Protein 4CJ0 (pdb70)

Secondary structure (DSSP, 8-state):
-B--S---B-TTEE--SSEE-TTS--EEEE-S---EEEEEETTSBEEEEEE-EEEEETTTTEEEEEEE-TT--S-EEEEEEETTTEE---EEE-TTTTHHHHHHHHHHHHHTB-SS-EEEEETTEEEEE----TT--B-HHHHS---B-----SB--BSS--EEHHHHHHHHHHHHHHHHHTHHHHTT---SSTTTTSSS-HHHHHHHHHHHHHGGGB-TTSS--BBSEEE-SS---S--GGG--S--EE--B-HHHHHHHHHHHHHHHHHHTTT-HHHHHHHHHHHHHHHHHHHH--S------TT--S-----S-SHHHHHHHHHHHHHHH--HHHHHHHHHHHTT-SSSS-SS-STT--HHHHHHHHHH---S---HHHHHHHHHHHHHHHHHHHHHHHHSTT--TTTT---TTHHHHHHHHHHHHHHHHHHS--HHHHHHHHHHHHHHTT-STT---SBTTSSSS--S--B-HHHHHSS-SSPPSS-B-----SSTT----STT-HHHHB-BHHHHHHHHHHHHTTTT--/-EEEEEETTEEEEEEGGGEEEEEEEE-SSSEEEEEEE--EEEEEGGGS-HHHHHHHHHH-

Radius of gyration: 23.86 Å; Cα contacts (8 Å, |Δi|>4): 1370; chains: 2; bounding box: 68×59×60 Å

Foldseek 3Di:
DFDPDAFDAFLQWWWFQLAEEAPFWGKIKRQDDFFWKFKAAPVGDTPDIGTWDWAQFVQVGGIITMDTPNVPGDWHKIWMATPPGGIHHIYTYYLASCVVLLLQLLVVLQLQKAQAWGWDQFPNRIAIDGHFPVQPAAACQPPNDRDTQDLHFAGQFWLARKFFLLQVLLLLLLLLVLCVLQVVQQQPDAHPHPCRPAQGRVSVVSSVRHLVNLLRQADPVLQQFGFGIKAAQETDDLAGRRPDDGHIYGFAGWLLSSLSLLLNLLSCLQVCCVPCNVSSVSSNVSSVSSVVSCVVPVDGGATPRPSGDDDRLGQPDNLLSNLSSLLSNCLNPVDPVSLVSNLVSQVPDPQNDDLFDHSNHNNVSSLLSVLPRPDDDHDPVSNVRSLVSLLVSLVQLLVQLVNRSLSQSVHNADFFQVLLSSLLSLVSLSSNCVVPNDSSSLNSLVSSSTCQSISAPSREHQFFPDGDPYQAAALHSSQSHDDDRRGRGSFRFRAADDGRPGADSHNVPNRGGMGGSSSSSSVSSSSSQSRSHD/DWDWFADPRDTDIDDCVQWDDWEWDQDPVGIKIWT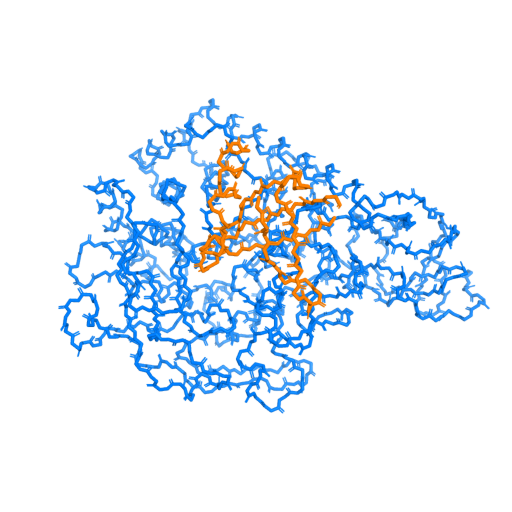QGPDIGIDGPVSDDVVSVVVHVVND

Structure (mmCIF, N/CA/C/O backbone):
data_4CJ0
#
_entry.id   4CJ0
#
_cell.length_a   87.633
_cell.length_b   87.633
_cell.length_c   97.426
_cell.angle_alpha   90.00
_cell.angle_beta   90.00
_cell.angle_gamma   90.00
#
_symmetry.space_group_name_H-M   'P 43'
#
loop_
_entity.id
_entity.type
_entity.pdbx_description
1 polymer 'ENDOGLUCANASE D'
2 polymer 'E12 AFFITIN'
3 non-polymer 'CALCIUM ION'
4 non-polymer 'ZINC ION'
5 non-polymer GLYCEROL
6 water water
#
loop_
_atom_site.group_PDB
_atom_site.id
_atom_site.type_symbol
_atom_site.label_atom_id
_atom_site.label_alt_id
_atom_site.label_comp_id
_atom_site.label_asym_id
_atom_site.label_entity_id
_atom_site.label_seq_id
_atom_site.pdbx_PDB_ins_code
_atom_site.Cartn_x
_atom_site.Cartn_y
_atom_site.Cartn_z
_atom_site.occupancy
_atom_site.B_iso_or_equiv
_atom_site.auth_seq_id
_atom_site.auth_comp_id
_atom_site.auth_asym_id
_atom_site.auth_atom_id
_atom_site.pdbx_PDB_model_num
ATOM 1 N N . ALA A 1 18 ? 40.897 24.240 10.070 1.00 56.67 42 ALA A N 1
ATOM 2 C CA . ALA A 1 18 ? 40.879 24.853 11.462 1.00 48.52 42 ALA A CA 1
ATOM 3 C C . ALA A 1 18 ? 39.421 25.169 11.831 1.00 46.28 42 ALA A C 1
ATOM 4 O O . ALA A 1 18 ? 38.660 25.708 10.996 1.00 31.67 42 ALA A O 1
ATOM 6 N N . LYS A 1 19 ? 39.070 24.789 13.053 1.00 66.02 43 LYS A N 1
ATOM 7 C CA . LYS A 1 19 ? 37.777 25.019 13.620 1.00 37.19 43 LYS A CA 1
ATOM 8 C C . LYS A 1 19 ? 37.926 25.934 14.829 1.00 37.44 43 LYS A C 1
ATOM 9 O O . LYS A 1 19 ? 38.994 25.947 15.485 1.00 44.62 43 LYS A O 1
ATOM 15 N N . ILE A 1 20 ? 36.825 26.605 15.185 1.00 30.09 44 ILE A N 1
ATOM 16 C CA . ILE A 1 20 ? 36.844 27.432 16.357 1.00 31.81 44 ILE A CA 1
ATOM 17 C C . ILE A 1 20 ? 36.990 26.490 17.578 1.00 34.09 44 ILE A C 1
ATOM 18 O O . ILE A 1 20 ? 36.513 25.308 17.610 1.00 33.08 44 ILE A O 1
ATOM 23 N N . THR A 1 21 ? 37.722 26.946 18.597 1.00 36.19 45 THR A N 1
ATOM 24 C CA . THR A 1 21 ? 38.025 26.143 19.836 1.00 44.51 45 THR A CA 1
ATOM 25 C C . THR A 1 21 ? 37.336 26.676 21.077 1.00 44.45 45 THR A C 1
ATOM 26 O O . THR A 1 21 ? 37.428 26.117 22.134 1.00 52.79 45 THR A O 1
ATOM 30 N N . GLU A 1 22 ? 36.713 27.825 20.962 1.00 52.61 46 GLU A N 1
ATOM 31 C CA . GLU A 1 22 ? 35.934 28.465 22.043 1.00 73.76 46 GLU A CA 1
ATOM 32 C C . GLU A 1 22 ? 34.431 28.339 21.722 1.00 68.77 46 GLU A C 1
ATOM 33 O O . GLU A 1 22 ? 34.087 28.191 20.571 1.00 54.72 46 GLU A O 1
ATOM 35 N N . ASN A 1 23 ? 33.571 28.299 22.743 1.00 66.29 47 ASN A N 1
ATOM 36 C CA . ASN A 1 23 ? 32.116 28.297 22.559 1.00 65.66 47 ASN A CA 1
ATOM 37 C C . ASN A 1 23 ? 31.602 29.734 22.678 1.00 47.91 47 ASN A C 1
ATOM 38 O O . ASN A 1 23 ? 31.723 30.375 23.727 1.00 132.31 47 ASN A O 1
ATOM 40 N N . TYR A 1 24 ? 31.029 30.174 21.559 1.00 26.74 48 TYR A N 1
ATOM 41 C CA . TYR A 1 24 ? 30.546 31.547 21.392 1.00 19.96 48 TYR A CA 1
ATOM 42 C C . TYR A 1 24 ? 29.034 31.548 21.597 1.00 17.57 48 TYR A C 1
ATOM 43 O O . TYR A 1 24 ? 28.312 30.665 21.100 1.00 21.02 48 TYR A O 1
ATOM 52 N N . GLN A 1 25 ? 28.583 32.585 22.314 1.00 18.15 49 GLN A N 1
ATOM 53 C CA . GLN A 1 25 ? 27.198 32.838 22.529 1.00 16.60 49 GLN A CA 1
ATOM 54 C C . GLN A 1 25 ? 26.783 34.027 21.730 1.00 14.47 49 GLN A C 1
ATOM 55 O O . GLN A 1 25 ? 27.552 35.001 21.596 1.00 14.35 49 GLN A O 1
ATOM 61 N N . PHE A 1 26 ? 25.520 34.037 21.325 1.00 15.13 50 PHE A N 1
ATOM 62 C CA . PHE A 1 26 ? 24.976 35.201 20.649 1.00 14.13 50 PHE A CA 1
ATOM 63 C C . PHE A 1 26 ? 25.171 36.461 21.498 1.00 12.54 50 PHE A C 1
ATOM 64 O O . PHE A 1 26 ? 24.941 36.447 22.697 1.00 14.21 50 PHE A O 1
ATOM 72 N N . ASP A 1 27 ? 25.597 37.535 20.858 1.00 11.59 51 ASP A N 1
ATOM 73 C CA . ASP A 1 27 ? 25.734 38.830 21.499 1.00 10.88 51 ASP A CA 1
ATOM 74 C C . ASP A 1 27 ? 25.046 39.903 20.643 1.00 10.97 51 ASP A C 1
ATOM 75 O O . ASP A 1 27 ? 25.378 40.053 19.474 1.00 10.92 51 ASP A O 1
ATOM 80 N N . SER A 1 28 ? 24.125 40.621 21.261 1.00 10.99 52 SER A N 1
ATOM 81 C CA . SER A 1 28 ? 23.324 41.589 20.522 1.00 11.09 52 SER A CA 1
ATOM 82 C C . SER A 1 28 ? 24.071 42.805 20.042 1.00 8.91 52 SER A C 1
ATOM 83 O O . SER A 1 28 ? 23.526 43.603 19.279 1.00 8.96 52 SER A O 1
ATOM 86 N N . ARG A 1 29 ? 25.334 42.985 20.433 1.00 8.56 53 ARG A N 1
ATOM 87 C CA . ARG A 1 29 ? 26.185 44.033 19.903 1.00 9.01 53 ARG A CA 1
ATOM 88 C C . ARG A 1 29 ? 26.708 43.682 18.509 1.00 8.75 53 ARG A C 1
ATOM 89 O O . ARG A 1 29 ? 27.307 44.575 17.900 1.00 9.30 53 ARG A O 1
ATOM 97 N N . ILE A 1 30 ? 26.495 42.449 18.026 1.00 8.46 54 ILE A N 1
ATOM 98 C CA . ILE A 1 30 ? 27.022 42.069 16.710 1.00 8.10 54 ILE A CA 1
ATOM 99 C C . ILE A 1 30 ? 25.832 42.107 15.727 1.00 7.78 54 ILE A C 1
ATOM 100 O O . ILE A 1 30 ? 24.935 41.278 15.809 1.00 8.36 54 ILE A O 1
ATOM 105 N N . ARG A 1 31 ? 25.841 43.136 14.869 1.00 7.12 55 ARG A N 1
ATOM 106 C CA . ARG A 1 31 ? 24.666 43.558 14.121 1.00 6.49 55 ARG A CA 1
ATOM 107 C C . ARG A 1 31 ? 24.880 43.412 12.617 1.00 6.04 55 ARG A C 1
ATOM 108 O O . ARG A 1 31 ? 25.756 44.073 12.052 1.00 6.97 55 ARG A O 1
ATOM 116 N N . LEU A 1 32 ? 24.138 42.526 11.989 1.00 6.07 56 LEU A N 1
ATOM 117 C CA . LEU A 1 32 ? 24.295 42.248 10.552 1.00 6.51 56 LEU A CA 1
ATOM 118 C C . LEU A 1 32 ? 22.973 41.842 9.935 1.00 5.43 56 LEU A C 1
ATOM 119 O O . LEU A 1 32 ? 21.969 41.622 10.611 1.00 6.31 56 LEU A O 1
ATOM 124 N N . ASN A 1 33 ? 22.996 41.748 8.607 1.00 6.15 57 ASN A N 1
ATOM 125 C CA . ASN A 1 33 ? 21.845 41.284 7.846 1.00 6.09 57 ASN A CA 1
ATOM 126 C C . ASN A 1 33 ? 21.493 39.864 8.223 1.00 5.76 57 ASN A C 1
ATOM 127 O O . ASN A 1 33 ? 22.228 38.929 7.919 1.00 7.04 57 ASN A O 1
ATOM 132 N N . SER A 1 34 ? 20.354 39.693 8.889 1.00 6.29 58 SER A N 1
ATOM 133 C CA . SER A 1 34 ? 19.916 38.443 9.424 1.00 7.15 58 SER A CA 1
ATOM 134 C C . SER A 1 34 ? 19.267 37.526 8.375 1.00 7.15 58 SER A C 1
ATOM 135 O O . SER A 1 34 ? 18.883 36.380 8.737 1.00 10.51 58 SER A O 1
ATOM 138 N N . ILE A 1 35 ? 19.143 37.960 7.171 1.00 6.53 59 ILE A N 1
ATOM 139 C CA . ILE A 1 35 ? 18.769 37.120 6.037 1.00 8.17 59 ILE A CA 1
ATOM 140 C C . ILE A 1 35 ? 20.096 36.580 5.456 1.00 8.29 59 ILE A C 1
ATOM 141 O O . ILE A 1 35 ? 20.357 35.361 5.508 1.00 9.24 59 ILE A O 1
ATOM 146 N N . GLY A 1 36 ? 20.915 37.467 4.958 1.00 7.17 60 GLY A N 1
ATOM 147 C CA . GLY A 1 36 ? 22.226 37.107 4.532 1.00 7.38 60 GLY A CA 1
ATOM 148 C C . GLY A 1 36 ? 22.707 37.926 3.376 1.00 6.08 60 GLY A C 1
ATOM 149 O O . GLY A 1 36 ? 22.429 39.127 3.281 1.00 7.32 60 GLY A O 1
ATOM 150 N N . PHE A 1 37 ? 23.523 37.296 2.524 1.00 5.85 61 PHE A N 1
ATOM 151 C CA . PHE A 1 37 ? 24.386 37.955 1.595 1.00 5.73 61 PHE A CA 1
ATOM 152 C C . PHE A 1 37 ? 24.458 37.190 0.270 1.00 5.51 61 PHE A C 1
ATOM 153 O O . PHE A 1 37 ? 24.191 36.002 0.218 1.00 6.20 61 PHE A O 1
ATOM 161 N N . ILE A 1 38 ? 24.901 37.905 -0.764 1.00 6.63 62 ILE A N 1
ATOM 162 C CA . ILE A 1 38 ? 24.996 37.383 -2.092 1.00 6.37 62 ILE A CA 1
ATOM 163 C C . ILE A 1 38 ? 26.472 37.237 -2.494 1.00 6.65 62 ILE A C 1
ATOM 164 O O . ILE A 1 38 ? 27.252 38.182 -2.290 1.00 6.89 62 ILE A O 1
ATOM 169 N N . PRO A 1 39 ? 26.887 36.121 -3.106 1.00 6.85 63 PRO A N 1
ATOM 170 C CA . PRO A 1 39 ? 28.261 36.026 -3.641 1.00 7.32 63 PRO A CA 1
ATOM 171 C C . PRO A 1 39 ? 28.581 37.223 -4.529 1.00 6.90 63 PRO A C 1
ATOM 172 O O . PRO A 1 39 ? 27.754 37.640 -5.337 1.00 7.66 63 PRO A O 1
ATOM 176 N N A ASN A 1 40 ? 29.776 37.708 -4.381 0.50 6.96 64 ASN A N 1
ATOM 177 N N B ASN A 1 40 ? 29.860 37.703 -4.384 0.50 7.18 64 ASN A N 1
ATOM 178 C CA A ASN A 1 40 ? 30.332 38.799 -5.152 0.50 7.51 64 ASN A CA 1
ATOM 179 C CA B ASN A 1 40 ? 30.434 38.797 -5.148 0.50 7.69 64 ASN A CA 1
ATOM 180 C C A ASN A 1 40 ? 29.805 40.156 -4.745 0.50 8.20 64 ASN A C 1
ATOM 181 C C B ASN A 1 40 ? 29.896 40.156 -4.736 0.50 8.44 64 ASN A C 1
ATOM 182 O O A ASN A 1 40 ? 30.121 41.128 -5.413 0.50 10.04 64 ASN A O 1
ATOM 183 O O B ASN A 1 40 ? 30.224 41.127 -5.411 0.50 10.29 64 ASN A O 1
ATOM 192 N N . HIS A 1 41 ? 29.143 40.266 -3.623 1.00 6.99 65 HIS A N 1
ATOM 193 C CA . HIS A 1 41 ? 28.687 41.512 -3.090 1.00 6.68 65 HIS A CA 1
ATOM 194 C C . HIS A 1 41 ? 29.191 41.724 -1.671 1.00 6.68 65 HIS A C 1
ATOM 195 O O . HIS A 1 41 ? 29.731 40.834 -1.011 1.00 7.43 65 HIS A O 1
ATOM 202 N N . SER A 1 42 ? 29.067 42.944 -1.217 1.00 6.82 66 SER A N 1
ATOM 203 C CA A SER A 1 42 ? 29.554 43.383 0.075 0.50 7.21 66 SER A CA 1
ATOM 204 C CA B SER A 1 42 ? 29.564 43.343 0.104 0.50 7.02 66 SER A CA 1
ATOM 205 C C . SER A 1 42 ? 28.837 42.619 1.210 1.00 6.35 66 SER A C 1
ATOM 206 O O . SER A 1 42 ? 27.660 42.318 1.135 1.00 7.35 66 SER A O 1
ATOM 211 N N . LYS A 1 43 ? 29.611 42.383 2.282 1.00 7.19 67 LYS A N 1
ATOM 212 C CA . LYS A 1 43 ? 29.128 41.699 3.481 1.00 7.01 67 LYS A CA 1
ATOM 213 C C . LYS A 1 43 ? 29.824 42.315 4.669 1.00 7.85 67 LYS A C 1
ATOM 214 O O . LYS A 1 43 ? 31.027 42.197 4.812 1.00 8.90 67 LYS A O 1
ATOM 220 N N . LYS A 1 44 ? 29.058 43.008 5.519 1.00 7.70 68 LYS A N 1
ATOM 221 C CA . LYS A 1 44 ? 29.584 43.731 6.654 1.00 8.19 68 LYS A CA 1
ATOM 222 C C . LYS A 1 44 ? 28.778 43.444 7.890 1.00 7.80 68 LYS A C 1
ATOM 223 O O . LYS A 1 44 ? 27.594 43.253 7.840 1.00 12.31 68 LYS A O 1
ATOM 229 N N . ALA A 1 45 ? 29.403 43.508 9.038 1.00 7.77 69 ALA A N 1
ATOM 230 C CA . ALA A 1 45 ? 28.744 43.591 10.318 1.00 7.07 69 ALA A CA 1
ATOM 231 C C . ALA A 1 45 ? 29.193 44.828 11.046 1.00 7.17 69 ALA A C 1
ATOM 232 O O . ALA A 1 45 ? 30.355 45.221 10.918 1.00 8.98 69 ALA A O 1
ATOM 234 N N . THR A 1 46 ? 28.306 45.401 11.852 1.00 7.12 70 THR A N 1
ATOM 235 C CA . THR A 1 46 ? 28.665 46.434 12.785 1.00 6.35 70 THR A CA 1
ATOM 236 C C . THR A 1 46 ? 28.732 45.847 14.164 1.00 7.31 70 THR A C 1
ATOM 237 O O . THR A 1 46 ? 27.724 45.254 14.628 1.00 7.83 70 THR A O 1
ATOM 241 N N . ILE A 1 47 ? 29.868 45.951 14.823 1.00 7.71 71 ILE A N 1
ATOM 242 C CA . ILE A 1 47 ? 30.062 45.404 16.177 1.00 8.12 71 ILE A CA 1
ATOM 243 C C . ILE A 1 47 ? 30.147 46.569 17.134 1.00 9.14 71 ILE A C 1
ATOM 244 O O . ILE A 1 47 ? 31.106 47.358 17.075 1.00 9.30 71 ILE A O 1
ATOM 249 N N . ALA A 1 48 ? 29.130 46.706 17.980 1.00 9.09 72 ALA A N 1
ATOM 250 C CA . ALA A 1 48 ? 29.085 47.844 18.891 1.00 10.04 72 ALA A CA 1
ATOM 251 C C . ALA A 1 48 ? 29.781 47.473 20.217 1.00 10.93 72 ALA A C 1
ATOM 252 O O . ALA A 1 48 ? 29.200 47.487 21.280 1.00 11.92 72 ALA A O 1
ATOM 254 N N . ALA A 1 49 ? 31.074 47.149 20.093 1.00 10.79 73 ALA A N 1
ATOM 255 C CA . ALA A 1 49 ? 31.895 46.680 21.162 1.00 11.99 73 ALA A CA 1
ATOM 256 C C . ALA A 1 49 ? 33.342 46.723 20.691 1.00 12.25 73 ALA A C 1
ATOM 257 O O . ALA A 1 49 ? 33.626 46.458 19.535 1.00 12.96 73 ALA A O 1
ATOM 259 N N . ASN A 1 50 ? 34.259 47.015 21.618 1.00 12.68 74 ASN A N 1
ATOM 260 C CA . ASN A 1 50 ? 35.655 46.996 21.282 1.00 13.45 74 ASN A CA 1
ATOM 261 C C . ASN A 1 50 ? 36.039 45.563 20.907 1.00 13.67 74 ASN A C 1
ATOM 262 O O . ASN A 1 50 ? 35.694 44.592 21.583 1.00 15.68 74 ASN A O 1
ATOM 267 N N . CYS A 1 51 ? 36.763 45.416 19.781 1.00 13.77 75 CYS A N 1
ATOM 268 C CA . CYS A 1 51 ? 37.172 44.145 19.248 1.00 14.90 75 CYS A CA 1
ATOM 269 C C . CYS A 1 51 ? 38.250 44.330 18.221 1.00 15.17 75 CYS A C 1
ATOM 270 O O . CYS A 1 51 ? 38.600 45.439 17.888 1.00 17.49 75 CYS A O 1
ATOM 273 N N . SER A 1 52 ? 38.793 43.219 17.726 1.00 14.84 76 SER A N 1
ATOM 274 C CA A SER A 1 52 ? 39.789 43.274 16.660 0.50 15.85 76 SER A CA 1
ATOM 275 C CA B SER A 1 52 ? 39.776 43.275 16.649 0.50 16.03 76 SER A CA 1
ATOM 276 C C . SER A 1 52 ? 39.537 42.079 15.758 1.00 16.25 76 SER A C 1
ATOM 277 O O . SER A 1 52 ? 38.862 42.203 14.706 1.00 16.15 76 SER A O 1
ATOM 282 N N . THR A 1 53 ? 40.057 40.916 16.139 1.00 16.55 77 THR A N 1
ATOM 283 C CA . THR A 1 53 ? 39.949 39.729 15.301 1.00 14.86 77 THR A CA 1
ATOM 284 C C . THR A 1 53 ? 38.482 39.323 15.207 1.00 13.90 77 THR A C 1
ATOM 285 O O . THR A 1 53 ? 37.720 39.336 16.206 1.00 15.16 77 THR A O 1
ATOM 289 N N . PHE A 1 54 ? 38.083 38.798 14.053 1.00 13.44 78 PHE A N 1
ATOM 290 C CA . PHE A 1 54 ? 36.825 38.089 13.920 1.00 13.27 78 PHE A CA 1
ATOM 291 C C . PHE A 1 54 ? 37.013 36.919 12.968 1.00 12.38 78 PHE A C 1
ATOM 292 O O . PHE A 1 54 ? 37.916 36.901 12.127 1.00 13.76 78 PHE A O 1
ATOM 300 N N . TYR A 1 55 ? 36.105 35.977 13.035 1.00 12.99 79 TYR A N 1
ATOM 301 C CA . TYR A 1 55 ? 36.056 34.807 12.190 1.00 12.64 79 TYR A CA 1
ATOM 302 C C . TYR A 1 55 ? 34.701 34.659 11.531 1.00 12.48 79 TYR A C 1
ATOM 303 O O . TYR A 1 55 ? 33.711 35.003 12.134 1.00 12.16 79 TYR A O 1
ATOM 312 N N . VAL A 1 56 ? 34.692 34.179 10.310 1.00 11.57 80 VAL A N 1
ATOM 313 C CA . VAL A 1 56 ? 33.457 33.690 9.700 1.00 10.73 80 VAL A CA 1
ATOM 314 C C . VAL A 1 56 ? 33.545 32.176 9.775 1.00 11.52 80 VAL A C 1
ATOM 315 O O . VAL A 1 56 ? 34.535 31.549 9.364 1.00 12.38 80 VAL A O 1
ATOM 319 N N . VAL A 1 57 ? 32.482 31.568 10.304 1.00 11.52 81 VAL A N 1
ATOM 320 C CA . VAL A 1 57 ? 32.471 30.150 10.727 1.00 12.11 81 VAL A CA 1
ATOM 321 C C . VAL A 1 57 ? 31.262 29.460 10.161 1.00 11.95 81 VAL A C 1
ATOM 322 O O . VAL A 1 57 ? 30.169 29.947 10.175 1.00 12.33 81 VAL A O 1
ATOM 326 N N . LYS A 1 58 ? 31.492 28.276 9.618 1.00 13.79 82 LYS A N 1
ATOM 327 C CA . LYS A 1 58 ? 30.392 27.424 9.185 1.00 16.75 82 LYS A CA 1
ATOM 328 C C . LYS A 1 58 ? 29.688 26.850 10.432 1.00 19.71 82 LYS A C 1
ATOM 329 O O . LYS A 1 58 ? 30.208 26.969 11.529 1.00 19.36 82 LYS A O 1
ATOM 335 N N . GLU A 1 59 ? 28.510 26.299 10.254 1.00 24.87 83 GLU A N 1
ATOM 336 C CA . GLU A 1 59 ? 27.822 25.727 11.413 1.00 28.21 83 GLU A CA 1
ATOM 337 C C . GLU A 1 59 ? 28.566 24.650 12.204 1.00 28.35 83 GLU A C 1
ATOM 338 O O . GLU A 1 59 ? 28.435 24.677 13.412 1.00 30.57 83 GLU A O 1
ATOM 344 N N . ASP A 1 60 ? 29.307 23.748 11.531 1.00 26.63 84 ASP A N 1
ATOM 345 C CA . ASP A 1 60 ? 30.175 22.769 12.202 1.00 35.43 84 ASP A CA 1
ATOM 346 C C . ASP A 1 60 ? 31.431 23.332 12.842 1.00 27.70 84 ASP A C 1
ATOM 347 O O . ASP A 1 60 ? 32.202 22.542 13.419 1.00 35.27 84 ASP A O 1
ATOM 352 N N . GLY A 1 61 ? 31.642 24.661 12.725 1.00 28.25 85 GLY A N 1
ATOM 353 C CA . GLY A 1 61 ? 32.762 25.275 13.413 1.00 24.82 85 GLY A CA 1
ATOM 354 C C . GLY A 1 61 ? 33.971 25.496 12.573 1.00 21.39 85 GLY A C 1
ATOM 355 O O . GLY A 1 61 ? 34.937 26.120 13.025 1.00 22.98 85 GLY A O 1
ATOM 356 N N . THR A 1 62 ? 33.880 25.172 11.284 1.00 21.29 86 THR A N 1
ATOM 357 C CA . THR A 1 62 ? 35.024 25.391 10.372 1.00 21.09 86 THR A CA 1
ATOM 358 C C . THR A 1 62 ? 35.168 26.884 10.127 1.00 18.67 86 THR A C 1
ATOM 359 O O . THR A 1 62 ? 34.247 27.565 9.695 1.00 17.56 86 THR A O 1
ATOM 363 N N . ILE A 1 63 ? 36.399 27.355 10.325 1.00 18.04 87 ILE A N 1
ATOM 364 C CA . ILE A 1 63 ? 36.722 28.760 10.104 1.00 18.17 87 ILE A CA 1
ATOM 365 C C . ILE A 1 63 ? 36.990 28.939 8.610 1.00 17.43 87 ILE A C 1
ATOM 366 O O . ILE A 1 63 ? 37.892 28.291 8.108 1.00 23.75 87 ILE A O 1
ATOM 371 N N . VAL A 1 64 ? 36.284 29.852 7.926 1.00 15.51 88 VAL A N 1
ATOM 372 C CA . VAL A 1 64 ? 36.514 30.070 6.519 1.00 15.08 88 VAL A CA 1
ATOM 373 C C . VAL A 1 64 ? 37.201 31.375 6.264 1.00 14.62 88 VAL A C 1
ATOM 374 O O . VAL A 1 64 ? 37.642 31.627 5.169 1.00 17.77 88 VAL A O 1
ATOM 378 N N . TYR A 1 65 ? 37.250 32.260 7.257 1.00 14.00 89 TYR A N 1
ATOM 379 C CA . TYR A 1 65 ? 37.854 33.587 7.099 1.00 12.87 89 TYR A CA 1
ATOM 380 C C . TYR A 1 65 ? 38.216 34.157 8.460 1.00 12.62 89 TYR A C 1
ATOM 381 O O . TYR A 1 65 ? 37.458 33.987 9.424 1.00 13.89 89 TYR A O 1
ATOM 390 N N . THR A 1 66 ? 39.379 34.833 8.532 1.00 13.78 90 THR A N 1
ATOM 391 C CA . THR A 1 66 ? 39.861 35.543 9.712 1.00 14.47 90 THR A CA 1
ATOM 392 C C . THR A 1 66 ? 40.121 36.924 9.235 1.00 15.45 90 THR A C 1
ATOM 393 O O . THR A 1 66 ? 40.875 37.164 8.274 1.00 16.16 90 THR A O 1
ATOM 397 N N . GLY A 1 67 ? 39.575 37.885 9.943 1.00 14.06 91 GLY A N 1
ATOM 398 C CA . GLY A 1 67 ? 39.778 39.250 9.619 1.00 14.58 91 GLY A CA 1
ATOM 399 C C . GLY A 1 67 ? 39.991 40.126 10.870 1.00 14.29 91 GLY A C 1
ATOM 400 O O . GLY A 1 67 ? 39.958 39.622 12.001 1.00 14.17 91 GLY A O 1
ATOM 401 N N . THR A 1 68 ? 40.174 41.413 10.631 1.00 13.87 92 THR A N 1
ATOM 402 C CA . THR A 1 68 ? 40.331 42.446 11.642 1.00 15.22 92 THR A CA 1
ATOM 403 C C . THR A 1 68 ? 39.294 43.540 11.402 1.00 12.89 92 THR A C 1
ATOM 404 O O . THR A 1 68 ? 39.206 44.110 10.322 1.00 13.78 92 THR A O 1
ATOM 408 N N . ALA A 1 69 ? 38.484 43.765 12.440 1.00 14.20 93 ALA A N 1
ATOM 409 C CA . ALA A 1 69 ? 37.479 44.789 12.403 1.00 13.39 93 ALA A CA 1
ATOM 410 C C . ALA A 1 69 ? 38.117 46.131 12.571 1.00 14.14 93 ALA A C 1
ATOM 411 O O . ALA A 1 69 ? 39.123 46.239 13.242 1.00 19.30 93 ALA A O 1
ATOM 413 N N . THR A 1 70 ? 37.569 47.178 11.942 1.00 13.61 94 THR A N 1
ATOM 414 C CA . THR A 1 70 ? 38.105 48.500 11.903 1.00 13.48 94 THR A CA 1
ATOM 415 C C . THR A 1 70 ? 37.134 49.521 12.547 1.00 13.89 94 THR A C 1
ATOM 416 O O . THR A 1 70 ? 35.955 49.468 12.406 1.00 14.51 94 THR A O 1
ATOM 420 N N . SER A 1 71 ? 37.686 50.396 13.380 1.00 14.02 95 SER A N 1
ATOM 421 C CA . SER A 1 71 ? 36.891 51.353 14.102 1.00 14.45 95 SER A CA 1
ATOM 422 C C . SER A 1 71 ? 36.294 52.377 13.178 1.00 13.71 95 SER A C 1
ATOM 423 O O . SER A 1 71 ? 36.941 52.821 12.199 1.00 14.65 95 SER A O 1
ATOM 426 N N . MET A 1 72 ? 35.109 52.820 13.497 1.00 13.13 96 MET A N 1
ATOM 427 C CA . MET A 1 72 ? 34.504 53.923 12.805 1.00 13.71 96 MET A CA 1
ATOM 428 C C . MET A 1 72 ? 33.566 54.684 13.762 1.00 10.83 96 MET A C 1
ATOM 429 O O . MET A 1 72 ? 32.812 54.035 14.497 1.00 12.22 96 MET A O 1
ATOM 434 N N . PHE A 1 73 ? 33.571 56.010 13.756 1.00 12.06 97 PHE A N 1
ATOM 435 C CA . PHE A 1 73 ? 32.586 56.723 14.532 1.00 10.86 97 PHE A CA 1
ATOM 436 C C . PHE A 1 73 ? 31.206 56.732 13.836 1.00 9.52 97 PHE A C 1
ATOM 437 O O . PHE A 1 73 ? 31.145 57.207 12.694 1.00 11.81 97 PHE A O 1
ATOM 445 N N . ASP A 1 74 ? 30.194 56.220 14.482 1.00 8.61 98 ASP A N 1
ATOM 446 C CA . ASP A 1 74 ? 28.871 56.338 13.940 1.00 8.61 98 ASP A CA 1
ATOM 447 C C . ASP A 1 74 ? 28.354 57.678 14.422 1.00 8.10 98 ASP A C 1
ATOM 448 O O . ASP A 1 74 ? 27.882 57.833 15.559 1.00 8.49 98 ASP A O 1
ATOM 453 N N . ASN A 1 75 ? 28.406 58.708 13.560 1.00 9.00 99 ASN A N 1
ATOM 454 C CA . ASN A 1 75 ? 27.953 60.031 13.926 1.00 9.93 99 ASN A CA 1
ATOM 455 C C . ASN A 1 75 ? 26.517 59.981 14.294 1.00 8.69 99 ASN A C 1
ATOM 456 O O . ASN A 1 75 ? 26.017 60.758 15.168 1.00 10.84 99 ASN A O 1
ATOM 461 N N . ASP A 1 76 ? 25.706 59.110 13.693 1.00 8.27 100 ASP A N 1
ATOM 462 C CA . ASP A 1 76 ? 24.298 59.022 13.916 1.00 7.46 100 ASP A CA 1
ATOM 463 C C . ASP A 1 76 ? 23.993 58.699 15.405 1.00 7.62 100 ASP A C 1
ATOM 464 O O . ASP A 1 76 ? 23.259 59.423 16.062 1.00 9.14 100 ASP A O 1
ATOM 469 N N . THR A 1 77 ? 24.557 57.619 15.939 1.00 8.03 101 THR A N 1
ATOM 470 C CA . THR A 1 77 ? 24.355 57.214 17.311 1.00 7.43 101 THR A CA 1
ATOM 471 C C . THR A 1 77 ? 25.398 57.777 18.275 1.00 7.91 101 THR A C 1
ATOM 472 O O . THR A 1 77 ? 25.316 57.523 19.459 1.00 9.57 101 THR A O 1
ATOM 476 N N . LYS A 1 78 ? 26.353 58.512 17.787 1.00 7.91 102 LYS A N 1
ATOM 477 C CA . LYS A 1 78 ? 27.363 59.166 18.609 1.00 8.47 102 LYS A CA 1
ATOM 478 C C . LYS A 1 78 ? 28.196 58.165 19.387 1.00 7.83 102 LYS A C 1
ATOM 479 O O . LYS A 1 78 ? 28.495 58.392 20.590 1.00 8.48 102 LYS A O 1
ATOM 485 N N . GLU A 1 79 ? 28.647 57.119 18.755 1.00 7.54 103 GLU A N 1
ATOM 486 C CA . GLU A 1 79 ? 29.533 56.167 19.378 1.00 8.80 103 GLU A CA 1
ATOM 487 C C . GLU A 1 79 ? 30.395 55.508 18.340 1.00 7.64 103 GLU A C 1
ATOM 488 O O . GLU A 1 79 ? 30.022 55.368 17.186 1.00 9.11 103 GLU A O 1
ATOM 494 N N . THR A 1 80 ? 31.575 55.071 18.723 1.00 9.29 104 THR A N 1
ATOM 495 C CA . THR A 1 80 ? 32.441 54.223 17.912 1.00 9.30 104 THR A CA 1
ATOM 496 C C . THR A 1 80 ? 31.884 52.827 17.817 1.00 9.04 104 THR A C 1
ATOM 497 O O . THR A 1 80 ? 31.537 52.226 18.830 1.00 10.66 104 THR A O 1
ATOM 501 N N . VAL A 1 81 ? 31.874 52.322 16.577 1.00 9.38 105 VAL A N 1
ATOM 502 C CA . VAL A 1 81 ? 31.545 50.926 16.286 1.00 9.49 105 VAL A CA 1
ATOM 503 C C . VAL A 1 81 ? 32.736 50.327 15.513 1.00 9.68 105 VAL A C 1
ATOM 504 O O . VAL A 1 81 ? 33.625 51.009 15.083 1.00 10.96 105 VAL A O 1
ATOM 508 N N . TYR A 1 82 ? 32.725 49.012 15.418 1.00 10.08 106 TYR A N 1
ATOM 509 C CA . TYR A 1 82 ? 33.793 48.279 14.711 1.00 10.03 106 TYR A CA 1
ATOM 510 C C . TYR A 1 82 ? 33.152 47.559 13.527 1.00 8.70 106 TYR A C 1
ATOM 511 O O . TYR A 1 82 ? 32.161 46.864 13.679 1.00 12.45 106 TYR A O 1
ATOM 520 N N . ILE A 1 83 ? 33.737 47.713 12.368 1.00 9.82 107 ILE A N 1
ATOM 521 C CA . ILE A 1 83 ? 33.201 47.155 11.140 1.00 9.96 107 ILE A CA 1
ATOM 522 C C . ILE A 1 83 ? 33.973 45.907 10.752 1.00 9.38 107 ILE A C 1
ATOM 523 O O . ILE A 1 83 ? 35.202 45.970 10.568 1.00 11.67 107 ILE A O 1
ATOM 528 N N . ALA A 1 84 ? 33.267 44.796 10.646 1.00 9.61 108 ALA A N 1
ATOM 529 C CA . ALA A 1 84 ? 33.824 43.538 10.201 1.00 10.17 108 ALA A CA 1
ATOM 530 C C . ALA A 1 84 ? 33.429 43.365 8.723 1.00 9.28 108 ALA A C 1
ATOM 531 O O . ALA A 1 84 ? 32.252 43.187 8.430 1.00 11.99 108 ALA A O 1
ATOM 533 N N . ASP A 1 85 ? 34.376 43.460 7.807 1.00 10.15 109 ASP A N 1
ATOM 534 C CA . ASP A 1 85 ? 34.172 43.325 6.400 1.00 9.82 109 ASP A CA 1
ATOM 535 C C . ASP A 1 85 ? 34.550 41.933 5.962 1.00 9.19 109 ASP A C 1
ATOM 536 O O . ASP A 1 85 ? 35.770 41.588 5.982 1.00 11.29 109 ASP A O 1
ATOM 541 N N . PHE A 1 86 ? 33.612 41.068 5.664 1.00 8.91 110 PHE A N 1
ATOM 542 C CA . PHE A 1 86 ? 33.849 39.719 5.226 1.00 9.00 110 PHE A CA 1
ATOM 543 C C . PHE A 1 86 ? 33.313 39.473 3.784 1.00 8.26 110 PHE A C 1
ATOM 544 O O . PHE A 1 86 ? 32.948 38.384 3.404 1.00 8.91 110 PHE A O 1
ATOM 552 N N . SER A 1 87 ? 33.402 40.560 2.982 1.00 8.58 111 SER A N 1
ATOM 553 C CA . SER A 1 87 ? 32.926 40.521 1.630 1.00 8.27 111 SER A CA 1
ATOM 554 C C . SER A 1 87 ? 33.555 39.410 0.789 1.00 8.86 111 SER A C 1
ATOM 555 O O . SER A 1 87 ? 32.922 38.910 -0.134 1.00 9.84 111 SER A O 1
ATOM 558 N N . SER A 1 88 ? 34.819 39.080 1.081 1.00 9.91 112 SER A N 1
ATOM 559 C CA . SER A 1 88 ? 35.506 38.049 0.340 1.00 11.23 112 SER A CA 1
ATOM 560 C C . SER A 1 88 ? 35.023 36.618 0.570 1.00 10.47 112 SER A C 1
ATOM 561 O O . SER A 1 88 ? 35.447 35.700 -0.164 1.00 12.20 112 SER A O 1
ATOM 564 N N . VAL A 1 89 ? 34.162 36.389 1.561 1.00 9.13 113 VAL A N 1
ATOM 565 C CA . VAL A 1 89 ? 33.599 35.065 1.704 1.00 9.30 113 VAL A CA 1
ATOM 566 C C . VAL A 1 89 ? 32.497 34.884 0.680 1.00 8.30 113 VAL A C 1
ATOM 567 O O . VAL A 1 89 ? 31.499 35.603 0.715 1.00 9.42 113 VAL A O 1
ATOM 571 N N . ASN A 1 90 ? 32.668 33.932 -0.244 1.00 8.71 114 ASN A N 1
ATOM 572 C CA . ASN A 1 90 ? 31.837 33.820 -1.419 1.00 8.61 114 ASN A CA 1
ATOM 573 C C . ASN A 1 90 ? 31.441 32.393 -1.735 1.00 8.36 114 ASN A C 1
ATOM 574 O O . ASN A 1 90 ? 31.064 32.127 -2.887 1.00 11.87 114 ASN A O 1
ATOM 579 N N . GLU A 1 91 ? 31.536 31.487 -0.784 1.00 8.40 115 GLU A N 1
ATOM 580 C CA . GLU A 1 91 ? 31.091 30.130 -0.891 1.00 8.99 115 GLU A 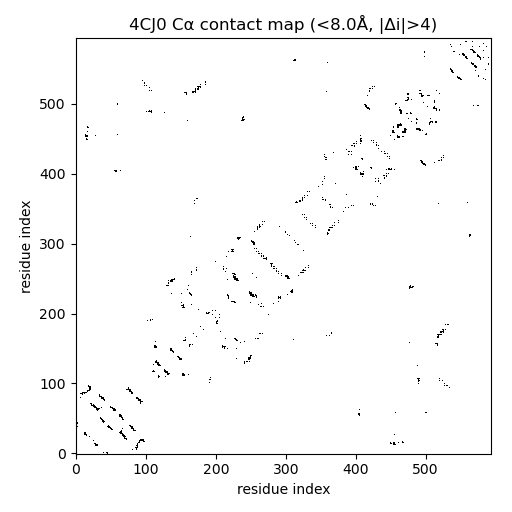CA 1
ATOM 581 C C . GLU A 1 91 ? 29.673 30.087 -0.327 1.00 8.34 115 GLU A C 1
ATOM 582 O O . GLU A 1 91 ? 29.458 30.481 0.838 1.00 9.12 115 GLU A O 1
ATOM 588 N N . GLU A 1 92 ? 28.702 29.580 -1.068 1.00 8.40 116 GLU A N 1
ATOM 589 C CA . GLU A 1 92 ? 27.358 29.504 -0.537 1.00 8.08 116 GLU A CA 1
ATOM 590 C C . GLU A 1 92 ? 27.350 28.610 0.676 1.00 8.44 116 GLU A C 1
ATOM 591 O O . GLU A 1 92 ? 28.017 27.576 0.717 1.00 10.37 116 GLU A O 1
ATOM 597 N N . GLY A 1 93 ? 26.530 28.944 1.659 1.00 8.62 117 GLY A N 1
ATOM 598 C CA . GLY A 1 93 ? 26.370 28.155 2.869 1.00 9.62 117 GLY A CA 1
ATOM 599 C C . GLY A 1 93 ? 25.731 28.963 3.940 1.00 8.48 117 GLY A C 1
ATOM 600 O O . GLY A 1 93 ? 25.268 30.091 3.728 1.00 9.82 117 GLY A O 1
ATOM 601 N N . THR A 1 94 ? 25.736 28.397 5.146 1.00 9.25 118 THR A N 1
ATOM 602 C CA . THR A 1 94 ? 25.250 29.015 6.338 1.00 9.34 118 THR A CA 1
ATOM 603 C C . THR A 1 94 ? 26.414 29.274 7.267 1.00 10.12 118 THR A C 1
ATOM 604 O O . THR A 1 94 ? 27.233 28.335 7.486 1.00 10.55 118 THR A O 1
ATOM 608 N N . TYR A 1 95 ? 26.495 30.441 7.851 1.00 9.01 119 TYR A N 1
ATOM 609 C CA . TYR A 1 95 ? 27.621 30.852 8.626 1.00 9.63 119 TYR A CA 1
ATOM 610 C C . TYR A 1 95 ? 27.169 31.692 9.828 1.00 9.65 119 TYR A C 1
ATOM 611 O O . TYR A 1 95 ? 26.052 32.164 9.882 1.00 9.50 119 TYR A O 1
ATOM 620 N N . TYR A 1 96 ? 28.111 31.943 10.751 1.00 9.79 120 TYR A N 1
ATOM 621 C CA . TYR A 1 96 ? 27.992 32.995 11.722 1.00 9.66 120 TYR A CA 1
ATOM 622 C C . TYR A 1 96 ? 29.335 33.708 11.850 1.00 8.91 120 TYR A C 1
ATOM 623 O O . TYR A 1 96 ? 30.384 33.207 11.445 1.00 10.84 120 TYR A O 1
ATOM 632 N N . LEU A 1 97 ? 29.305 34.911 12.436 1.00 9.85 121 LEU A N 1
ATOM 633 C CA . LEU A 1 97 ? 30.465 35.670 12.741 1.00 10.22 121 LEU A CA 1
ATOM 634 C C . LEU A 1 97 ? 30.833 35.444 14.226 1.00 11.28 121 LEU A C 1
ATOM 635 O O . LEU A 1 97 ? 29.959 35.603 15.068 1.00 13.82 121 LEU A O 1
ATOM 640 N N . ALA A 1 98 ? 32.069 35.055 14.481 1.00 11.97 122 ALA A N 1
ATOM 641 C CA . ALA A 1 98 ? 32.519 34.862 15.842 1.00 12.51 122 ALA A CA 1
ATOM 642 C C . ALA A 1 98 ? 33.550 35.978 16.108 1.00 12.42 122 ALA A C 1
ATOM 643 O O . ALA A 1 98 ? 34.533 36.147 15.394 1.00 13.82 122 ALA A O 1
ATOM 645 N N . VAL A 1 99 ? 33.346 36.671 17.243 1.00 11.92 123 VAL A N 1
ATOM 646 C CA . VAL A 1 99 ? 34.175 37.802 17.595 1.00 12.31 123 VAL A CA 1
ATOM 647 C C . VAL A 1 99 ? 34.722 37.572 18.976 1.00 12.62 123 VAL A C 1
ATOM 648 O O . VAL A 1 99 ? 34.034 37.794 19.999 1.00 13.71 123 VAL A O 1
ATOM 652 N N . PRO A 1 100 ? 36.028 37.198 19.103 1.00 14.40 124 PRO A N 1
ATOM 653 C CA . PRO A 1 100 ? 36.644 37.034 20.415 1.00 16.75 124 PRO A CA 1
ATOM 654 C C . PRO A 1 100 ? 36.413 38.261 21.303 1.00 16.75 124 PRO A C 1
ATOM 655 O O . PRO A 1 100 ? 36.591 39.398 20.877 1.00 16.51 124 PRO A O 1
ATOM 659 N N . GLY A 1 101 ? 36.051 37.998 22.541 1.00 17.80 125 GLY A N 1
ATOM 660 C CA . GLY A 1 101 ? 35.769 39.089 23.532 1.00 17.43 125 GLY A CA 1
ATOM 661 C C . GLY A 1 101 ? 34.379 39.648 23.526 1.00 16.03 125 GLY A C 1
ATOM 662 O O . GLY A 1 101 ? 34.044 40.416 24.394 1.00 19.80 125 GLY A O 1
ATOM 663 N N . VAL A 1 102 ? 33.597 39.253 22.527 1.00 13.89 126 VAL A N 1
ATOM 664 C CA . VAL A 1 102 ? 32.241 39.704 22.359 1.00 13.05 126 VAL A CA 1
ATOM 665 C C . VAL A 1 102 ? 31.210 38.587 22.316 1.00 13.99 126 VAL A C 1
ATOM 666 O O . VAL A 1 102 ? 30.341 38.553 23.166 1.00 16.39 126 VAL A O 1
ATOM 670 N N . GLY A 1 103 ? 31.297 37.722 21.295 1.00 12.43 127 GLY A N 1
ATOM 671 C CA . GLY A 1 103 ? 30.332 36.682 21.149 1.00 13.13 127 GLY A CA 1
ATOM 672 C C . GLY A 1 103 ? 30.184 36.402 19.648 1.00 11.44 127 GLY A C 1
ATOM 673 O O . GLY A 1 103 ? 31.146 36.562 18.909 1.00 12.90 127 GLY A O 1
ATOM 674 N N . LYS A 1 104 ? 29.019 35.904 19.278 1.00 11.37 128 LYS A N 1
ATOM 675 C CA . LYS A 1 104 ? 28.732 35.580 17.879 1.00 11.04 128 LYS A CA 1
ATOM 676 C C . LYS A 1 104 ? 27.468 36.279 17.393 1.00 9.86 128 LYS A C 1
ATOM 677 O O . LYS A 1 104 ? 26.615 36.640 18.180 1.00 10.75 128 LYS A O 1
ATOM 683 N N . SER A 1 105 ? 27.399 36.432 16.068 1.00 9.90 129 SER A N 1
ATOM 684 C CA . SER A 1 105 ? 26.200 36.883 15.431 1.00 9.62 129 SER A CA 1
ATOM 685 C C . SER A 1 105 ? 25.155 35.738 15.376 1.00 9.87 129 SER A C 1
ATOM 686 O O . SER A 1 105 ? 25.490 34.575 15.630 1.00 11.06 129 SER A O 1
ATOM 689 N N . VAL A 1 106 ? 23.960 36.055 14.906 1.00 9.45 130 VAL A N 1
ATOM 690 C CA . VAL A 1 106 ? 23.011 35.072 14.460 1.00 10.31 130 VAL A CA 1
ATOM 691 C C . VAL A 1 106 ? 23.574 34.376 13.206 1.00 9.55 130 VAL A C 1
ATOM 692 O O . VAL A 1 106 ? 24.472 34.883 12.505 1.00 9.64 130 VAL A O 1
ATOM 696 N N . ASN A 1 107 ? 23.066 33.204 12.899 1.00 9.74 131 ASN A N 1
ATOM 697 C CA . ASN A 1 107 ? 23.421 32.549 11.641 1.00 10.58 131 ASN A CA 1
ATOM 698 C C . ASN A 1 107 ? 22.814 33.373 10.477 1.00 10.41 131 ASN A C 1
ATOM 699 O O . ASN A 1 107 ? 21.773 33.996 10.575 1.00 11.85 131 ASN A O 1
ATOM 704 N N . PHE A 1 108 ? 23.484 33.290 9.337 1.00 8.87 132 PHE A N 1
ATOM 705 C CA . PHE A 1 108 ? 23.057 33.911 8.115 1.00 8.98 132 PHE A CA 1
ATOM 706 C C . PHE A 1 108 ? 23.399 33.007 6.952 1.00 8.51 132 PHE A C 1
ATOM 707 O O . PHE A 1 108 ? 24.270 32.151 7.072 1.00 9.23 132 PHE A O 1
ATOM 715 N N . LYS A 1 109 ? 22.797 33.278 5.827 1.00 7.82 133 LYS A N 1
ATOM 716 C CA . LYS A 1 109 ? 23.087 32.544 4.606 1.00 8.42 133 LYS A CA 1
ATOM 717 C C . LYS A 1 109 ? 23.880 33.404 3.607 1.00 7.17 133 LYS A C 1
ATOM 718 O O . LYS A 1 109 ? 23.701 34.594 3.514 1.00 8.81 133 LYS A O 1
ATOM 724 N N . ILE A 1 110 ? 24.759 32.742 2.845 1.00 7.27 134 ILE A N 1
ATOM 725 C CA . ILE A 1 110 ? 25.319 33.292 1.632 1.00 6.37 134 ILE A CA 1
ATOM 726 C C . ILE A 1 110 ? 24.767 32.481 0.495 1.00 7.22 134 ILE A C 1
ATOM 727 O O . ILE A 1 110 ? 24.955 31.255 0.458 1.00 7.53 134 ILE A O 1
ATOM 732 N N . ALA A 1 111 ? 24.053 33.103 -0.420 1.00 6.72 135 ALA A N 1
ATOM 733 C CA . ALA A 1 111 ? 23.433 32.419 -1.534 1.00 7.05 135 ALA A CA 1
ATOM 734 C C . ALA A 1 111 ? 22.992 33.401 -2.614 1.00 5.50 135 ALA A C 1
ATOM 735 O O . ALA A 1 111 ? 22.541 34.504 -2.278 1.00 6.56 135 ALA A O 1
ATOM 737 N N . MET A 1 112 ? 23.064 33.025 -3.875 1.00 6.63 136 MET A N 1
ATOM 738 C CA . MET A 1 112 ? 22.585 33.883 -4.926 1.00 6.72 136 MET A CA 1
ATOM 739 C C . MET A 1 112 ? 21.109 34.226 -4.744 1.00 6.72 136 MET A C 1
ATOM 740 O O . MET A 1 112 ? 20.701 35.344 -5.057 1.00 8.03 136 MET A O 1
ATOM 745 N N . ASN A 1 113 ? 20.324 33.288 -4.250 1.00 6.91 137 ASN A N 1
ATOM 746 C CA . ASN A 1 113 ? 18.892 33.417 -4.038 1.00 7.32 137 ASN A CA 1
ATOM 747 C C . ASN A 1 113 ? 18.461 33.784 -2.645 1.00 6.56 137 ASN A C 1
ATOM 748 O O . ASN A 1 113 ? 17.315 33.609 -2.272 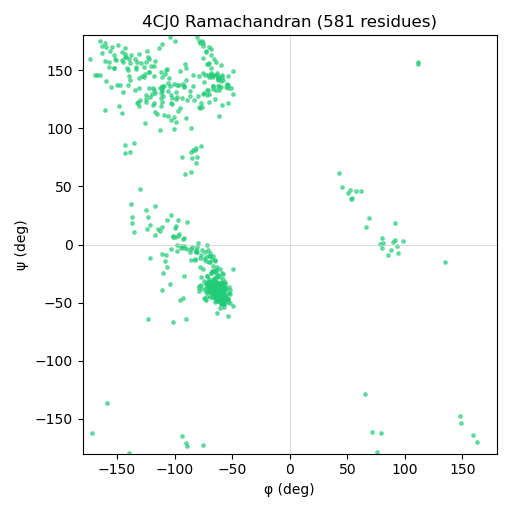1.00 7.58 137 ASN A O 1
ATOM 753 N N . VAL A 1 114 ? 19.384 34.383 -1.858 1.00 6.45 138 VAL A N 1
ATOM 754 C CA . VAL A 1 114 ? 19.151 34.556 -0.451 1.00 6.71 138 VAL A CA 1
ATOM 755 C C . VAL A 1 114 ? 17.899 35.417 -0.129 1.00 6.72 138 VAL A C 1
ATOM 756 O O . VAL A 1 114 ? 17.306 35.213 0.916 1.00 8.33 138 VAL A O 1
ATOM 760 N N . TYR A 1 115 ? 17.541 36.334 -1.023 1.00 5.94 139 TYR A N 1
ATOM 761 C CA . TYR A 1 115 ? 16.415 37.243 -0.771 1.00 6.12 139 TYR A CA 1
ATOM 762 C C . TYR A 1 115 ? 15.057 36.759 -1.346 1.00 6.04 139 TYR A C 1
ATOM 763 O O . TYR A 1 115 ? 14.061 37.437 -1.183 1.00 6.41 139 TYR A O 1
ATOM 772 N N . GLU A 1 116 ? 15.012 35.610 -2.021 1.00 6.49 140 GLU A N 1
ATOM 773 C CA . GLU A 1 116 ? 13.771 35.218 -2.675 1.00 5.93 140 GLU A CA 1
ATOM 774 C C . GLU A 1 116 ? 12.665 34.948 -1.665 1.00 5.99 140 GLU A C 1
ATOM 775 O O . GLU A 1 116 ? 11.526 35.350 -1.926 1.00 6.47 140 GLU A O 1
ATOM 781 N N . ASP A 1 117 ? 12.939 34.291 -0.555 1.00 6.49 141 ASP A N 1
ATOM 782 C CA . ASP A 1 117 ? 11.902 34.073 0.434 1.00 6.67 141 ASP A CA 1
ATOM 783 C C . ASP A 1 117 ? 11.394 35.384 1.005 1.00 5.76 141 ASP A C 1
ATOM 784 O O . ASP A 1 117 ? 10.162 35.545 1.181 1.00 6.18 141 ASP A O 1
ATOM 789 N N . ALA A 1 118 ? 12.274 36.337 1.282 1.00 5.70 142 ALA A N 1
ATOM 790 C CA . ALA A 1 118 ? 11.856 37.623 1.804 1.00 5.42 142 ALA A CA 1
ATOM 791 C C . ALA A 1 118 ? 11.014 38.336 0.766 1.00 4.77 142 ALA A C 1
ATOM 792 O O . ALA A 1 118 ? 10.009 38.974 1.144 1.00 5.42 142 ALA A O 1
ATOM 794 N N . PHE A 1 119 ? 11.367 38.289 -0.501 1.00 4.59 143 PHE A N 1
ATOM 795 C CA . PHE A 1 119 ? 10.557 38.891 -1.557 1.00 4.92 143 PHE A CA 1
ATOM 796 C C . PHE A 1 119 ? 9.161 38.306 -1.543 1.00 4.61 143 PHE A C 1
ATOM 797 O O . PHE A 1 119 ? 8.157 39.036 -1.607 1.00 5.00 143 PHE A O 1
ATOM 805 N N . LYS A 1 120 ? 9.063 36.981 -1.542 1.00 4.85 144 LYS A N 1
ATOM 806 C CA . LYS A 1 120 ? 7.776 36.354 -1.570 1.00 5.33 144 LYS A CA 1
ATOM 807 C C . LYS A 1 120 ? 6.974 36.681 -0.338 1.00 4.83 144 LYS A C 1
ATOM 808 O O . LYS A 1 120 ? 5.736 36.775 -0.397 1.00 5.56 144 LYS A O 1
ATOM 814 N N . THR A 1 121 ? 7.609 36.858 0.793 1.00 4.81 145 THR A N 1
ATOM 815 C CA . THR A 1 121 ? 6.956 37.203 2.037 1.00 5.19 145 THR A CA 1
ATOM 816 C C . THR A 1 121 ? 6.427 38.635 2.014 1.00 4.52 145 THR A C 1
ATOM 817 O O . THR A 1 121 ? 5.303 38.913 2.454 1.00 5.02 145 THR A O 1
ATOM 821 N N . ALA A 1 122 ? 7.193 39.559 1.457 1.00 4.54 146 ALA A N 1
ATOM 822 C CA . ALA A 1 122 ? 6.709 40.940 1.292 1.00 4.89 146 ALA A CA 1
ATOM 823 C C . ALA A 1 122 ? 5.495 40.951 0.346 1.00 4.59 146 ALA A C 1
ATOM 824 O O . ALA A 1 122 ? 4.545 41.724 0.555 1.00 4.76 146 ALA A O 1
ATOM 826 N N . MET A 1 123 ? 5.527 40.152 -0.707 1.00 4.32 147 MET A N 1
ATOM 827 C CA . MET A 1 123 ? 4.386 40.030 -1.590 1.00 4.64 147 MET A CA 1
ATOM 828 C C . MET A 1 123 ? 3.201 39.385 -0.882 1.00 4.75 147 MET A C 1
ATOM 829 O O . MET A 1 123 ? 2.042 39.794 -1.131 1.00 5.05 147 MET A O 1
ATOM 834 N N . LEU A 1 124 ? 3.437 38.403 -0.020 1.00 4.59 148 LEU A N 1
ATOM 835 C CA . LEU A 1 124 ? 2.379 37.822 0.793 1.00 4.56 148 LEU A CA 1
ATOM 836 C C . LEU A 1 124 ? 1.714 38.906 1.635 1.00 4.74 148 LEU A C 1
ATOM 837 O O . LEU A 1 124 ? 0.504 38.923 1.809 1.00 5.16 148 LEU A O 1
ATOM 842 N N . GLY A 1 125 ? 2.511 39.836 2.174 1.00 5.03 149 GLY A N 1
ATOM 843 C CA . GLY A 1 125 ? 1.949 40.928 2.938 1.00 5.06 149 GLY A CA 1
ATOM 844 C C 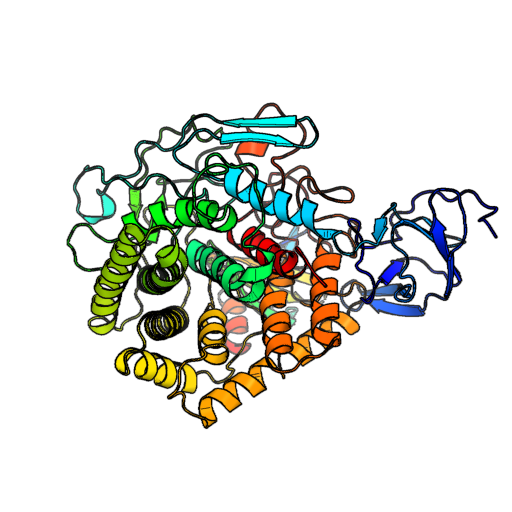. GLY A 1 125 ? 0.952 41.722 2.106 1.00 4.58 149 GLY A C 1
ATOM 845 O O . GLY A 1 125 ? -0.096 42.153 2.583 1.00 4.88 149 GLY A O 1
ATOM 846 N N . MET A 1 126 ? 1.274 41.964 0.821 1.00 4.61 150 MET A N 1
ATOM 847 C CA . MET A 1 126 ? 0.342 42.674 -0.066 1.00 4.62 150 MET A CA 1
ATOM 848 C C . MET A 1 126 ? -0.935 41.877 -0.261 1.00 4.50 150 MET A C 1
ATOM 849 O O . MET A 1 126 ? -2.045 42.416 -0.149 1.00 4.98 150 MET A O 1
ATOM 854 N N . TYR A 1 127 ? -0.816 40.587 -0.553 1.00 4.29 151 TYR A N 1
ATOM 855 C CA . TYR A 1 127 ? -1.997 39.720 -0.685 1.00 4.55 151 TYR A CA 1
ATOM 856 C C . TYR A 1 127 ? -2.849 39.824 0.541 1.00 4.31 151 TYR A C 1
ATOM 857 O O . TYR A 1 127 ? -4.080 39.933 0.485 1.00 4.57 151 TYR A O 1
ATOM 866 N N . LEU A 1 128 ? -2.232 39.748 1.727 1.00 4.43 152 LEU A N 1
ATOM 867 C CA . LEU A 1 128 ? -2.977 39.728 2.972 1.00 4.45 152 LEU A CA 1
ATOM 868 C C . LEU A 1 128 ? -3.584 41.082 3.331 1.00 4.02 152 LEU A C 1
ATOM 869 O O . LEU A 1 128 ? -4.427 41.111 4.240 1.00 5.01 152 LEU A O 1
ATOM 874 N N . LEU A 1 129 ? -3.209 42.156 2.638 1.00 4.55 153 LEU A N 1
ATOM 875 C CA . LEU A 1 129 ? -3.840 43.455 2.739 1.00 4.53 153 LEU A CA 1
ATOM 876 C C . LEU A 1 129 ? -5.046 43.595 1.824 1.00 4.73 153 LEU A C 1
ATOM 877 O O . LEU A 1 129 ? -5.719 44.645 1.880 1.00 4.96 153 LEU A O 1
ATOM 882 N N . ARG A 1 130 ? -5.370 42.620 0.982 1.00 4.48 154 ARG A N 1
ATOM 883 C CA . ARG A 1 130 ? -6.471 42.805 0.050 1.00 4.78 154 ARG A CA 1
ATOM 884 C C . ARG A 1 130 ? -7.796 43.093 0.792 1.00 4.98 154 ARG A C 1
ATOM 885 O O . ARG A 1 130 ? -8.095 42.516 1.837 1.00 5.71 154 ARG A O 1
ATOM 893 N N . CYS A 1 131 ? -8.580 43.949 0.148 1.00 4.71 155 CYS A N 1
ATOM 894 C CA . CYS A 1 131 ? -9.886 44.355 0.619 1.00 4.67 155 CYS A CA 1
ATOM 895 C C . CYS A 1 131 ? -10.969 43.801 -0.322 1.00 5.18 155 CYS A C 1
ATOM 896 O O . CYS A 1 131 ? -10.722 43.686 -1.524 1.00 5.94 155 CYS A O 1
ATOM 899 N N . GLY A 1 132 ? -12.153 43.496 0.201 1.00 5.82 156 GLY A N 1
ATOM 900 C CA . GLY A 1 132 ? -13.267 43.060 -0.621 1.00 6.30 156 GLY A CA 1
ATOM 901 C C . GLY A 1 132 ? -13.359 41.575 -0.838 1.00 6.70 156 GLY A C 1
ATOM 902 O O . GLY A 1 132 ? -14.265 41.149 -1.520 1.00 10.72 156 GLY A O 1
ATOM 903 N N . THR A 1 133 ? -12.469 40.825 -0.245 1.00 7.92 157 THR A N 1
ATOM 904 C CA . THR A 1 133 ? -12.388 39.401 -0.385 1.00 8.01 157 THR A CA 1
ATOM 905 C C . THR A 1 133 ? -11.910 38.802 0.940 1.00 8.11 157 THR A C 1
ATOM 906 O O . THR A 1 133 ? -11.280 39.464 1.718 1.00 8.60 157 THR A O 1
ATOM 910 N N . SER A 1 134 ? -12.222 37.492 1.099 1.00 7.45 158 SER A N 1
ATOM 911 C CA . SER A 1 134 ? -11.510 36.774 2.136 1.00 7.45 158 SER A CA 1
ATOM 912 C C . SER A 1 134 ? -10.058 36.604 1.690 1.00 7.69 158 SER A C 1
ATOM 913 O O . SER A 1 134 ? -9.735 36.623 0.502 1.00 8.29 158 SER A O 1
ATOM 916 N N . VAL A 1 135 ? -9.177 36.431 2.686 1.00 7.12 159 VAL A N 1
ATOM 917 C CA . VAL A 1 135 ? -7.795 36.102 2.444 1.00 6.18 159 VAL A CA 1
ATOM 918 C C . VAL A 1 135 ? -7.407 34.972 3.383 1.00 7.11 159 VAL A C 1
ATOM 919 O O . VAL A 1 135 ? -7.960 34.852 4.495 1.00 7.63 159 VAL A O 1
ATOM 923 N N . SER A 1 136 ? -6.434 34.167 2.971 1.00 7.10 160 SER A N 1
ATOM 924 C CA . SER A 1 136 ? -5.949 33.054 3.756 1.00 8.66 160 SER A CA 1
ATOM 925 C C . SER A 1 136 ? -4.555 32.745 3.357 1.00 8.34 160 SER A C 1
ATOM 926 O O . SER A 1 136 ? -4.289 32.574 2.150 1.00 10.59 160 SER A O 1
ATOM 929 N N . ALA A 1 137 ? -3.645 32.511 4.307 1.00 7.74 161 ALA A N 1
ATOM 930 C CA . ALA A 1 137 ? -2.335 31.996 4.002 1.00 8.22 161 ALA A CA 1
ATOM 931 C C . ALA A 1 137 ? -1.814 31.330 5.238 1.00 8.00 161 ALA A C 1
ATOM 932 O O . ALA A 1 137 ? -2.144 31.667 6.341 1.00 10.24 161 ALA A O 1
ATOM 934 N N . THR A 1 138 ? -0.921 30.322 5.049 1.00 9.27 162 THR A N 1
ATOM 935 C CA . THR A 1 138 ? -0.218 29.701 6.135 1.00 9.50 162 THR A CA 1
ATOM 936 C C . THR A 1 138 ? 1.244 30.107 5.992 1.00 9.09 162 THR A C 1
ATOM 937 O O . THR A 1 138 ? 1.861 29.870 4.952 1.00 12.61 162 THR A O 1
ATOM 941 N N . TYR A 1 139 ? 1.794 30.724 7.027 1.00 8.19 163 TYR A N 1
ATOM 942 C CA . TYR A 1 139 ? 3.139 31.284 7.019 1.00 8.00 163 TYR A CA 1
ATOM 943 C C . TYR A 1 139 ? 3.848 30.802 8.254 1.00 8.30 163 TYR A C 1
ATOM 944 O O . TYR A 1 139 ? 3.376 30.993 9.372 1.00 8.63 163 TYR A O 1
ATOM 953 N N . ASN A 1 140 ? 4.952 30.066 8.055 1.00 10.75 164 ASN A N 1
ATOM 954 C CA . ASN A 1 140 ? 5.672 29.485 9.235 1.00 12.86 164 ASN A CA 1
ATOM 955 C C . ASN A 1 140 ? 4.702 28.680 10.114 1.00 9.61 164 ASN A C 1
ATOM 956 O O . ASN A 1 140 ? 4.824 28.681 11.332 1.00 12.94 164 ASN A O 1
ATOM 961 N N . GLY A 1 141 ? 3.811 27.962 9.452 1.00 10.37 165 GLY A N 1
ATOM 962 C CA . GLY A 1 141 ? 2.880 27.110 10.167 1.00 12.31 165 GLY A CA 1
ATOM 963 C C . GLY A 1 141 ? 1.708 27.810 10.808 1.00 12.06 165 GLY A C 1
ATOM 964 O O . GLY A 1 141 ? 0.923 27.178 11.501 1.00 16.04 165 GLY A O 1
ATOM 965 N N . ILE A 1 142 ? 1.615 29.118 10.663 1.00 9.55 166 ILE A N 1
ATOM 966 C CA . ILE A 1 142 ? 0.599 29.954 11.267 1.00 9.66 166 ILE A CA 1
ATOM 967 C C . ILE A 1 142 ? -0.442 30.304 10.220 1.00 9.09 166 ILE A C 1
ATOM 968 O O . ILE A 1 142 ? -0.094 30.844 9.181 1.00 9.44 166 ILE A O 1
ATOM 973 N N . HIS A 1 143 ? -1.704 30.050 10.479 1.00 10.17 167 HIS A N 1
ATOM 974 C CA . HIS A 1 143 ? -2.807 30.356 9.513 1.00 9.05 167 HIS A CA 1
ATOM 975 C C . HIS A 1 143 ? -3.345 31.746 9.740 1.00 8.74 167 HIS A C 1
ATOM 976 O O . HIS A 1 143 ? -4.040 31.956 10.739 1.00 11.06 167 HIS A O 1
ATOM 983 N N . TYR A 1 144 ? -3.093 32.660 8.862 1.00 7.15 168 TYR A N 1
ATOM 984 C CA . TYR A 1 144 ? -3.615 34.005 8.886 1.00 6.88 168 TYR A CA 1
ATOM 985 C C . TYR A 1 144 ? -4.810 34.071 7.928 1.00 7.20 168 TYR A C 1
ATOM 986 O O . TYR A 1 144 ? -4.690 33.679 6.750 1.00 9.21 168 TYR A O 1
ATOM 995 N N . SER A 1 145 ? -5.934 34.630 8.379 1.00 7.28 169 SER A N 1
ATOM 996 C CA . SER A 1 145 ? -7.094 34.700 7.526 1.00 7.06 169 SER A CA 1
ATOM 997 C C . SER A 1 145 ? -8.068 35.770 8.022 1.00 6.65 169 SER A C 1
ATOM 998 O O . SER A 1 145 ? -8.117 36.131 9.191 1.00 7.63 169 SER A O 1
ATOM 1001 N N . HIS A 1 146 ? -8.897 36.229 7.088 1.00 6.82 170 HIS A N 1
ATOM 1002 C CA . HIS A 1 146 ? -10.088 36.946 7.433 1.00 7.15 170 HIS A CA 1
ATOM 1003 C C . HIS A 1 146 ? -11.152 36.758 6.357 1.00 6.97 170 HIS A C 1
ATOM 1004 O O . HIS A 1 146 ? -10.808 36.430 5.231 1.00 7.69 170 HIS A O 1
ATOM 1011 N N . GLY A 1 147 ? -12.420 37.002 6.705 1.00 7.69 171 GLY A N 1
ATOM 1012 C CA . GLY A 1 147 ? -13.497 36.895 5.770 1.00 8.29 171 GLY A CA 1
ATOM 1013 C C . GLY A 1 147 ? -13.636 38.088 4.891 1.00 8.16 171 GLY A C 1
ATOM 1014 O O . GLY A 1 147 ? -12.920 39.107 5.003 1.00 8.02 171 GLY A O 1
ATOM 1015 N N . PRO A 1 148 ? -14.611 38.059 3.964 1.00 8.36 172 PRO A N 1
ATOM 1016 C CA . PRO A 1 148 ? -14.769 39.180 2.992 1.00 8.68 172 PRO A CA 1
ATOM 1017 C C . PRO A 1 148 ? -15.069 40.482 3.740 1.00 8.11 172 PRO A C 1
ATOM 1018 O O . PRO A 1 148 ? -15.950 40.511 4.613 1.00 9.84 172 PRO A O 1
ATOM 1022 N N . CYS A 1 149 ? -14.427 41.558 3.351 1.00 6.68 173 CYS A N 1
ATOM 1023 C CA . CYS A 1 149 ? -14.582 42.845 4.026 1.00 6.37 173 CYS A CA 1
ATOM 1024 C C . CYS A 1 149 ? -14.951 43.940 3.042 1.00 6.35 173 CYS A C 1
ATOM 1025 O O . CYS A 1 149 ? -14.589 43.939 1.867 1.00 6.75 173 CYS A O 1
ATOM 1028 N N . HIS A 1 150 ? -15.639 44.948 3.569 1.00 6.38 174 HIS A N 1
ATOM 1029 C CA . HIS A 1 150 ? -15.904 46.184 2.863 1.00 5.74 174 HIS A CA 1
ATOM 1030 C C . HIS A 1 150 ? -16.505 45.923 1.514 1.00 6.40 174 HIS A C 1
ATOM 1031 O O . HIS A 1 150 ? -16.175 46.503 0.484 1.00 7.16 174 HIS A O 1
ATOM 1038 N N . THR A 1 151 ? -17.513 45.033 1.491 1.00 6.93 175 THR A N 1
ATOM 1039 C CA . THR A 1 151 ? -18.150 44.586 0.308 1.00 7.91 175 THR A CA 1
ATOM 1040 C C . THR A 1 151 ? -19.208 45.574 -0.222 1.00 8.40 175 THR A C 1
ATOM 1041 O O . THR A 1 151 ? -19.731 45.377 -1.299 1.00 10.47 175 THR A O 1
ATOM 1045 N N . ASN A 1 152 ? -19.482 46.615 0.549 1.00 7.45 176 ASN A N 1
ATOM 1046 C CA . ASN A 1 152 ? -20.412 47.662 0.199 1.00 8.26 176 ASN A CA 1
ATOM 1047 C C . ASN A 1 152 ? -19.725 48.992 -0.188 1.00 7.24 176 ASN A C 1
ATOM 1048 O O . ASN A 1 152 ? -20.350 50.034 -0.171 1.00 8.77 176 ASN A O 1
ATOM 1053 N N . ASP A 1 153 ? -18.485 48.916 -0.573 1.00 6.53 177 ASP A N 1
ATOM 1054 C CA . ASP A 1 153 ? -17.797 50.104 -1.021 1.00 6.29 177 ASP A CA 1
ATOM 1055 C C . ASP A 1 153 ? -18.380 50.511 -2.377 1.00 6.31 177 ASP A C 1
ATOM 1056 O O . ASP A 1 153 ? -18.459 49.648 -3.247 1.00 6.63 177 ASP A O 1
ATOM 1061 N N . ALA A 1 154 ? -18.702 51.777 -2.589 1.00 5.70 178 ALA A N 1
ATOM 1062 C CA . ALA A 1 154 ? -18.781 52.875 -1.638 1.00 5.95 178 ALA A CA 1
ATOM 1063 C C . ALA A 1 154 ? -19.909 53.797 -2.056 1.00 6.13 178 ALA A C 1
ATOM 1064 O O . ALA A 1 15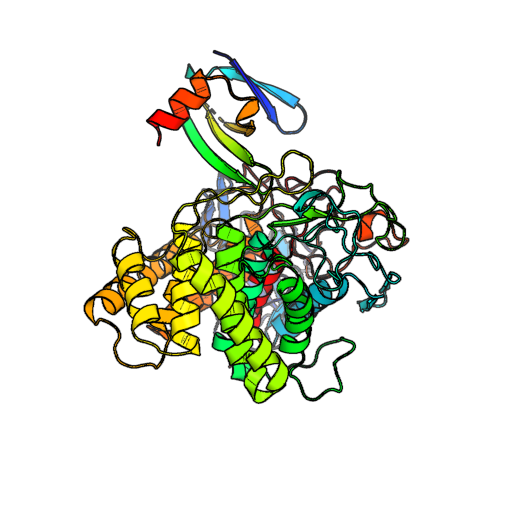4 ? -20.373 53.752 -3.185 1.00 7.00 178 ALA A O 1
ATOM 1066 N N . TYR A 1 155 ? -20.285 54.670 -1.132 1.00 6.21 179 TYR A N 1
ATOM 1067 C CA . TYR A 1 155 ? -21.401 55.564 -1.349 1.00 6.41 179 TYR A CA 1
ATOM 1068 C C . TYR A 1 155 ? -20.944 56.906 -1.863 1.00 6.14 179 TYR A C 1
ATOM 1069 O O . TYR A 1 155 ? -19.859 57.409 -1.537 1.00 6.35 179 TYR A O 1
ATOM 1078 N N . LEU A 1 156 ? -21.803 57.547 -2.677 1.00 6.47 180 LEU A N 1
ATOM 1079 C CA . LEU A 1 156 ? -21.499 58.794 -3.387 1.00 6.37 180 LEU A CA 1
ATOM 1080 C C . LEU A 1 156 ? -21.978 60.054 -2.707 1.00 6.91 180 LEU A C 1
ATOM 1081 O O . LEU A 1 156 ? -21.853 61.137 -3.282 1.00 7.18 180 LEU A O 1
ATOM 1086 N N . ASP A 1 157 ? -22.504 59.981 -1.472 1.00 7.14 181 ASP A N 1
ATOM 1087 C CA . ASP A 1 157 ? -23.154 61.151 -0.891 1.00 7.62 181 ASP A CA 1
ATOM 1088 C C . ASP A 1 157 ? -22.281 62.405 -0.865 1.00 6.59 181 ASP A C 1
ATOM 1089 O O . ASP A 1 157 ? -22.786 63.520 -1.084 1.00 7.49 181 ASP A O 1
ATOM 1094 N N . TYR A 1 158 ? -21.003 62.272 -0.512 1.00 6.12 182 TYR A N 1
ATOM 1095 C CA . TYR A 1 158 ? -20.110 63.384 -0.402 1.00 6.41 182 TYR A CA 1
ATOM 1096 C C . TYR A 1 158 ? -19.663 63.946 -1.748 1.00 6.95 182 TYR A C 1
ATOM 1097 O O . TYR A 1 158 ? -19.028 64.997 -1.810 1.00 7.66 182 TYR A O 1
ATOM 1106 N N . ILE A 1 159 ? -19.924 63.205 -2.820 1.00 6.80 183 ILE A N 1
ATOM 1107 C CA . ILE A 1 159 ? -19.589 63.615 -4.187 1.00 7.12 183 ILE A CA 1
ATOM 1108 C C . ILE A 1 159 ? -20.737 64.275 -4.869 1.00 7.78 183 ILE A C 1
ATOM 1109 O O . ILE A 1 159 ? -20.575 65.341 -5.501 1.00 9.67 183 ILE A O 1
ATOM 1114 N N . ASN A 1 160 ? -21.945 63.728 -4.833 1.00 8.28 184 ASN A N 1
ATOM 1115 C CA . ASN A 1 160 ? -23.043 64.249 -5.588 1.00 9.47 184 ASN A CA 1
ATOM 1116 C C . ASN A 1 160 ? -24.330 64.327 -4.782 1.00 10.34 184 ASN A C 1
ATOM 1117 O O . ASN A 1 160 ? -25.380 64.634 -5.359 1.00 12.23 184 ASN A O 1
ATOM 1122 N N . GLY A 1 161 ? -24.300 64.142 -3.461 1.00 9.88 185 GLY A N 1
ATOM 1123 C CA . GLY A 1 161 ? -25.465 64.256 -2.639 1.00 10.44 185 GLY A CA 1
ATOM 1124 C C . GLY A 1 161 ? -26.381 63.065 -2.609 1.00 10.92 185 GLY A C 1
ATOM 1125 O O . GLY A 1 161 ? -27.386 63.150 -1.892 1.00 13.09 185 GLY A O 1
ATOM 1126 N N . GLN A 1 162 ? -26.084 62.033 -3.391 1.00 10.49 186 GLN A N 1
ATOM 1127 C CA . GLN A 1 162 ? -26.990 60.912 -3.530 1.00 11.07 186 GLN A CA 1
ATOM 1128 C C . GLN A 1 162 ? -26.423 59.737 -2.746 1.00 10.46 186 GLN A C 1
ATOM 1129 O O . GLN A 1 162 ? -25.242 59.467 -2.768 1.00 10.59 186 GLN A O 1
ATOM 1135 N N . HIS A 1 163 ? -27.333 59.002 -2.046 1.00 11.25 187 HIS A N 1
ATOM 1136 C CA . HIS A 1 163 ? -26.951 57.797 -1.275 1.00 10.93 187 HIS A CA 1
ATOM 1137 C C . HIS A 1 163 ? -26.963 56.617 -2.231 1.00 13.48 187 HIS A C 1
ATOM 1138 O O . HIS A 1 163 ? -27.859 55.755 -2.104 1.00 18.22 187 HIS A O 1
ATOM 1145 N N . THR A 1 164 ? -26.125 56.695 -3.206 1.00 13.38 188 THR A N 1
ATOM 1146 C CA . THR A 1 164 ? -25.998 55.726 -4.280 1.00 13.62 188 THR A CA 1
ATOM 1147 C C . THR A 1 164 ? -24.675 55.010 -4.107 1.00 9.52 188 THR A C 1
ATOM 1148 O O . THR A 1 164 ? -23.639 55.654 -3.904 1.00 9.56 188 THR A O 1
ATOM 1152 N N . LYS A 1 165 ? -24.695 53.693 -4.176 1.00 9.59 189 LYS A N 1
ATOM 1153 C CA . LYS A 1 165 ? -23.480 52.905 -4.151 1.00 9.22 189 LYS A CA 1
ATOM 1154 C C . LYS A 1 165 ? -22.954 52.783 -5.540 1.00 9.18 189 LYS A C 1
ATOM 1155 O O . LYS A 1 165 ? -23.683 52.472 -6.513 1.00 12.91 189 LYS A O 1
ATOM 1161 N N . LYS A 1 166 ? -21.652 53.026 -5.720 1.00 7.98 190 LYS A N 1
ATOM 1162 C CA . LYS A 1 166 ? -20.895 52.745 -6.929 1.00 7.99 190 LYS A CA 1
ATOM 1163 C C . LYS A 1 166 ? -19.777 51.800 -6.481 1.00 6.96 190 LYS A C 1
ATOM 1164 O O . LYS A 1 166 ? -19.070 52.092 -5.522 1.00 6.96 190 LYS A O 1
ATOM 1170 N N . ASP A 1 167 ? -19.666 50.655 -7.161 1.00 7.52 191 ASP A N 1
ATOM 1171 C CA . ASP A 1 167 ? -18.676 49.664 -6.757 1.00 7.40 191 ASP A CA 1
ATOM 1172 C C . ASP A 1 167 ? -17.294 50.292 -6.675 1.00 7.08 191 ASP A C 1
ATOM 1173 O O . ASP A 1 167 ? -16.776 50.805 -7.645 1.00 8.77 191 ASP A O 1
ATOM 1178 N N . SER A 1 168 ? -16.689 50.209 -5.489 1.00 6.21 192 SER A N 1
ATOM 1179 C CA . SER A 1 168 ? -15.323 50.613 -5.221 1.00 5.84 192 SER A CA 1
ATOM 1180 C C . SER A 1 168 ? -14.623 49.609 -4.344 1.00 5.64 192 SER A C 1
ATOM 1181 O O . SER A 1 168 ? -13.821 49.941 -3.481 1.00 6.10 192 SER A O 1
ATOM 1184 N N . THR A 1 169 ? -14.976 48.345 -4.565 1.00 6.07 193 THR A N 1
ATOM 1185 C CA . THR A 1 169 ? -14.373 47.241 -3.828 1.00 6.04 193 THR A CA 1
ATOM 1186 C C . THR A 1 169 ? -12.987 46.930 -4.414 1.00 6.07 193 THR A C 1
ATOM 1187 O O . THR A 1 169 ? -12.533 47.501 -5.409 1.00 6.09 193 THR A O 1
ATOM 1191 N N . LYS A 1 170 ? -12.330 46.009 -3.737 1.00 5.39 194 LYS A N 1
ATOM 1192 C CA . LYS A 1 170 ? -11.000 45.483 -4.117 1.00 5.18 194 LYS A CA 1
ATOM 1193 C C . LYS A 1 170 ? -9.907 46.463 -3.704 1.00 4.85 194 LYS A C 1
ATOM 1194 O O . LYS A 1 170 ? -10.121 47.293 -2.801 1.00 5.44 194 LYS A O 1
ATOM 1200 N N . GLY A 1 171 ? -8.721 46.339 -4.271 1.00 4.70 195 GLY A N 1
ATOM 1201 C CA . GLY A 1 171 ? -7.597 47.118 -3.758 1.00 4.81 195 GLY A CA 1
ATOM 1202 C C . GLY A 1 171 ? -7.035 46.585 -2.455 1.00 4.52 195 GLY A C 1
ATOM 1203 O O . GLY A 1 171 ? -7.488 45.577 -1.918 1.00 5.15 195 GLY A O 1
ATOM 1204 N N . TRP A 1 172 ? -6.026 47.306 -1.968 1.00 4.20 196 TRP A N 1
ATOM 1205 C CA . TRP A 1 172 ? -5.355 47.013 -0.730 1.00 4.10 196 TRP A CA 1
ATOM 1206 C C . TRP A 1 172 ? -5.793 47.959 0.356 1.00 4.17 196 TRP A C 1
ATOM 1207 O O . TRP A 1 172 ? -5.804 49.187 0.185 1.00 4.81 196 TRP A O 1
ATOM 1218 N N . HIS A 1 173 ? -6.042 47.428 1.552 1.00 4.21 197 HIS A N 1
ATOM 1219 C CA . HIS A 1 173 ? -6.039 48.239 2.751 1.00 4.33 197 HIS A CA 1
ATOM 1220 C C . HIS A 1 173 ? -4.699 48.977 2.807 1.00 4.01 197 HIS A C 1
ATOM 1221 O O . HIS A 1 173 ? -3.654 48.405 2.585 1.00 4.22 197 HIS A O 1
ATOM 1228 N N . ASP A 1 174 ? -4.737 50.270 3.162 1.00 3.82 198 ASP A N 1
ATOM 1229 C CA . ASP A 1 174 ? -3.549 51.084 3.008 1.00 3.86 198 ASP A CA 1
ATOM 1230 C C . ASP A 1 174 ? -2.430 50.822 3.984 1.00 3.91 198 ASP A C 1
ATOM 1231 O O . ASP A 1 174 ? -1.249 50.997 3.666 1.00 4.03 198 ASP A O 1
ATOM 1236 N N . ALA A 1 175 ? -2.792 50.542 5.233 1.00 4.53 199 ALA A N 1
ATOM 1237 C CA . ALA A 1 175 ? -1.837 50.663 6.329 1.00 4.40 199 ALA A CA 1
ATOM 1238 C C . ALA A 1 175 ? -2.302 49.821 7.475 1.00 4.56 199 ALA A C 1
ATOM 1239 O O . ALA A 1 175 ? -2.738 48.689 7.288 1.00 5.69 199 ALA A O 1
ATOM 1241 N N . GLY A 1 176 ? -2.217 50.364 8.719 1.00 5.09 200 GLY A N 1
ATOM 1242 C CA . GLY A 1 176 ? -2.820 49.655 9.818 1.00 5.65 200 GLY A CA 1
ATOM 1243 C C . GLY A 1 176 ? -4.340 49.823 9.887 1.00 5.00 200 GLY A C 1
ATOM 1244 O O . GLY A 1 176 ? -4.996 49.128 10.688 1.00 5.39 200 GLY A O 1
ATOM 1245 N N . ASP A 1 177 ? -4.854 50.757 9.102 1.00 4.69 201 ASP A N 1
ATOM 1246 C CA . ASP A 1 177 ? -6.288 50.960 8.893 1.00 4.90 201 ASP A CA 1
ATOM 1247 C C . ASP A 1 177 ? -6.711 50.321 7.576 1.00 4.61 201 ASP A C 1
ATOM 1248 O O . ASP A 1 177 ? -5.898 49.873 6.765 1.00 6.08 201 ASP A O 1
ATOM 1253 N N . TYR A 1 178 ? -8.016 50.346 7.329 1.00 4.59 202 TYR A N 1
ATOM 1254 C CA . TYR A 1 178 ? -8.581 49.671 6.205 1.00 4.46 202 TYR A CA 1
ATOM 1255 C C . TYR A 1 178 ? -8.967 50.547 5.049 1.00 4.78 202 TYR A C 1
ATOM 1256 O O . TYR A 1 178 ? -9.461 50.091 4.015 1.00 5.39 202 TYR A O 1
ATOM 1265 N N . ASN A 1 179 ? -8.823 51.874 5.187 1.00 4.63 203 ASN A N 1
ATOM 1266 C CA . ASN A 1 179 ? -9.238 52.798 4.138 1.00 4.85 203 ASN A CA 1
ATOM 1267 C C . ASN A 1 179 ? -8.263 52.732 2.964 1.00 4.25 203 ASN A C 1
ATOM 1268 O O . ASN A 1 179 ? -7.168 52.143 3.070 1.00 4.37 203 ASN A O 1
ATOM 1273 N N . LYS A 1 180 ? -8.658 53.308 1.834 1.00 4.29 204 LYS A N 1
ATOM 1274 C CA . LYS A 1 180 ? -7.955 53.141 0.553 1.00 4.04 204 LYS A CA 1
ATOM 1275 C C . LYS A 1 180 ? -7.766 54.525 -0.051 1.00 3.78 204 LYS A C 1
ATOM 1276 O O . LYS A 1 180 ? -8.731 55.249 -0.258 1.00 4.57 204 LYS A O 1
ATOM 1282 N N . TYR A 1 181 ? -6.508 54.881 -0.314 1.00 3.78 205 TYR A N 1
ATOM 1283 C CA . TYR A 1 181 ? -6.130 56.246 -0.626 1.00 4.19 205 TYR A CA 1
ATOM 1284 C C . TYR A 1 181 ? -5.395 56.275 -1.950 1.00 3.97 205 TYR A C 1
ATOM 1285 O O . TYR A 1 181 ? -4.355 55.626 -2.127 1.00 4.55 205 TYR A O 1
ATOM 1294 N N . VAL A 1 182 ? -5.862 57.088 -2.903 1.00 4.26 206 VAL A N 1
ATOM 1295 C CA . VAL A 1 182 ? -5.284 57.123 -4.237 1.00 4.18 206 VAL A CA 1
ATOM 1296 C C . VAL A 1 182 ? -3.851 57.652 -4.249 1.00 4.33 206 VAL A C 1
ATOM 1297 O O . VAL A 1 182 ? -3.012 57.118 -4.969 1.00 4.51 206 VAL A O 1
ATOM 1301 N N . VAL A 1 183 ? -3.584 58.752 -3.519 1.00 4.38 207 VAL A N 1
ATOM 1302 C CA . VAL A 1 183 ? -2.255 59.344 -3.591 1.00 4.49 207 VAL A CA 1
ATOM 1303 C C . VAL A 1 183 ? -1.237 58.354 -3.085 1.00 4.68 207 VAL A C 1
ATOM 1304 O O . VAL A 1 183 ? -0.151 58.189 -3.680 1.00 5.07 207 VAL A O 1
ATOM 1308 N N . ASN A 1 184 ? -1.477 57.657 -1.966 1.00 4.26 208 ASN A N 1
ATOM 1309 C CA . ASN A 1 184 ? -0.488 56.683 -1.506 1.00 4.26 208 ASN A CA 1
ATOM 1310 C C . ASN A 1 184 ? -0.353 55.521 -2.427 1.00 4.11 208 ASN A C 1
ATOM 1311 O O . ASN A 1 184 ? 0.714 54.928 -2.576 1.00 5.27 208 ASN A O 1
ATOM 1316 N N . ALA A 1 185 ? -1.444 55.142 -3.097 1.00 4.45 209 ALA A N 1
ATOM 1317 C CA . ALA A 1 185 ? -1.378 54.140 -4.122 1.00 4.38 209 ALA A CA 1
ATOM 1318 C C . ALA A 1 185 ? -0.424 54.544 -5.245 1.00 4.72 209 ALA A C 1
ATOM 1319 O O . ALA A 1 185 ? 0.226 53.688 -5.830 1.00 5.23 209 ALA A O 1
ATOM 1321 N N . GLY A 1 186 ? -0.302 55.822 -5.556 1.00 5.10 210 GLY A N 1
ATOM 1322 C CA . GLY A 1 186 ? 0.550 56.306 -6.589 1.00 5.40 210 GLY A CA 1
ATOM 1323 C C . GLY A 1 186 ? 2.004 55.831 -6.456 1.00 5.06 210 GLY A C 1
ATOM 1324 O O . GLY A 1 186 ? 2.534 55.091 -7.304 1.00 5.68 210 GLY A O 1
ATOM 1325 N N . ILE A 1 187 ? 2.684 56.194 -5.366 1.00 5.37 211 ILE A N 1
ATOM 1326 C CA . ILE A 1 187 ? 4.058 55.770 -5.213 1.00 5.15 211 ILE A CA 1
ATOM 1327 C C . ILE A 1 187 ? 4.154 54.260 -5.099 1.00 4.55 211 ILE A C 1
ATOM 1328 O O . ILE A 1 187 ? 5.132 53.646 -5.538 1.00 5.12 211 ILE A O 1
ATOM 1333 N N . THR A 1 188 ? 3.131 53.625 -4.479 1.00 4.26 212 THR A N 1
ATOM 1334 C CA . THR A 1 188 ? 3.124 52.183 -4.272 1.00 4.05 212 THR A CA 1
ATOM 1335 C C . THR A 1 188 ? 3.115 51.428 -5.597 1.00 3.88 212 THR A C 1
ATOM 1336 O O . THR A 1 188 ? 3.982 50.620 -5.905 1.00 4.16 212 THR A O 1
ATOM 1340 N N . VAL A 1 189 ? 2.055 51.713 -6.387 1.00 4.27 213 VAL A N 1
ATOM 1341 C CA . VAL A 1 189 ? 1.880 51.088 -7.676 1.00 4.16 213 VAL A CA 1
ATOM 1342 C C . VAL A 1 189 ? 3.008 51.486 -8.634 1.00 4.03 213 VAL A C 1
ATOM 1343 O O . VAL A 1 189 ? 3.511 50.651 -9.383 1.00 4.40 213 VAL A O 1
ATOM 1347 N N . GLY A 1 190 ? 3.381 52.758 -8.617 1.00 4.16 214 GLY A N 1
ATOM 1348 C CA . GLY A 1 190 ? 4.455 53.190 -9.486 1.00 4.94 214 GLY A CA 1
ATOM 1349 C C . GLY A 1 190 ? 5.742 52.470 -9.218 1.00 4.59 214 GLY A C 1
ATOM 1350 O O . GLY A 1 190 ? 6.434 52.021 -10.134 1.00 5.19 214 GLY A O 1
ATOM 1351 N N . SER A 1 191 ? 6.113 52.357 -7.940 1.00 4.36 215 SER A N 1
ATOM 1352 C CA . SER A 1 191 ? 7.335 51.681 -7.584 1.00 5.17 215 SER A CA 1
ATOM 1353 C C . SER A 1 191 ? 7.277 50.177 -7.924 1.00 4.50 215 SER A C 1
ATOM 1354 O O . SER A 1 191 ? 8.264 49.638 -8.388 1.00 4.84 215 SER A O 1
ATOM 1357 N N . MET A 1 192 ? 6.134 49.564 -7.720 1.00 4.11 216 MET A N 1
ATOM 1358 C CA . MET A 1 192 ? 6.011 48.143 -8.068 1.00 4.08 216 MET A CA 1
ATOM 1359 C C . MET A 1 192 ? 5.996 47.905 -9.567 1.00 4.32 216 MET A C 1
ATOM 1360 O O . MET A 1 192 ? 6.601 46.938 -10.070 1.00 4.39 216 MET A O 1
ATOM 1365 N N . PHE A 1 193 ? 5.315 48.768 -10.341 1.00 4.17 217 PHE A N 1
ATOM 1366 C CA . PHE A 1 193 ? 5.380 48.662 -11.791 1.00 4.28 217 PHE A CA 1
ATOM 1367 C C . PHE A 1 193 ? 6.786 48.898 -12.305 1.00 4.05 217 PHE A C 1
ATOM 1368 O O . PHE A 1 193 ? 7.180 48.265 -13.283 1.00 4.72 217 PHE A O 1
ATOM 1376 N N . LEU A 1 194 ? 7.538 49.813 -11.697 1.00 4.17 218 LEU A N 1
ATOM 1377 C CA . LEU A 1 194 ? 8.942 49.971 -12.084 1.00 4.41 218 LEU A CA 1
ATOM 1378 C C . LEU A 1 194 ? 9.775 48.767 -11.696 1.00 4.53 218 LEU A C 1
ATOM 1379 O O . LEU A 1 194 ? 10.698 48.428 -12.436 1.00 5.13 218 LEU A O 1
ATOM 1384 N N . ALA A 1 195 ? 9.479 48.094 -10.591 1.00 4.20 219 ALA A N 1
ATOM 1385 C CA . ALA A 1 195 ? 10.176 46.844 -10.335 1.00 4.59 219 ALA A CA 1
ATOM 1386 C C . ALA A 1 195 ? 9.949 45.848 -11.468 1.00 4.25 219 ALA A C 1
ATOM 1387 O O . ALA A 1 195 ? 10.856 45.202 -11.945 1.00 5.04 219 ALA A O 1
ATOM 1389 N N . TRP A 1 196 ? 8.684 45.776 -11.946 1.00 4.23 220 TRP A N 1
ATOM 1390 C CA . TRP A 1 196 ? 8.360 44.932 -13.065 1.00 4.41 220 TRP A CA 1
ATOM 1391 C C . TRP A 1 196 ? 9.146 45.299 -14.303 1.00 4.84 220 TRP A C 1
ATOM 1392 O O . TRP A 1 196 ? 9.767 44.471 -14.956 1.00 5.59 220 TRP A O 1
ATOM 1403 N N . GLU A 1 197 ? 9.134 46.604 -14.677 1.00 4.70 221 GLU A N 1
ATOM 1404 C CA . GLU A 1 197 ? 9.801 46.980 -15.883 1.00 5.22 221 GLU A CA 1
ATOM 1405 C C . GLU A 1 197 ? 11.328 46.842 -15.774 1.00 5.29 221 GLU A C 1
ATOM 1406 O O . GLU A 1 197 ? 11.981 46.422 -16.722 1.00 6.71 221 GLU A O 1
ATOM 1412 N N . HIS A 1 198 ? 11.886 47.205 -14.626 1.00 4.84 222 HIS A N 1
ATOM 1413 C CA . HIS A 1 198 ? 13.317 47.172 -14.429 1.00 4.84 222 HIS A CA 1
ATOM 1414 C C . HIS A 1 198 ? 13.862 45.765 -14.368 1.00 5.31 222 HIS A C 1
ATOM 1415 O O . HIS A 1 198 ? 15.003 45.531 -14.740 1.00 5.98 222 HIS A O 1
ATOM 1422 N N . PHE A 1 199 ? 13.077 44.840 -13.794 1.00 4.91 223 PHE A N 1
ATOM 1423 C CA . PHE A 1 199 ? 13.512 43.525 -13.487 1.00 4.89 223 PHE A CA 1
ATOM 1424 C C . PHE A 1 199 ? 12.612 42.437 -14.117 1.00 5.30 223 PHE A C 1
ATOM 1425 O O . PHE A 1 199 ? 12.474 41.347 -13.581 1.00 6.08 223 PHE A O 1
ATOM 1433 N N . LYS A 1 200 ? 12.021 42.751 -15.258 1.00 6.37 224 LYS A N 1
ATOM 1434 C CA . LYS A 1 200 ? 10.967 41.891 -15.857 1.00 6.84 224 LYS A CA 1
ATOM 1435 C C . LYS A 1 200 ? 11.400 40.456 -15.990 1.00 6.85 224 LYS A C 1
ATOM 1436 O O . LYS A 1 200 ? 10.692 39.542 -15.640 1.00 7.91 224 LYS A O 1
ATOM 1442 N N . ASP A 1 201 ? 12.586 40.248 -16.571 1.00 7.19 225 ASP A N 1
ATOM 1443 C CA . ASP A 1 201 ? 12.969 38.843 -16.812 1.00 8.01 225 ASP A CA 1
ATOM 1444 C C . ASP A 1 201 ? 13.207 38.064 -15.547 1.00 7.65 225 ASP A C 1
ATOM 1445 O O . ASP A 1 201 ? 13.086 36.831 -15.514 1.00 9.74 225 ASP A O 1
ATOM 1450 N N . GLN A 1 202 ? 13.507 38.776 -14.455 1.00 6.56 226 GLN A N 1
ATOM 1451 C CA . GLN A 1 202 ? 13.663 38.180 -13.141 1.00 6.83 226 GLN A CA 1
ATOM 1452 C C . GLN A 1 202 ? 12.341 37.888 -12.467 1.00 6.21 226 GLN A C 1
ATOM 1453 O O . GLN A 1 202 ? 12.203 36.890 -11.777 1.00 8.10 226 GLN A O 1
ATOM 1459 N N . LEU A 1 203 ? 11.323 38.750 -12.631 1.00 6.26 227 LEU A N 1
ATOM 1460 C CA . LEU A 1 203 ? 10.071 38.622 -11.943 1.00 5.89 227 LEU A CA 1
ATOM 1461 C C . LEU A 1 203 ? 9.029 37.837 -12.692 1.00 6.81 227 LEU A C 1
ATOM 1462 O O . LEU A 1 203 ? 8.134 37.271 -12.106 1.00 7.86 227 LEU A O 1
ATOM 1467 N N . GLU A 1 204 ? 9.100 37.818 -14.049 1.00 7.68 228 GLU A N 1
ATOM 1468 C CA A GLU A 1 204 ? 8.042 37.161 -14.768 0.50 7.81 228 GLU A CA 1
ATOM 1469 C CA B GLU A 1 204 ? 8.096 37.111 -14.887 0.50 9.08 228 GLU A CA 1
ATOM 1470 C C . GLU A 1 204 ? 7.836 35.694 -14.454 1.00 9.25 228 GLU A C 1
ATOM 1471 O O . GLU A 1 204 ? 6.697 35.285 -14.408 1.00 10.82 228 GLU A O 1
ATOM 1482 N N . PRO A 1 205 ? 8.891 34.897 -14.107 1.00 9.29 229 PRO A N 1
ATOM 1483 C CA . PRO A 1 205 ? 8.678 33.521 -13.761 1.00 11.62 229 PRO A CA 1
ATOM 1484 C C . PRO A 1 205 ? 8.216 33.256 -12.327 1.00 10.31 229 PRO A C 1
ATOM 1485 O O . PRO A 1 205 ? 7.938 32.113 -11.986 1.00 14.17 229 PRO A O 1
ATOM 1489 N N . VAL A 1 206 ? 8.179 34.271 -11.492 1.00 9.03 230 VAL A N 1
ATOM 1490 C CA . VAL A 1 206 ? 7.951 34.066 -10.085 1.00 9.00 230 VAL A CA 1
ATOM 1491 C C . VAL A 1 206 ? 6.508 33.622 -9.787 1.00 9.00 230 VAL A C 1
ATOM 1492 O O . VAL A 1 206 ? 5.586 34.281 -10.201 1.00 9.63 230 VAL A O 1
ATOM 1496 N N . ALA A 1 207 ? 6.336 32.555 -9.020 1.00 10.02 231 ALA A N 1
ATOM 1497 C CA . ALA A 1 207 ? 5.065 32.070 -8.536 1.00 10.24 231 ALA A CA 1
ATOM 1498 C C . ALA A 1 207 ? 4.864 32.577 -7.099 1.00 9.55 231 ALA A C 1
ATOM 1499 O O . ALA A 1 207 ? 5.770 32.541 -6.306 1.00 11.92 231 ALA A O 1
ATOM 1501 N N . LEU A 1 208 ? 3.652 33.022 -6.829 1.00 8.56 232 LEU A N 1
ATOM 1502 C CA . LEU A 1 208 ? 3.272 33.529 -5.514 1.00 8.99 232 LEU A CA 1
ATOM 1503 C C . LEU A 1 208 ? 2.114 32.750 -4.957 1.00 10.42 232 LEU A C 1
ATOM 1504 O O . LEU A 1 208 ? 1.325 32.172 -5.712 1.00 11.05 232 LEU A O 1
ATOM 1509 N N . GLU A 1 209 ? 1.961 32.834 -3.616 1.00 13.23 233 GLU A N 1
ATOM 1510 C CA . GLU A 1 209 ? 0.843 32.230 -2.916 1.00 12.47 233 GLU A CA 1
ATOM 1511 C C . GLU A 1 209 ? -0.363 33.177 -3.003 1.00 11.48 233 GLU A C 1
ATOM 1512 O O . GLU A 1 209 ? -0.629 33.976 -2.084 1.00 13.75 233 GLU A O 1
ATOM 1518 N N . ILE A 1 210 ? -1.073 33.124 -4.164 1.00 9.04 234 ILE A N 1
ATOM 1519 C CA . ILE A 1 210 ? -2.233 33.951 -4.446 1.00 7.77 234 ILE A CA 1
ATOM 1520 C C . ILE A 1 210 ? -3.299 33.137 -5.165 1.00 8.19 234 ILE A C 1
ATOM 1521 O O . ILE A 1 210 ? -2.974 32.122 -5.806 1.00 8.80 234 ILE A O 1
ATOM 1526 N N . PRO A 1 211 ? -4.560 33.606 -5.133 1.00 8.00 235 PRO A N 1
ATOM 1527 C CA . PRO A 1 211 ? -5.628 32.847 -5.810 1.00 8.87 235 PRO A CA 1
ATOM 1528 C C . PRO A 1 211 ? -5.401 32.736 -7.310 1.00 8.88 235 PRO A C 1
ATOM 1529 O O . PRO A 1 211 ? -5.870 31.779 -7.909 1.00 11.37 235 PRO A O 1
ATOM 1533 N N . GLU A 1 212 ? -4.691 33.691 -7.888 1.00 7.58 236 GLU A N 1
ATOM 1534 C CA . GLU A 1 212 ? -4.480 33.764 -9.357 1.00 7.24 236 GLU A CA 1
ATOM 1535 C C . GLU A 1 212 ? -3.270 33.006 -9.814 1.00 7.37 236 GLU A C 1
ATOM 1536 O O . GLU A 1 212 ? -2.755 33.199 -10.909 1.00 7.43 236 GLU A O 1
ATOM 1542 N N . LYS A 1 213 ? -2.762 32.057 -9.010 1.00 8.45 237 LYS A N 1
ATOM 1543 C CA . LYS A 1 213 ? -1.569 31.305 -9.313 1.00 8.72 237 LYS A CA 1
ATOM 1544 C C . LYS A 1 213 ? -1.675 30.342 -10.489 1.00 10.01 237 LYS A C 1
ATOM 1545 O O . LYS A 1 213 ? -0.631 29.867 -10.954 1.00 11.43 237 LYS A O 1
ATOM 1551 N N . ASN A 1 214 ? -2.868 30.070 -10.977 1.00 10.27 238 ASN A N 1
ATOM 1552 C CA . ASN A 1 214 ? -3.077 29.180 -12.145 1.00 12.12 238 ASN A CA 1
ATOM 1553 C C . ASN A 1 214 ? -3.626 29.836 -13.356 1.00 12.17 238 ASN A C 1
ATOM 1554 O O . ASN A 1 214 ? -3.997 29.109 -14.289 1.00 18.09 238 ASN A O 1
ATOM 1559 N N . ASN A 1 215 ? -3.645 31.133 -13.425 1.00 10.78 239 ASN A N 1
ATOM 1560 C CA . ASN A 1 215 ? -4.126 31.849 -14.581 1.00 10.49 239 ASN A CA 1
ATOM 1561 C C . ASN A 1 215 ? -3.013 32.108 -15.573 1.00 10.44 239 ASN A C 1
ATOM 1562 O O . ASN A 1 215 ? -1.926 31.569 -15.453 1.00 11.97 239 ASN A O 1
ATOM 1567 N N . SER A 1 216 ? -3.261 32.908 -16.590 1.00 11.51 240 SER A N 1
ATOM 1568 C CA . SER A 1 216 ? -2.244 33.117 -17.624 1.00 11.21 240 SER A CA 1
ATOM 1569 C C . SER A 1 216 ? -1.445 34.422 -17.431 1.00 11.74 240 SER A C 1
ATOM 1570 O O . SER A 1 216 ? -0.747 34.846 -18.327 1.00 15.09 240 SER A O 1
ATOM 1573 N N . ILE A 1 217 ? -1.537 34.981 -16.229 1.00 9.70 241 ILE A N 1
ATOM 1574 C CA . ILE A 1 217 ? -0.910 36.258 -15.919 1.00 9.44 241 ILE A CA 1
ATOM 1575 C C . ILE A 1 217 ? 0.233 36.043 -14.947 1.00 7.72 241 ILE A C 1
ATOM 1576 O O . ILE A 1 217 ? 0.050 35.287 -13.937 1.00 7.49 241 ILE A O 1
ATOM 1581 N N . PRO A 1 218 ? 1.396 36.643 -15.103 1.00 7.25 242 PRO A N 1
ATOM 1582 C CA . PRO A 1 218 ? 2.442 36.531 -14.075 1.00 6.47 242 PRO A CA 1
ATOM 1583 C C . PRO A 1 218 ? 1.914 36.945 -12.718 1.00 5.67 242 PRO A C 1
ATOM 1584 O O . PRO A 1 218 ? 1.247 37.981 -12.593 1.00 5.75 242 PRO A O 1
ATOM 1588 N N . ASP A 1 219 ? 2.214 36.157 -11.687 1.00 5.66 243 ASP A N 1
ATOM 1589 C CA . ASP A 1 219 ? 1.630 36.385 -10.356 1.00 4.92 243 ASP A CA 1
ATOM 1590 C C . ASP A 1 219 ? 1.954 37.782 -9.793 1.00 5.20 243 ASP A C 1
ATOM 1591 O O . ASP A 1 219 ? 1.107 38.374 -9.112 1.00 5.40 243 ASP A O 1
ATOM 1596 N N . PHE A 1 220 ? 3.148 38.319 -10.054 1.00 5.04 244 PHE A N 1
ATOM 1597 C CA . PHE A 1 220 ? 3.454 39.674 -9.609 1.00 4.72 244 PHE A CA 1
ATOM 1598 C C . PHE A 1 220 ? 2.410 40.645 -10.119 1.00 4.64 244 PHE A C 1
ATOM 1599 O O . PHE A 1 220 ? 1.968 41.570 -9.399 1.00 5.44 244 PHE A O 1
ATOM 1607 N N . LEU A 1 221 ? 2.072 40.510 -11.408 1.00 4.67 245 LEU A N 1
ATOM 1608 C CA . LEU A 1 221 ? 1.064 41.377 -12.000 1.00 4.63 245 LEU A CA 1
ATOM 1609 C C . LEU A 1 221 ? -0.349 41.124 -11.523 1.00 4.81 245 LEU A C 1
ATOM 1610 O O . LEU A 1 221 ? -1.146 42.070 -11.454 1.00 5.57 245 LEU A O 1
ATOM 1615 N N . ASP A 1 222 ? -0.691 39.879 -11.171 1.00 5.10 246 ASP A N 1
ATOM 1616 C CA . ASP A 1 222 ? -1.996 39.630 -10.569 1.00 5.43 246 ASP A CA 1
ATOM 1617 C C . ASP A 1 222 ? -2.175 40.466 -9.295 1.00 5.03 246 ASP A C 1
ATOM 1618 O O . ASP A 1 222 ? -3.263 40.983 -9.033 1.00 5.57 246 ASP A O 1
ATOM 1623 N N . GLU A 1 223 ? -1.151 40.541 -8.475 1.00 4.69 247 GLU A N 1
ATOM 1624 C CA . GLU A 1 223 ? -1.286 41.310 -7.239 1.00 4.98 247 GLU A CA 1
ATOM 1625 C C . GLU A 1 223 ? -1.551 42.767 -7.574 1.00 4.57 247 GLU A C 1
ATOM 1626 O O . GLU A 1 223 ? -2.450 43.412 -6.999 1.00 5.35 247 GLU A O 1
ATOM 1632 N N . LEU A 1 224 ? -0.782 43.323 -8.495 1.00 4.73 248 LEU A N 1
ATOM 1633 C CA . LEU A 1 224 ? -1.014 44.688 -8.937 1.00 4.83 248 LEU A CA 1
ATOM 1634 C C . LEU A 1 224 ? -2.370 44.908 -9.545 1.00 4.69 248 LEU A C 1
ATOM 1635 O O . LEU A 1 224 ? -2.973 45.951 -9.329 1.00 4.99 248 LEU A O 1
ATOM 1640 N N . LYS A 1 225 ? -2.888 43.944 -10.307 1.00 4.87 249 LYS A N 1
ATOM 1641 C CA . LYS A 1 225 ? -4.185 44.090 -10.891 1.00 4.63 249 LYS A CA 1
ATOM 1642 C C . LYS A 1 225 ? -5.246 44.240 -9.827 1.00 4.67 249 LYS A C 1
ATOM 1643 O O . LYS A 1 225 ? -6.249 44.946 -10.041 1.00 5.28 249 LYS A O 1
ATOM 1649 N N . TYR A 1 226 ? -5.088 43.581 -8.677 1.00 4.91 250 TYR A N 1
ATOM 1650 C CA . TYR A 1 226 ? -6.098 43.730 -7.636 1.00 4.87 250 TYR A CA 1
ATOM 1651 C C . TYR A 1 226 ? -6.207 45.175 -7.162 1.00 4.28 250 TYR A C 1
ATOM 1652 O O . TYR A 1 226 ? -7.287 45.626 -6.833 1.00 5.15 250 TYR A O 1
ATOM 1661 N N . GLU A 1 227 ? -5.075 45.886 -7.152 1.00 4.30 251 GLU A N 1
ATOM 1662 C CA . GLU A 1 227 ? -5.072 47.334 -6.862 1.00 4.53 251 GLU A CA 1
ATOM 1663 C C . GLU A 1 227 ? -5.604 48.151 -8.004 1.00 4.32 251 GLU A C 1
ATOM 1664 O O . GLU A 1 227 ? -6.422 49.061 -7.783 1.00 4.79 251 GLU A O 1
ATOM 1670 N N . ILE A 1 228 ? -5.173 47.904 -9.249 1.00 4.53 252 ILE A N 1
ATOM 1671 C CA . ILE A 1 228 ? -5.650 48.692 -10.361 1.00 4.43 252 ILE A CA 1
ATOM 1672 C C . ILE A 1 228 ? -7.177 48.518 -10.528 1.00 4.77 252 ILE A C 1
ATOM 1673 O O . ILE A 1 228 ? -7.870 49.472 -10.877 1.00 5.17 252 ILE A O 1
ATOM 1678 N N . ASP A 1 229 ? -7.698 47.352 -10.217 1.00 4.73 253 ASP A N 1
ATOM 1679 C CA . ASP A 1 229 ? -9.145 47.123 -10.277 1.00 4.85 253 ASP A CA 1
ATOM 1680 C C . ASP A 1 229 ? -9.881 48.142 -9.379 1.00 5.14 253 ASP A C 1
ATOM 1681 O O . ASP A 1 229 ? -10.967 48.586 -9.735 1.00 6.75 253 ASP A O 1
ATOM 1686 N N . TRP A 1 230 ? -9.327 48.438 -8.207 1.00 4.85 254 TRP A N 1
ATOM 1687 C CA . TRP A 1 230 ? -9.882 49.464 -7.362 1.00 4.63 254 TRP A CA 1
ATOM 1688 C C . TRP A 1 230 ? -9.633 50.853 -7.903 1.00 4.57 254 TRP A C 1
ATOM 1689 O O . TRP A 1 230 ? -10.557 51.700 -7.960 1.00 5.17 254 TRP A O 1
ATOM 1700 N N . ILE A 1 231 ? -8.417 51.158 -8.302 1.00 4.83 255 ILE A N 1
ATOM 1701 C CA . ILE A 1 231 ? -8.104 52.504 -8.834 1.00 4.65 255 ILE A CA 1
ATOM 1702 C C . ILE A 1 231 ? -9.071 52.867 -9.929 1.00 4.39 255 ILE A C 1
ATOM 1703 O O . ILE A 1 231 ? -9.529 54.019 -9.970 1.00 5.10 255 ILE A O 1
ATOM 1708 N N . LEU A 1 232 ? -9.386 51.960 -10.821 1.00 4.88 256 LEU A N 1
ATOM 1709 C CA . LEU A 1 232 ? -10.262 52.253 -11.952 1.00 4.99 256 LEU A CA 1
ATOM 1710 C C . LEU A 1 232 ? -11.646 52.688 -11.528 1.00 5.31 256 LEU A C 1
ATOM 1711 O O . LEU A 1 232 ? -12.345 53.323 -12.332 1.00 8.60 256 LEU A O 1
ATOM 1716 N N . THR A 1 233 ? -12.085 52.386 -10.330 1.00 4.97 257 THR A N 1
ATOM 1717 C CA . THR A 1 233 ? -13.409 52.792 -9.831 1.00 5.11 257 THR A CA 1
ATOM 1718 C C . THR A 1 233 ? -13.466 54.219 -9.310 1.00 5.38 257 THR A C 1
ATOM 1719 O O . THR A 1 233 ? -14.530 54.684 -8.942 1.00 6.40 257 THR A O 1
ATOM 1723 N N . MET A 1 234 ? -12.330 54.914 -9.256 1.00 5.43 258 MET A N 1
ATOM 1724 C CA . MET A 1 234 ? -12.243 56.178 -8.532 1.00 5.42 258 MET A CA 1
ATOM 1725 C C . MET A 1 234 ? -12.527 57.403 -9.376 1.00 5.25 258 MET A C 1
ATOM 1726 O O . MET A 1 234 ? -12.623 58.503 -8.847 1.00 5.84 258 MET A O 1
ATOM 1731 N N . GLN A 1 235 ? -12.761 57.269 -10.672 1.00 5.91 259 GLN A N 1
ATOM 1732 C CA . GLN A 1 235 ? -13.193 58.411 -11.503 1.00 6.17 259 GLN A CA 1
ATOM 1733 C C . GLN A 1 235 ? -14.632 58.770 -11.129 1.00 6.83 259 GLN A C 1
ATOM 1734 O O . GLN A 1 235 ? -15.497 57.921 -10.854 1.00 7.87 259 GLN A O 1
ATOM 1740 N N . TYR A 1 236 ? -14.942 60.031 -11.190 1.00 7.38 260 TYR A N 1
ATOM 1741 C CA . TYR A 1 236 ? -16.280 60.536 -10.874 1.00 7.96 260 TYR A CA 1
ATOM 1742 C C . TYR A 1 236 ? -17.289 59.971 -11.837 1.00 8.11 260 TYR A C 1
ATOM 1743 O O . TYR A 1 236 ? -17.071 59.909 -13.039 1.00 8.96 260 TYR A O 1
ATOM 1752 N N . PRO A 1 237 ? -18.505 59.666 -11.369 1.00 8.86 261 PRO A N 1
ATOM 1753 C CA . PRO A 1 237 ? -19.546 59.166 -12.231 1.00 10.18 261 PRO A CA 1
ATOM 1754 C C . PRO A 1 237 ? -20.068 60.140 -13.266 1.00 10.23 261 PRO A C 1
ATOM 1755 O O . PRO A 1 237 ? -20.720 59.715 -14.196 1.00 14.55 261 PRO A O 1
ATOM 1759 N N . ASP A 1 238 ? -19.839 61.427 -13.090 1.00 10.71 262 ASP A N 1
ATOM 1760 C CA . ASP A 1 238 ? -20.228 62.428 -14.073 1.00 11.35 262 ASP A CA 1
ATOM 1761 C C . ASP A 1 238 ? -19.428 62.416 -15.305 1.00 11.14 262 ASP A C 1
ATOM 1762 O O . ASP A 1 238 ? -19.752 63.101 -16.253 1.00 14.08 262 ASP A O 1
ATOM 1767 N N . GLY A 1 239 ? -18.360 61.583 -15.410 1.00 10.24 263 GLY A N 1
ATOM 1768 C CA . GLY A 1 239 ? -17.575 61.524 -16.607 1.00 10.74 263 GLY A CA 1
ATOM 1769 C C . GLY A 1 239 ? -16.560 62.613 -16.782 1.00 9.78 263 GLY A C 1
ATOM 1770 O O . GLY A 1 239 ? -15.890 62.683 -17.832 1.00 11.03 263 GLY A O 1
ATOM 1771 N N . SER A 1 240 ? -16.384 63.469 -15.791 1.00 9.18 264 SER A N 1
ATOM 1772 C CA . SER A 1 240 ? -15.486 64.585 -15.882 1.00 9.27 264 SER A CA 1
ATOM 1773 C C . SER A 1 240 ? -14.010 64.224 -15.929 1.00 8.25 264 SER A C 1
ATOM 1774 O O . SER A 1 240 ? -13.187 64.989 -16.346 1.00 9.87 264 SER A O 1
ATOM 1777 N N . GLY A 1 241 ? -13.679 63.022 -15.375 1.00 7.59 265 GLY A N 1
ATOM 1778 C CA . GLY A 1 241 ? -12.309 62.642 -15.263 1.00 7.02 265 GLY A CA 1
ATOM 1779 C C . GLY A 1 241 ? -11.672 62.979 -13.934 1.00 6.26 265 GLY A C 1
ATOM 1780 O O . GLY A 1 241 ? -10.513 62.592 -13.678 1.00 6.80 265 GLY A O 1
ATOM 1781 N N . ARG A 1 242 ? -12.362 63.713 -13.075 1.00 6.49 266 ARG A N 1
ATOM 1782 C CA . ARG A 1 242 ? -11.862 63.907 -11.708 1.00 6.18 266 ARG A CA 1
ATOM 1783 C C . ARG A 1 242 ? -11.807 62.601 -10.987 1.00 5.94 266 ARG A C 1
ATOM 1784 O O . ARG A 1 242 ? -12.677 61.729 -11.187 1.00 7.02 266 ARG A O 1
ATOM 1792 N N . VAL A 1 243 ? -10.827 62.447 -10.113 1.00 5.46 267 VAL A N 1
ATOM 1793 C CA . VAL A 1 243 ? -10.602 61.195 -9.369 1.00 5.10 267 VAL A CA 1
ATOM 1794 C C . VAL A 1 243 ? -10.760 61.481 -7.865 1.00 5.17 267 VAL A C 1
ATOM 1795 O O . VAL A 1 243 ? -10.064 62.337 -7.295 1.00 5.25 267 VAL A O 1
ATOM 1799 N N . ALA A 1 244 ? -11.693 60.762 -7.243 1.00 5.15 268 ALA A N 1
ATOM 1800 C CA . ALA A 1 244 ? -11.914 60.810 -5.817 1.00 4.78 268 ALA A CA 1
ATOM 1801 C C . ALA A 1 244 ? -10.613 60.546 -5.077 1.00 4.87 268 ALA A C 1
ATOM 1802 O O . ALA A 1 244 ? -9.790 59.724 -5.480 1.00 4.94 268 ALA A O 1
ATOM 1804 N N . HIS A 1 245 ? -10.405 61.213 -3.903 1.00 4.93 269 HIS A N 1
ATOM 1805 C CA . HIS A 1 245 ? -9.130 61.144 -3.247 1.00 4.80 269 HIS A CA 1
ATOM 1806 C C . HIS A 1 245 ? -8.922 59.822 -2.514 1.00 4.51 269 HIS A C 1
ATOM 1807 O O . HIS A 1 245 ? -7.783 59.346 -2.388 1.00 4.59 269 HIS A O 1
ATOM 1814 N N . LYS A 1 246 ? -9.987 59.262 -1.957 1.00 4.46 270 LYS A N 1
ATOM 1815 C CA . LYS A 1 246 ? -9.919 58.076 -1.114 1.00 4.34 270 LYS A CA 1
ATOM 1816 C C . LYS A 1 246 ? -11.285 57.483 -0.995 1.00 4.64 270 LYS A C 1
ATOM 1817 O O . LYS A 1 246 ? -12.305 58.155 -1.302 1.00 4.98 270 LYS A O 1
ATOM 1823 N N . VAL A 1 247 ? -11.363 56.232 -0.533 1.00 4.99 271 VAL A N 1
ATOM 1824 C CA . VAL A 1 247 ? -12.576 55.579 -0.026 1.00 5.05 271 VAL A CA 1
ATOM 1825 C C . VAL A 1 247 ? -12.355 55.394 1.467 1.00 4.93 271 VAL A C 1
ATOM 1826 O O . VAL A 1 247 ? -11.339 54.815 1.886 1.00 5.49 271 VAL A O 1
ATOM 1830 N N . SER A 1 248 ? -13.267 55.868 2.283 1.00 4.86 272 SER A N 1
ATOM 1831 C CA . SER A 1 248 ? -13.050 55.915 3.730 1.00 5.35 272 SER A CA 1
ATOM 1832 C C . SER A 1 248 ? -14.331 55.857 4.487 1.00 5.11 272 SER A C 1
ATOM 1833 O O . SER A 1 248 ? -15.374 56.368 4.085 1.00 5.90 272 SER A O 1
ATOM 1836 N N . THR A 1 249 ? -14.228 55.308 5.713 1.00 5.48 273 THR A N 1
ATOM 1837 C CA . THR A 1 249 ? -15.207 55.617 6.766 1.00 5.97 273 THR A CA 1
ATOM 1838 C C . THR A 1 249 ? -15.032 57.043 7.176 1.00 5.74 273 THR A C 1
ATOM 1839 O O . THR A 1 249 ? -14.003 57.684 6.971 1.00 6.09 273 THR A O 1
ATOM 1843 N N . ARG A 1 250 ? -16.035 57.618 7.857 1.00 6.36 274 ARG A N 1
ATOM 1844 C CA . ARG A 1 250 ? -15.943 58.997 8.306 1.00 6.56 274 ARG A CA 1
ATOM 1845 C C . ARG A 1 250 ? -14.776 59.173 9.299 1.00 6.99 274 ARG A C 1
ATOM 1846 O O . ARG A 1 250 ? -14.075 60.187 9.247 1.00 8.81 274 ARG A O 1
ATOM 1854 N N . ASN A 1 251 ? -14.628 58.249 10.204 1.00 6.99 275 ASN A N 1
ATOM 1855 C CA . ASN A 1 251 ? -13.634 58.255 11.264 1.00 7.45 275 ASN A CA 1
ATOM 1856 C C . ASN A 1 251 ? -12.923 56.913 11.285 1.00 7.42 275 ASN A C 1
ATOM 1857 O O . ASN A 1 251 ? -13.429 55.920 10.756 1.00 8.07 275 ASN A O 1
ATOM 1862 N N . PHE A 1 252 ? -11.771 56.813 11.952 1.00 7.58 276 PHE A N 1
ATOM 1863 C CA . PHE A 1 252 ? -11.148 55.530 12.109 1.00 8.29 276 PHE A CA 1
ATOM 1864 C C . PHE A 1 252 ? -11.972 54.631 12.985 1.00 8.97 276 PHE A C 1
ATOM 1865 O O . PHE A 1 252 ? -12.354 55.021 14.081 1.00 10.60 276 PHE A O 1
ATOM 1873 N N . GLY A 1 253 ? -12.144 53.401 12.527 1.00 9.91 277 GLY A N 1
ATOM 1874 C CA . GLY A 1 253 ? -12.635 52.378 13.329 1.00 10.35 277 GLY A CA 1
ATOM 1875 C C . GLY A 1 253 ? -11.576 51.850 14.319 1.00 10.30 277 GLY A C 1
ATOM 1876 O O . GLY A 1 253 ? -10.387 52.171 14.231 1.00 10.01 277 GLY A O 1
ATOM 1877 N N . GLY A 1 254 ? -12.052 51.015 15.224 1.00 11.18 278 GLY A N 1
ATOM 1878 C CA . GLY A 1 254 ? -11.251 50.379 16.184 1.00 11.61 278 GLY A CA 1
ATOM 1879 C C . GLY A 1 254 ? -10.402 49.244 15.707 1.00 9.14 278 GLY A C 1
ATOM 1880 O O . GLY A 1 254 ? -10.347 48.917 14.505 1.00 8.45 278 GLY A O 1
ATOM 1881 N N . PHE A 1 255 ? -9.780 48.560 16.674 1.00 9.24 279 PHE A N 1
ATOM 1882 C CA . PHE A 1 255 ? -8.944 47.388 16.434 1.00 7.87 279 PHE A CA 1
ATOM 1883 C C . PHE A 1 255 ? -9.857 46.184 16.346 1.00 8.01 279 PHE A C 1
ATOM 1884 O O . PHE A 1 255 ? -10.042 45.442 17.331 1.00 9.60 279 PHE A O 1
ATOM 1892 N N . ILE A 1 256 ? -10.441 46.002 15.174 1.00 7.11 280 ILE A N 1
ATOM 1893 C CA . ILE A 1 256 ? -11.395 44.971 14.822 1.00 7.85 280 ILE A CA 1
ATOM 1894 C C . ILE A 1 256 ? -10.930 44.387 13.486 1.00 6.48 280 ILE A C 1
ATOM 1895 O O . ILE A 1 256 ? -10.211 45.024 12.730 1.00 7.04 280 ILE A O 1
ATOM 1900 N N . MET A 1 257 ? -11.362 43.162 13.219 1.00 6.95 281 MET A N 1
ATOM 1901 C CA . MET A 1 257 ? -11.152 42.529 11.930 1.00 6.76 281 MET A CA 1
ATOM 1902 C C . MET A 1 257 ? -11.954 43.214 10.876 1.00 6.57 281 MET A C 1
ATOM 1903 O O . MET A 1 257 ? -13.058 43.711 11.140 1.00 7.18 281 MET A O 1
ATOM 1908 N N . PRO A 1 258 ? -11.461 43.264 9.638 1.00 6.60 282 PRO A N 1
ATOM 1909 C CA . PRO A 1 258 ? -12.126 44.145 8.642 1.00 6.58 282 PRO A CA 1
ATOM 1910 C C . PRO A 1 258 ? -13.548 43.713 8.274 1.00 6.73 282 PRO A C 1
ATOM 1911 O O . PRO A 1 258 ? -14.381 44.549 7.949 1.00 7.73 282 PRO A O 1
ATOM 1915 N N . GLU A 1 259 ? -13.778 42.387 8.313 1.00 7.69 283 GLU A N 1
ATOM 1916 C CA . GLU A 1 259 ? -15.114 41.879 8.010 1.00 8.60 283 GLU A CA 1
ATOM 1917 C C . GLU A 1 259 ? -16.120 42.245 9.097 1.00 8.14 283 GLU A C 1
ATOM 1918 O O . GLU A 1 259 ? -17.330 42.064 8.886 1.00 9.66 283 GLU A O 1
ATOM 1924 N N . ASN A 1 260 ? -15.673 42.769 10.226 1.00 8.05 284 ASN A N 1
ATOM 1925 C CA . ASN A 1 260 ? -16.535 43.191 11.317 1.00 8.11 284 ASN A CA 1
ATOM 1926 C C . ASN A 1 260 ? -16.714 44.697 11.316 1.00 9.06 284 ASN A C 1
ATOM 1927 O O . ASN A 1 260 ? -17.382 45.215 12.229 1.00 10.91 284 ASN A O 1
ATOM 1932 N N . GLU A 1 261 ? -16.237 45.398 10.311 1.00 7.86 285 GLU A N 1
ATOM 1933 C CA . GLU A 1 261 ? -16.398 46.847 10.205 1.00 8.38 285 GLU A CA 1
ATOM 1934 C C . GLU A 1 261 ? -17.527 47.148 9.241 1.00 8.85 285 GLU A C 1
ATOM 1935 O O . GLU A 1 261 ? -17.314 47.098 8.000 1.00 11.02 285 GLU A O 1
ATOM 1941 N N . HIS A 1 262 ? -18.687 47.440 9.741 1.00 10.60 286 HIS A N 1
ATOM 1942 C CA . HIS A 1 262 ? -19.883 47.645 8.975 1.00 12.09 286 HIS A CA 1
ATOM 1943 C C . HIS A 1 262 ? -20.222 49.090 8.686 1.00 11.38 286 HIS A C 1
ATOM 1944 O O . HIS A 1 262 ? -21.173 49.341 7.911 1.00 14.03 286 HIS A O 1
ATOM 1951 N N . ASP A 1 263 ? -19.494 50.029 9.220 1.00 10.88 287 ASP A N 1
ATOM 1952 C CA . ASP A 1 263 ? -19.778 51.460 8.982 1.00 10.77 287 ASP A CA 1
ATOM 1953 C C . ASP A 1 263 ? -19.697 51.720 7.485 1.00 10.08 287 ASP A C 1
ATOM 1954 O O . ASP A 1 263 ? -18.874 51.157 6.746 1.00 12.06 287 ASP A O 1
ATOM 1959 N N . GLU A 1 264 ? -20.520 52.627 6.982 1.00 9.42 288 GLU A N 1
ATOM 1960 C CA . GLU A 1 264 ? -20.537 52.968 5.602 1.00 8.02 288 GLU A CA 1
ATOM 1961 C C . GLU A 1 264 ? -19.198 53.570 5.203 1.00 7.28 288 GLU A C 1
ATOM 1962 O O . GLU A 1 264 ? -18.563 54.356 5.940 1.00 7.65 288 GLU A O 1
ATOM 1968 N N . ARG A 1 265 ? -18.814 53.317 3.944 1.00 6.36 289 ARG A N 1
ATOM 1969 C CA . ARG A 1 265 ? -17.640 53.897 3.366 1.00 6.23 289 ARG A CA 1
ATOM 1970 C C . ARG A 1 265 ? -18.022 54.761 2.180 1.00 5.66 289 ARG A C 1
ATOM 1971 O O . ARG A 1 265 ? -18.977 54.427 1.443 1.00 6.64 289 ARG A O 1
ATOM 1979 N N . PHE A 1 266 ? -17.294 55.855 1.978 1.00 5.66 290 PHE A N 1
ATOM 1980 C CA . PHE A 1 266 ? -17.645 56.901 1.048 1.00 5.56 290 PHE A CA 1
ATOM 1981 C C . PHE A 1 266 ? -16.518 57.228 0.126 1.00 5.37 290 PHE A C 1
ATOM 1982 O O . PHE A 1 266 ? -15.344 57.280 0.544 1.00 6.00 290 PHE A O 1
ATOM 1990 N N . PHE A 1 267 ? -16.828 57.569 -1.122 1.00 5.49 291 PHE A N 1
ATOM 1991 C CA . PHE A 1 267 ? -15.907 58.296 -1.969 1.00 5.59 291 PHE A CA 1
ATOM 1992 C C . PHE A 1 267 ? -15.706 59.699 -1.406 1.00 5.40 291 PHE A C 1
ATOM 1993 O O . PHE A 1 267 ? -16.660 60.382 -1.047 1.00 6.82 291 PHE A O 1
ATOM 2001 N N . VAL A 1 268 ? -14.465 60.160 -1.375 1.00 5.19 292 VAL A N 1
ATOM 2002 C CA . VAL A 1 268 ? -14.119 61.468 -0.871 1.00 5.37 292 VAL A CA 1
ATOM 2003 C C . VAL A 1 268 ? -13.804 62.388 -2.010 1.00 4.99 292 VAL A C 1
ATOM 2004 O O . VAL A 1 268 ? -13.183 61.946 -3.018 1.00 5.93 292 VAL A O 1
ATOM 2008 N N . PRO A 1 269 ? -14.172 63.687 -1.949 1.00 5.83 293 PRO A N 1
ATOM 2009 C CA . PRO A 1 269 ? -13.936 64.610 -3.051 1.00 6.32 293 PRO A CA 1
ATOM 2010 C C . PRO A 1 269 ? -12.535 64.608 -3.620 1.00 5.82 293 PRO A C 1
ATOM 2011 O O . PRO A 1 269 ? -11.543 64.381 -2.946 1.00 6.57 293 PRO A O 1
ATOM 2015 N N . TRP A 1 270 ? -12.499 64.907 -4.919 1.00 6.17 294 TRP A N 1
ATOM 2016 C CA . TRP A 1 270 ? -11.315 64.791 -5.753 1.00 5.44 294 TRP A CA 1
ATOM 2017 C C . TRP A 1 270 ? -10.206 65.702 -5.363 1.00 5.04 294 TRP A C 1
ATOM 2018 O O . TRP A 1 270 ? -10.357 66.776 -4.762 1.00 6.27 294 TRP A O 1
ATOM 2029 N N . SER A 1 271 ? -8.989 65.297 -5.757 1.00 5.68 295 SER A N 1
ATOM 2030 C CA . SER A 1 271 ? -7.822 66.165 -5.764 1.00 5.80 295 SER A CA 1
ATOM 2031 C C . SER A 1 271 ? -7.157 66.089 -7.130 1.00 5.24 295 SER A C 1
ATOM 2032 O O . SER A 1 271 ? -7.248 65.081 -7.812 1.00 5.13 295 SER A O 1
ATOM 2035 N N . SER A 1 272 ? -6.422 67.143 -7.455 1.00 5.51 296 SER A N 1
ATOM 2036 C CA . SER A 1 272 ? -5.700 67.108 -8.720 1.00 5.76 296 SER A CA 1
ATOM 2037 C C . SER A 1 272 ? -4.542 66.113 -8.666 1.00 4.86 296 SER A C 1
ATOM 2038 O O . SER A 1 272 ? -4.242 65.489 -9.674 1.00 5.52 296 SER A O 1
ATOM 2041 N N . ALA A 1 273 ? -3.896 65.976 -7.513 1.00 5.00 297 ALA A N 1
ATOM 2042 C CA . ALA A 1 273 ? -2.850 64.973 -7.401 1.00 4.99 297 ALA A CA 1
ATOM 2043 C C . ALA A 1 273 ? -3.369 63.581 -7.557 1.00 4.87 297 ALA A C 1
ATOM 2044 O O . ALA A 1 273 ? -2.781 62.772 -8.242 1.00 5.02 297 ALA A O 1
ATOM 2046 N N . ALA A 1 274 ? -4.510 63.239 -6.944 1.00 4.61 298 ALA A N 1
ATOM 2047 C CA . ALA A 1 274 ? -5.095 61.912 -7.117 1.00 4.75 298 ALA A CA 1
ATOM 2048 C C . ALA A 1 274 ? -5.399 61.673 -8.602 1.00 4.23 298 ALA A C 1
ATOM 2049 O O . ALA A 1 274 ? -5.239 60.565 -9.119 1.00 4.77 298 ALA A O 1
ATOM 2051 N N . THR A 1 275 ? -5.876 62.703 -9.267 1.00 4.59 299 THR A N 1
ATOM 2052 C CA . THR A 1 275 ? -6.217 62.614 -10.688 1.00 4.56 299 THR A CA 1
ATOM 2053 C C . THR A 1 275 ? -4.986 62.354 -11.542 1.00 4.34 299 THR A C 1
ATOM 2054 O O . THR A 1 275 ? -4.985 61.469 -12.415 1.00 5.03 299 THR A O 1
ATOM 2058 N N . ALA A 1 276 ? -3.908 63.068 -11.278 1.00 4.37 300 ALA A N 1
ATOM 2059 C CA . ALA A 1 276 ? -2.638 62.835 -11.985 1.00 4.52 300 ALA A CA 1
ATOM 2060 C C . ALA A 1 276 ? -2.062 61.460 -11.658 1.00 4.27 300 ALA A C 1
ATOM 2061 O O . ALA A 1 276 ? -1.549 60.775 -12.548 1.00 4.71 300 ALA A O 1
ATOM 2063 N N . ASP A 1 277 ? -2.103 61.059 -10.376 1.00 4.32 301 ASP A N 1
ATOM 2064 C CA . ASP A 1 277 ? -1.597 59.756 -10.014 1.00 4.10 301 ASP A CA 1
ATOM 2065 C C . ASP A 1 277 ? -2.370 58.675 -10.727 1.00 4.14 301 ASP A C 1
ATOM 2066 O O . ASP A 1 277 ? -1.809 57.673 -11.161 1.00 4.45 301 ASP A O 1
ATOM 2071 N N . PHE A 1 278 ? -3.697 58.822 -10.810 1.00 4.24 302 PHE A N 1
ATOM 2072 C CA . PHE A 1 278 ? -4.536 57.918 -11.557 1.00 4.01 302 PHE A CA 1
ATOM 2073 C C . PHE A 1 278 ? -4.063 57.752 -13.000 1.00 4.06 302 PHE A C 1
ATOM 2074 O O . PHE A 1 278 ? -3.981 56.651 -13.520 1.00 4.40 302 PHE A O 1
ATOM 2082 N N . VAL A 1 279 ? -3.822 58.885 -13.653 1.00 4.37 303 VAL A N 1
ATOM 2083 C CA . VAL A 1 279 ? -3.339 58.837 -15.052 1.00 4.57 303 VAL A CA 1
ATOM 2084 C C . VAL A 1 279 ? -2.072 58.056 -15.142 1.00 4.25 303 VAL A C 1
ATOM 2085 O O . VAL A 1 279 ? -1.909 57.188 -16.015 1.00 4.86 303 VAL A O 1
ATOM 2089 N N . ALA A 1 280 ? -1.088 58.334 -14.271 1.00 4.27 304 ALA A N 1
ATOM 2090 C CA . ALA A 1 280 ? 0.186 57.632 -14.303 1.00 4.18 304 ALA A CA 1
ATOM 2091 C C . ALA A 1 280 ? -0.015 56.138 -14.120 1.00 4.22 304 ALA A C 1
ATOM 2092 O O . ALA A 1 280 ? 0.527 55.313 -14.843 1.00 4.75 304 ALA A O 1
ATOM 2094 N N . MET A 1 281 ? -0.777 55.764 -13.076 1.00 4.24 305 MET A N 1
ATOM 2095 C CA . MET A 1 281 ? -0.966 54.369 -12.769 1.00 4.09 305 MET A CA 1
ATOM 2096 C C . MET A 1 281 ? -1.661 53.611 -13.886 1.00 4.01 305 MET A C 1
ATOM 2097 O O . MET A 1 281 ? -1.279 52.483 -14.193 1.00 4.60 305 MET A O 1
ATOM 2102 N N . THR A 1 282 ? -2.719 54.171 -14.423 1.00 4.21 306 THR A N 1
ATOM 2103 C CA . THR A 1 282 ? -3.476 53.521 -15.471 1.00 4.35 306 THR A CA 1
ATOM 2104 C C . THR A 1 282 ? -2.749 53.496 -16.809 1.00 4.35 306 THR A C 1
ATOM 2105 O O . THR A 1 282 ? -2.876 52.535 -17.553 1.00 4.96 306 THR A O 1
ATOM 2109 N N . ALA A 1 283 ? -1.960 54.533 -17.104 1.00 4.32 307 ALA A N 1
ATOM 2110 C CA . ALA A 1 283 ? -1.143 54.507 -18.305 1.00 4.46 307 ALA A CA 1
ATOM 2111 C C . ALA A 1 283 ? -0.069 53.396 -18.197 1.00 4.71 307 ALA A C 1
ATOM 2112 O O . ALA A 1 283 ? 0.184 52.683 -19.180 1.00 5.08 307 ALA A O 1
ATOM 2114 N N . MET A 1 284 ? 0.531 53.235 -17.033 1.00 4.22 308 MET A N 1
ATOM 2115 C CA . MET A 1 284 ? 1.488 52.144 -16.829 1.00 4.33 308 MET A CA 1
ATOM 2116 C C . MET A 1 284 ? 0.794 50.818 -16.947 1.00 4.52 308 MET A C 1
ATOM 2117 O O . MET A 1 284 ? 1.290 49.896 -17.600 1.00 4.98 308 MET A O 1
ATOM 2122 N N . ALA A 1 285 ? -0.358 50.662 -16.274 1.00 4.09 309 ALA A N 1
ATOM 2123 C CA . ALA A 1 285 ? -1.079 49.426 -16.325 1.00 4.29 309 ALA A CA 1
ATOM 2124 C C . ALA A 1 285 ? -1.422 49.048 -17.761 1.00 4.42 309 ALA A C 1
ATOM 2125 O O . ALA A 1 285 ? -1.421 47.871 -18.143 1.00 5.04 309 ALA A O 1
ATOM 2127 N N . ALA A 1 286 ? -1.778 50.020 -18.585 1.00 4.68 310 ALA A N 1
ATOM 2128 C CA . ALA A 1 286 ? -2.166 49.733 -19.969 1.00 4.78 310 ALA A CA 1
ATOM 2129 C C . ALA A 1 286 ? -1.028 49.048 -20.708 1.00 5.20 310 ALA A C 1
ATOM 2130 O O . ALA A 1 286 ? -1.254 48.002 -21.361 1.00 6.83 310 ALA A O 1
ATOM 2132 N N . ARG A 1 287 ? 0.204 49.578 -20.643 1.00 4.79 311 ARG A N 1
ATOM 2133 C CA . ARG A 1 287 ? 1.272 48.927 -21.382 1.00 5.06 311 ARG A CA 1
ATOM 2134 C C . ARG A 1 287 ? 1.688 47.641 -20.738 1.00 4.84 311 ARG A C 1
ATOM 2135 O O . ARG A 1 287 ? 2.096 46.692 -21.434 1.00 6.11 311 ARG A O 1
ATOM 2143 N N . ILE A 1 288 ? 1.641 47.532 -19.406 1.00 4.85 312 ILE A N 1
ATOM 2144 C CA . ILE A 1 288 ? 2.106 46.366 -18.677 1.00 4.85 312 ILE A CA 1
ATOM 2145 C C . ILE A 1 288 ? 1.186 45.156 -18.810 1.00 5.12 312 ILE A C 1
ATOM 2146 O O . ILE A 1 288 ? 1.648 44.017 -18.921 1.00 5.67 312 ILE A O 1
ATOM 2151 N N . PHE A 1 289 ? -0.113 45.401 -18.759 1.00 4.98 313 PHE A N 1
ATOM 2152 C CA . PHE A 1 289 ? -1.050 44.278 -18.821 1.00 5.63 313 PHE A CA 1
ATOM 2153 C C . PHE A 1 289 ? -1.392 43.861 -20.237 1.00 6.02 313 PHE A C 1
ATOM 2154 O O . PHE A 1 289 ? -1.956 42.762 -20.410 1.00 7.42 313 PHE A O 1
ATOM 2162 N N . ARG A 1 290 ? -1.081 44.647 -21.257 1.00 6.23 314 ARG A N 1
ATOM 2163 C CA . ARG A 1 290 ? -1.538 44.341 -22.621 1.00 6.39 314 ARG A CA 1
ATOM 2164 C C . ARG A 1 290 ? -1.161 42.944 -23.133 1.00 6.45 314 ARG A C 1
ATOM 2165 O O . ARG A 1 290 ? -1.954 42.360 -23.847 1.00 7.13 314 ARG A O 1
ATOM 2173 N N . PRO A 1 291 ? 0.042 42.432 -22.789 1.00 6.51 315 PRO A N 1
ATOM 2174 C CA . PRO A 1 291 ? 0.377 41.075 -23.271 1.00 7.25 315 PRO A CA 1
ATOM 2175 C C . PRO A 1 291 ? -0.516 39.986 -22.723 1.00 6.80 315 PRO A C 1
ATOM 2176 O O . PRO A 1 291 ? -0.551 38.871 -23.258 1.00 8.41 315 PRO A O 1
ATOM 2180 N N . TYR A 1 292 ? -1.144 40.262 -21.590 1.00 6.77 316 TYR A N 1
ATOM 2181 C CA . TYR A 1 292 ? -1.840 39.267 -20.801 1.00 7.64 316 TYR A CA 1
ATOM 2182 C C . TYR A 1 292 ? -3.354 39.420 -20.776 1.00 7.20 316 TYR A C 1
ATOM 2183 O O . TYR A 1 292 ? -4.045 38.423 -20.746 1.00 9.89 316 TYR A O 1
ATOM 2192 N N . ASP A 1 293 ? -3.823 40.651 -20.709 1.00 8.33 317 ASP A N 1
ATOM 2193 C CA . ASP A 1 293 ? -5.250 40.971 -20.632 1.00 7.87 317 ASP A CA 1
ATOM 2194 C C . ASP A 1 293 ? -5.435 42.208 -21.438 1.00 8.16 317 ASP A C 1
ATOM 2195 O O . ASP A 1 293 ? -5.501 43.336 -20.926 1.00 8.04 317 ASP A O 1
ATOM 2200 N N . PRO A 1 294 ? -5.486 42.056 -22.761 1.00 11.35 318 PRO A N 1
ATOM 2201 C CA . PRO A 1 294 ? -5.543 43.213 -23.605 1.00 11.85 318 PRO A CA 1
ATOM 2202 C C . PRO A 1 294 ? -6.824 44.043 -23.496 1.00 9.36 318 PRO A C 1
ATOM 2203 O O . PRO A 1 294 ? -6.805 45.260 -23.728 1.00 9.84 318 PRO A O 1
ATOM 2207 N N . GLN A 1 295 ? -7.938 43.421 -23.189 1.00 10.81 319 GLN A N 1
ATOM 2208 C CA . GLN A 1 295 ? -9.151 44.178 -23.008 1.00 10.30 319 GLN A CA 1
ATOM 2209 C C . GLN A 1 295 ? -9.050 45.116 -21.763 1.00 7.94 319 GLN A C 1
ATOM 2210 O O . GLN A 1 295 ? -9.445 46.263 -21.830 1.00 8.01 319 GLN A O 1
ATOM 2216 N N . TYR A 1 296 ? -8.466 44.580 -20.727 1.00 7.13 320 TYR A N 1
ATOM 2217 C CA . TYR A 1 296 ? -8.198 45.388 -19.539 1.00 6.52 320 TYR A CA 1
ATOM 2218 C C . TYR A 1 296 ? -7.226 46.519 -19.849 1.00 5.80 320 TYR A C 1
ATOM 2219 O O . TYR A 1 296 ? -7.420 47.660 -19.394 1.00 6.18 320 TYR A O 1
ATOM 2228 N N . ALA A 1 297 ? -6.191 46.251 -20.651 1.00 6.20 321 ALA A N 1
ATOM 2229 C CA . ALA A 1 297 ? -5.248 47.283 -21.013 1.00 6.77 321 ALA A CA 1
ATOM 2230 C C . ALA A 1 297 ? -5.920 48.417 -21.734 1.00 6.03 321 ALA A C 1
ATOM 2231 O O . ALA A 1 297 ? -5.615 49.582 -21.508 1.00 6.69 321 ALA A O 1
ATOM 2233 N N . GLU A 1 298 ? -6.835 48.103 -22.659 1.00 6.56 322 GLU A N 1
ATOM 2234 C CA . GLU A 1 298 ? -7.538 49.156 -23.377 1.00 7.69 322 GLU A CA 1
ATOM 2235 C C . GLU A 1 298 ? -8.423 49.972 -22.446 1.00 6.45 322 GLU A C 1
ATOM 2236 O O . GLU A 1 298 ? -8.506 51.186 -22.544 1.00 7.56 322 GLU A O 1
ATOM 2242 N N . LYS A 1 299 ? -9.078 49.313 -21.479 1.00 6.80 323 LYS A N 1
ATOM 2243 C CA . LYS A 1 299 ? -9.870 49.997 -20.481 1.00 6.84 323 LYS A CA 1
ATOM 2244 C C . LYS A 1 299 ? -8.978 50.989 -19.729 1.00 6.41 323 LYS A C 1
ATOM 2245 O O . LYS A 1 299 ? -9.371 52.137 -19.453 1.00 6.97 323 LYS A O 1
ATOM 2251 N N . CYS A 1 300 ? -7.794 50.542 -19.332 1.00 5.24 324 CYS A N 1
ATOM 2252 C CA . CYS A 1 300 ? -6.873 51.384 -18.575 1.00 5.01 324 CYS A CA 1
ATOM 2253 C C . CYS A 1 300 ? -6.473 52.614 -19.357 1.00 4.98 324 CYS A C 1
ATOM 2254 O O . CYS A 1 300 ? -6.499 53.735 -18.832 1.00 5.40 324 CYS A O 1
ATOM 2257 N N . ILE A 1 301 ? -6.075 52.450 -20.622 1.00 5.42 325 ILE A N 1
ATOM 2258 C CA . ILE A 1 301 ? -5.589 53.632 -21.358 1.00 6.28 325 ILE A CA 1
ATOM 2259 C C . ILE A 1 301 ? -6.720 54.564 -21.672 1.00 5.86 325 ILE A C 1
ATOM 2260 O O . ILE A 1 301 ? -6.539 55.801 -21.665 1.00 6.09 325 ILE A O 1
ATOM 2265 N N . ASN A 1 302 ? -7.930 54.050 -21.953 1.00 6.19 326 ASN A N 1
ATOM 2266 C CA . ASN A 1 302 ? -9.041 54.946 -22.197 1.00 6.68 326 ASN A CA 1
ATOM 2267 C C . ASN A 1 302 ? -9.347 55.759 -20.957 1.00 6.41 326 ASN A C 1
ATOM 2268 O O . ASN A 1 302 ? -9.631 56.966 -21.054 1.00 6.88 326 ASN A O 1
ATOM 2273 N N . ALA A 1 303 ? -9.302 55.168 -19.791 1.00 5.64 327 ALA A N 1
ATOM 2274 C CA . ALA A 1 303 ? -9.541 55.880 -18.541 1.00 6.30 327 ALA A CA 1
ATOM 2275 C C . ALA A 1 303 ? -8.476 56.916 -18.299 1.00 5.51 327 ALA A C 1
ATOM 2276 O O . ALA A 1 303 ? -8.769 58.053 -17.906 1.00 5.70 327 ALA A O 1
ATOM 2278 N N . ALA A 1 304 ? -7.210 56.576 -18.528 1.00 5.37 328 ALA A N 1
ATOM 2279 C CA . ALA A 1 304 ? -6.106 57.533 -18.384 1.00 5.43 328 ALA A CA 1
ATOM 2280 C C . ALA A 1 304 ? -6.343 58.751 -19.253 1.00 5.41 328 ALA A C 1
ATOM 2281 O O . ALA A 1 304 ? -6.128 59.875 -18.815 1.00 6.29 328 ALA A O 1
ATOM 2283 N N . LYS A 1 305 ? -6.771 58.543 -20.504 1.00 5.49 329 LYS A N 1
ATOM 2284 C CA . LYS A 1 305 ? -6.992 59.648 -21.416 1.00 6.73 329 LYS A CA 1
ATOM 2285 C C . LYS A 1 305 ? -8.103 60.579 -20.916 1.00 6.86 329 LYS A C 1
ATOM 2286 O O . LYS A 1 305 ? -7.968 61.799 -21.076 1.00 7.15 329 LYS A O 1
ATOM 2292 N N . VAL A 1 306 ? -9.171 60.042 -20.354 1.00 6.24 330 VAL A N 1
ATOM 2293 C CA . VAL A 1 306 ? -10.230 60.892 -19.848 1.00 6.85 330 VAL A CA 1
ATOM 2294 C C . VAL A 1 306 ? -9.729 61.803 -18.737 1.00 6.84 330 VAL A C 1
ATOM 2295 O O . VAL A 1 306 ? -9.997 62.998 -18.706 1.00 7.32 330 VAL A O 1
ATOM 2299 N N . SER A 1 307 ? -8.961 61.245 -17.781 1.00 6.19 331 SER A N 1
ATOM 2300 C CA . SER A 1 307 ? -8.452 62.056 -16.684 1.00 5.81 331 SER A CA 1
ATOM 2301 C C . SER A 1 307 ? -7.343 62.977 -17.163 1.00 5.77 331 SER A C 1
ATOM 2302 O O . SER A 1 307 ? -7.229 64.090 -16.653 1.00 6.53 331 SER A O 1
ATOM 2305 N N . TYR A 1 308 ? -6.504 62.562 -18.135 1.00 5.95 332 TYR A N 1
ATOM 2306 C CA . TYR A 1 308 ? -5.489 63.459 -18.648 1.00 6.21 332 TYR A CA 1
ATOM 2307 C C . TYR A 1 308 ? -6.120 64.683 -19.321 1.00 6.77 332 TYR A C 1
ATOM 2308 O O . TYR A 1 308 ? -5.645 65.796 -19.183 1.00 7.14 332 TYR A O 1
ATOM 2317 N N . GLU A 1 309 ? -7.197 64.442 -20.082 1.00 7.52 333 GLU A N 1
ATOM 2318 C CA . GLU A 1 309 ? -7.907 65.570 -20.704 1.00 8.24 333 GLU A CA 1
ATOM 2319 C C . GLU A 1 309 ? -8.446 66.532 -19.668 1.00 8.01 333 GLU A C 1
ATOM 2320 O O . GLU A 1 309 ? -8.339 67.756 -19.836 1.00 8.76 333 GLU A O 1
ATOM 2326 N N . PHE A 1 310 ? -9.004 66.053 -18.587 1.00 7.48 334 PHE A N 1
ATOM 2327 C CA . PHE A 1 310 ? -9.433 66.937 -17.498 1.00 8.17 334 PHE A CA 1
ATOM 2328 C C . PHE A 1 310 ? -8.262 67.744 -17.024 1.00 7.59 334 PHE A C 1
ATOM 2329 O O . PHE A 1 310 ? -8.353 68.958 -16.835 1.00 8.75 334 PHE A O 1
ATOM 2337 N N . LEU A 1 311 ? -7.110 67.116 -16.737 1.00 7.23 335 LEU A N 1
ATOM 2338 C CA . LEU A 1 311 ? -5.936 67.789 -16.243 1.00 7.35 335 LEU A CA 1
ATOM 2339 C C . LEU A 1 311 ? -5.441 68.839 -17.169 1.00 7.55 335 LEU A C 1
ATOM 2340 O O . LEU A 1 311 ? -4.989 69.928 -16.760 1.00 8.30 335 LEU A O 1
ATOM 2345 N N . LYS A 1 312 ? -5.499 68.592 -18.501 1.00 8.04 336 LYS A N 1
ATOM 2346 C CA . LYS A 1 312 ? -5.102 69.539 -19.510 1.00 9.50 336 LYS A CA 1
ATOM 2347 C C . LYS A 1 312 ? -5.985 70.753 -19.436 1.00 9.48 336 LYS A C 1
ATOM 2348 O O . LYS A 1 312 ? -5.539 71.886 -19.636 1.00 13.01 336 LYS A O 1
ATOM 2354 N N . ASN A 1 313 ? -7.284 70.598 -19.280 1.00 9.90 337 ASN A N 1
ATOM 2355 C CA . ASN A 1 313 ? -8.243 71.676 -19.294 1.00 11.76 337 ASN A CA 1
ATOM 2356 C C . ASN A 1 313 ? -8.311 72.348 -17.934 1.00 10.92 337 ASN A C 1
ATOM 2357 O O . ASN A 1 313 ? -8.920 73.435 -17.893 1.00 12.85 337 ASN A O 1
ATOM 2362 N N . ASN A 1 314 ? -7.754 71.814 -16.881 1.00 10.12 338 ASN A N 1
ATOM 2363 C CA . ASN A 1 314 ? -7.861 72.335 -15.517 1.00 9.76 338 ASN A CA 1
ATOM 2364 C C . ASN A 1 314 ? -6.512 72.218 -14.871 1.00 9.03 338 ASN A C 1
ATOM 2365 O O . ASN A 1 314 ? -6.257 71.291 -14.096 1.00 8.43 338 ASN A O 1
ATOM 2370 N N . PRO A 1 315 ? -5.619 73.155 -15.190 1.00 9.69 339 PRO A N 1
ATOM 2371 C CA . PRO A 1 315 ? -4.208 73.045 -14.783 1.00 9.83 339 PRO A CA 1
ATOM 2372 C C . PRO A 1 315 ? -3.940 73.279 -13.318 1.00 9.02 339 PRO A C 1
ATOM 2373 O O . PRO A 1 315 ? -2.806 73.025 -12.881 1.00 9.39 339 PRO A O 1
ATOM 2377 N N . ALA A 1 316 ? -4.884 73.837 -12.547 1.00 9.32 340 ALA A N 1
ATOM 2378 C CA . ALA A 1 316 ? -4.580 74.279 -11.163 1.00 9.61 340 ALA A CA 1
ATOM 2379 C C . ALA A 1 316 ? -4.383 73.098 -10.220 1.00 8.11 340 ALA A C 1
ATOM 2380 O O . ALA A 1 316 ? -4.932 71.993 -10.366 1.00 8.35 340 ALA A O 1
ATOM 2382 N N . ASN A 1 317 ? -3.623 73.388 -9.170 1.00 8.44 341 ASN A N 1
ATOM 2383 C CA . ASN A 1 317 ? -3.503 72.488 -8.026 1.00 8.05 341 ASN A CA 1
ATOM 2384 C C . ASN A 1 317 ? -4.777 72.578 -7.183 1.00 8.07 341 ASN A C 1
ATOM 2385 O O . ASN A 1 317 ? -5.167 73.687 -6.805 1.00 10.07 341 ASN A O 1
ATOM 2390 N N . VAL A 1 318 ? -5.371 71.443 -6.867 1.00 7.39 342 VAL A N 1
ATOM 2391 C CA . VAL A 1 318 ? -6.596 71.351 -6.104 1.00 7.22 342 VAL A CA 1
ATOM 2392 C C . VAL A 1 318 ? -6.452 70.329 -5.030 1.00 6.95 342 VAL A C 1
ATOM 2393 O O . VAL A 1 318 ? -6.173 69.138 -5.315 1.00 6.78 342 VAL A O 1
ATOM 2397 N N . PHE A 1 319 ? -6.635 70.720 -3.768 1.00 7.37 343 PHE A N 1
ATOM 2398 C CA . PHE A 1 319 ? -6.638 69.803 -2.639 1.00 6.91 343 PHE A CA 1
ATOM 2399 C C . PHE A 1 319 ? -8.010 69.174 -2.458 1.00 6.82 343 PHE A C 1
ATOM 2400 O O . PHE A 1 319 ? -9.009 69.845 -2.608 1.00 8.49 343 PHE A O 1
ATOM 2408 N N . ALA A 1 320 ? -8.032 67.924 -2.018 1.00 6.46 344 ALA A N 1
ATOM 2409 C CA . ALA A 1 320 ? -9.310 67.275 -1.706 1.00 6.45 344 ALA A CA 1
ATOM 2410 C C . ALA A 1 320 ? -10.028 67.982 -0.583 1.00 6.47 344 ALA A C 1
ATOM 2411 O O . ALA A 1 320 ? -9.462 68.324 0.459 1.00 6.93 344 ALA A O 1
ATOM 2413 N N . ASN A 1 321 ? -11.346 68.166 -0.756 1.00 6.34 345 ASN A N 1
ATOM 2414 C CA . ASN A 1 321 ? -12.227 68.641 0.293 1.00 6.88 345 ASN A CA 1
ATOM 2415 C C . ASN A 1 321 ? -12.619 67.514 1.188 1.00 7.25 345 ASN A C 1
ATOM 2416 O O . ASN A 1 321 ? -13.659 66.903 1.042 1.00 9.19 345 ASN A O 1
ATOM 2421 N N . GLN A 1 322 ? -11.740 67.196 2.155 1.00 6.94 346 GLN A N 1
ATOM 2422 C CA . GLN A 1 322 ? -11.834 66.004 2.952 1.00 7.09 346 GLN A CA 1
ATOM 2423 C C . GLN A 1 322 ? -11.935 66.234 4.422 1.00 8.53 346 GLN A C 1
ATOM 2424 O O . GLN A 1 322 ? -11.790 65.273 5.193 1.00 10.91 346 GLN A O 1
ATOM 2430 N N . SER A 1 323 ? -12.261 67.422 4.808 1.00 8.94 347 SER A N 1
ATOM 2431 C CA . SER A 1 323 ? -12.317 67.697 6.264 1.00 11.04 347 SER A CA 1
ATOM 2432 C C . SER A 1 323 ? -13.541 67.142 6.923 1.00 10.26 347 SER A C 1
ATOM 2433 O O . SER A 1 323 ? -13.627 67.133 8.181 1.00 12.59 347 SER A O 1
ATOM 2436 N N . GLY A 1 324 ? -14.480 66.569 6.167 1.00 9.04 348 GLY A N 1
ATOM 2437 C CA . GLY A 1 324 ? -15.602 65.843 6.762 1.00 9.08 348 GLY A CA 1
ATOM 2438 C C . GLY A 1 324 ? -15.163 64.342 7.209 1.00 9.21 348 GLY A C 1
ATOM 2439 O O . GLY A 1 324 ? -15.971 63.620 7.798 1.00 9.49 348 GLY A O 1
ATOM 2440 N N . PHE A 1 325 ? -13.963 64.010 7.017 1.00 7.79 349 PHE A N 1
ATOM 2441 C CA . PHE A 1 325 ? -13.350 62.765 7.358 1.00 6.69 349 PHE A CA 1
ATOM 2442 C C . PHE A 1 325 ? -12.206 63.006 8.314 1.00 7.58 349 PHE A C 1
ATOM 2443 O O . PHE A 1 325 ? -11.643 64.108 8.290 1.00 9.06 349 PHE A O 1
ATOM 2451 N N . SER A 1 326 ? -11.859 62.037 9.135 1.00 6.83 350 SER A N 1
ATOM 2452 C CA . SER A 1 326 ? -10.736 62.169 10.037 1.00 6.84 350 SER A CA 1
ATOM 2453 C C . SER A 1 326 ? -9.708 61.066 9.847 1.00 6.98 350 SER A C 1
ATOM 2454 O O . SER A 1 326 ? -8.873 60.812 10.719 1.00 10.65 350 SER A O 1
ATOM 2457 N N . THR A 1 327 ? -9.655 60.445 8.701 1.00 6.11 351 THR A N 1
ATOM 2458 C CA . THR A 1 327 ? -8.732 59.374 8.361 1.00 5.77 351 THR A CA 1
ATOM 2459 C C . THR A 1 327 ? -7.499 59.944 7.674 1.00 6.16 351 THR A C 1
ATOM 2460 O O . THR A 1 327 ? -7.213 61.138 7.799 1.00 7.64 351 THR A O 1
ATOM 2464 N N . GLY A 1 328 ? -6.692 59.125 7.026 1.00 5.74 352 GLY A N 1
ATOM 2465 C CA . GLY A 1 328 ? -5.490 59.630 6.423 1.00 5.59 352 GLY A CA 1
ATOM 2466 C C . GLY A 1 328 ? -5.791 60.735 5.422 1.00 5.36 352 GLY A C 1
ATOM 2467 O O . GLY A 1 328 ? -6.739 60.622 4.620 1.00 6.75 352 GLY A O 1
ATOM 2468 N N . GLU A 1 329 ? -4.961 61.749 5.377 1.00 5.89 353 GLU A N 1
ATOM 2469 C CA . GLU A 1 329 ? -5.145 62.842 4.402 1.00 6.37 353 GLU A CA 1
ATOM 2470 C C . GLU A 1 329 ? -4.371 62.608 3.122 1.00 5.32 353 GLU A C 1
ATOM 2471 O O . GLU A 1 329 ? -4.903 62.911 2.048 1.00 6.43 353 GLU A O 1
ATOM 2477 N N . TYR A 1 330 ? -3.118 62.220 3.207 1.00 5.08 354 TYR A N 1
ATOM 2478 C CA . TYR A 1 330 ? -2.261 62.101 2.031 1.00 4.78 354 TYR A CA 1
ATOM 2479 C C . TYR A 1 330 ? -2.419 63.318 1.130 1.00 4.85 354 TYR A C 1
ATOM 2480 O O . TYR A 1 330 ? -2.609 63.215 -0.082 1.00 6.31 354 TYR A O 1
ATOM 2489 N N . ALA A 1 331 ? -2.315 64.472 1.745 1.00 5.41 355 ALA A N 1
ATOM 2490 C CA . ALA A 1 331 ? -2.576 65.758 1.059 1.00 5.99 355 ALA A CA 1
ATOM 2491 C C . ALA A 1 331 ? -1.267 66.287 0.528 1.00 5.29 355 ALA A C 1
ATOM 2492 O O . ALA A 1 331 ? -0.647 67.199 1.091 1.00 6.97 355 ALA A O 1
ATOM 2494 N N . THR A 1 332 ? -0.754 65.727 -0.544 1.00 5.50 356 THR A N 1
ATOM 2495 C CA . THR A 1 332 ? 0.469 66.172 -1.124 1.00 5.30 356 THR A CA 1
ATOM 2496 C C . THR A 1 332 ? 0.366 67.665 -1.422 1.00 5.74 356 THR A C 1
ATOM 2497 O O . THR A 1 332 ? -0.659 68.158 -1.912 1.00 6.31 356 THR A O 1
ATOM 2501 N N . VAL A 1 333 ? 1.446 68.387 -1.128 1.00 5.55 357 VAL A N 1
ATOM 2502 C CA . VAL A 1 333 ? 1.391 69.829 -1.170 1.00 6.59 357 VAL A CA 1
ATOM 2503 C C . VAL A 1 333 ? 1.277 70.367 -2.580 1.00 6.85 357 VAL A C 1
ATOM 2504 O O . VAL A 1 333 ? 0.683 71.436 -2.778 1.00 8.86 357 VAL A O 1
ATOM 2508 N N . SER A 1 334 ? 1.791 69.689 -3.553 1.00 6.20 358 SER A N 1
ATOM 2509 C CA . SER A 1 334 ? 1.762 70.095 -4.916 1.00 6.75 358 SER A CA 1
ATOM 2510 C C . SER A 1 334 ? 1.499 68.894 -5.817 1.00 6.01 358 SER A C 1
ATOM 2511 O O . SER A 1 334 ? 1.862 67.777 -5.531 1.00 6.30 358 SER A O 1
ATOM 2514 N N . ASP A 1 335 ? 0.845 69.212 -6.945 1.00 6.31 359 ASP A N 1
ATOM 2515 C CA . ASP A 1 335 ? 0.598 68.244 -7.995 1.00 6.21 359 ASP A CA 1
ATOM 2516 C C . ASP A 1 335 ? 1.542 68.376 -9.159 1.00 6.07 359 ASP A C 1
ATOM 2517 O O . ASP A 1 335 ? 1.381 67.707 -10.170 1.00 6.54 359 ASP A O 1
ATOM 2522 N N . ALA A 1 336 ? 2.540 69.236 -9.058 1.00 6.78 360 ALA A N 1
ATOM 2523 C CA . ALA A 1 336 ? 3.434 69.448 -10.218 1.00 7.32 360 ALA A CA 1
ATOM 2524 C C . ALA A 1 336 ? 4.228 68.221 -10.529 1.00 6.16 360 ALA A C 1
ATOM 2525 O O . ALA A 1 336 ? 4.433 67.849 -11.683 1.00 6.75 360 ALA A O 1
ATOM 2527 N N . ASP A 1 337 ? 4.719 67.550 -9.500 1.00 5.98 361 ASP A N 1
ATOM 2528 C CA . ASP A 1 337 ? 5.425 66.291 -9.663 1.00 5.50 361 ASP A CA 1
ATOM 2529 C C . ASP A 1 337 ? 4.508 65.170 -10.168 1.00 4.72 361 ASP A C 1
ATOM 2530 O O . ASP A 1 337 ? 4.887 64.384 -11.020 1.00 5.50 361 ASP A O 1
ATOM 2535 N N . ASP A 1 338 ? 3.291 65.140 -9.637 1.00 4.74 362 ASP A N 1
ATOM 2536 C CA . ASP A 1 338 ? 2.302 64.143 -10.044 1.00 4.59 362 ASP A CA 1
ATOM 2537 C C . ASP A 1 338 ? 1.955 64.308 -11.546 1.00 4.44 362 ASP A C 1
ATOM 2538 O O . ASP A 1 338 ? 1.851 63.337 -12.269 1.00 4.96 362 ASP A O 1
ATOM 2543 N N . ARG A 1 339 ? 1.787 65.572 -11.966 1.00 4.72 363 ARG A N 1
ATOM 2544 C CA . ARG A 1 339 ? 1.501 65.854 -13.387 1.00 5.10 363 ARG A CA 1
ATOM 2545 C C . ARG A 1 339 ? 2.674 65.525 -14.267 1.00 4.37 363 ARG A C 1
ATOM 2546 O O . ARG A 1 339 ? 2.508 65.086 -15.412 1.00 5.32 363 ARG A O 1
ATOM 2554 N N . LEU A 1 340 ? 3.910 65.766 -13.826 1.00 4.88 364 LEU A N 1
ATOM 2555 C CA . LEU A 1 340 ? 5.108 65.357 -14.552 1.00 4.94 364 LEU A CA 1
ATOM 2556 C C . LEU A 1 340 ? 5.132 63.854 -14.756 1.00 4.65 364 LEU A C 1
ATOM 2557 O O . LEU A 1 340 ? 5.381 63.353 -15.848 1.00 4.91 364 LEU A O 1
ATOM 2562 N N . TRP A 1 341 ? 4.854 63.084 -13.677 1.00 5.02 365 TRP A N 1
ATOM 2563 C CA . TRP A 1 341 ? 4.825 61.654 -13.753 1.00 4.29 365 TRP A CA 1
ATOM 2564 C C . TRP A 1 341 ? 3.741 61.183 -14.735 1.00 4.67 365 TRP A C 1
ATOM 2565 O O . TRP A 1 341 ? 3.994 60.328 -15.583 1.00 4.87 365 TRP A O 1
ATOM 2576 N N . ALA A 1 342 ? 2.537 61.736 -14.637 1.00 4.65 366 ALA A N 1
ATOM 2577 C CA . ALA A 1 342 ? 1.468 61.402 -15.558 1.00 5.06 366 ALA A CA 1
ATOM 2578 C C . ALA A 1 342 ? 1.881 61.594 -17.009 1.00 4.65 366 ALA A C 1
ATOM 2579 O O . ALA A 1 342 ? 1.653 60.741 -17.857 1.00 5.03 366 ALA A O 1
ATOM 2581 N N . ALA A 1 343 ? 2.503 62.727 -17.312 1.00 4.84 367 ALA A N 1
ATOM 2582 C CA . ALA A 1 343 ? 2.965 62.999 -18.693 1.00 4.98 367 ALA A CA 1
ATOM 2583 C C . ALA A 1 343 ? 3.980 61.976 -19.132 1.00 4.93 367 ALA A C 1
ATOM 2584 O O . ALA A 1 343 ? 3.942 61.479 -20.283 1.00 5.17 367 ALA A O 1
ATOM 2586 N N . ALA A 1 344 ? 4.963 61.643 -18.284 1.00 4.49 368 ALA A N 1
ATOM 2587 C CA . ALA A 1 344 ? 5.968 60.673 -18.614 1.00 4.61 368 ALA A CA 1
ATOM 2588 C C . ALA A 1 344 ? 5.364 59.335 -18.964 1.00 4.67 368 ALA A C 1
ATOM 2589 O O . ALA A 1 344 ? 5.784 58.678 -19.919 1.00 4.92 368 ALA A O 1
ATOM 2591 N N . GLU A 1 345 ? 4.360 58.886 -18.187 1.00 4.44 369 GLU A N 1
ATOM 2592 C CA . GLU A 1 345 ? 3.794 57.583 -18.384 1.00 4.48 369 GLU A CA 1
ATOM 2593 C C . GLU A 1 345 ? 2.880 57.536 -19.617 1.00 4.71 369 GLU A C 1
ATOM 2594 O O . GLU A 1 345 ? 2.871 56.553 -20.343 1.00 5.17 369 GLU A O 1
ATOM 2600 N N . MET A 1 346 ? 2.124 58.601 -19.843 1.00 4.92 370 MET A N 1
ATOM 2601 C CA . MET A 1 346 ? 1.356 58.711 -21.082 1.00 5.22 370 MET A CA 1
ATOM 2602 C C . MET A 1 346 ? 2.291 58.643 -22.286 1.00 4.81 370 MET A C 1
ATOM 2603 O O . MET A 1 346 ? 1.993 57.954 -23.269 1.00 5.40 370 MET A O 1
ATOM 2608 N N . TRP A 1 347 ? 3.399 59.364 -22.213 1.00 4.93 371 TRP A N 1
ATOM 2609 C CA . TRP A 1 347 ? 4.341 59.340 -23.294 1.00 5.21 371 TRP A CA 1
ATOM 2610 C C . TRP A 1 347 ? 4.932 57.920 -23.475 1.00 4.86 371 TRP A C 1
ATOM 2611 O O . TRP A 1 347 ? 5.003 57.391 -24.595 1.00 5.46 371 TRP A O 1
ATOM 2622 N N . GLU A 1 348 ? 5.370 57.301 -22.408 1.00 5.14 372 GLU A N 1
ATOM 2623 C CA . GLU A 1 348 ? 5.982 56.005 -22.575 1.00 5.39 372 GLU A CA 1
ATOM 2624 C C . GLU A 1 348 ? 4.967 55.027 -23.125 1.00 4.76 372 GLU A C 1
ATOM 2625 O O . GLU A 1 348 ? 5.325 54.183 -23.979 1.00 6.06 372 GLU A O 1
ATOM 2631 N N . THR A 1 349 ? 3.718 55.062 -22.692 1.00 4.90 373 THR A N 1
ATOM 2632 C CA . THR A 1 349 ? 2.738 54.117 -23.210 1.00 4.73 373 THR A CA 1
ATOM 2633 C C . THR A 1 349 ? 2.321 54.400 -24.638 1.00 5.00 373 THR A C 1
ATOM 2634 O O . THR A 1 349 ? 2.173 53.492 -25.439 1.00 5.97 373 THR A O 1
ATOM 2638 N N . LEU A 1 350 ? 2.058 55.675 -24.974 1.00 5.64 374 LEU A N 1
ATOM 2639 C CA . LEU A 1 350 ? 1.498 56.066 -26.264 1.00 6.32 374 LEU A CA 1
ATOM 2640 C C . LEU A 1 350 ? 2.430 56.682 -27.255 1.00 6.45 374 LEU A C 1
ATOM 2641 O O . LEU A 1 350 ? 2.241 56.591 -28.476 1.00 8.51 374 LEU A O 1
ATOM 2646 N N . GLY A 1 351 ? 3.402 57.446 -26.793 1.00 6.45 375 GLY A N 1
ATOM 2647 C CA . GLY A 1 351 ? 4.438 58.024 -27.638 1.00 6.60 375 GLY A CA 1
ATOM 2648 C C . GLY A 1 351 ? 4.107 59.372 -28.242 1.00 7.38 375 GLY A C 1
ATOM 2649 O O . GLY A 1 351 ? 4.956 59.952 -28.928 1.00 9.20 375 GLY A O 1
ATOM 2650 N N . ASP A 1 352 ? 2.916 59.892 -28.060 1.00 7.75 376 ASP A N 1
ATOM 2651 C CA . ASP A 1 352 ? 2.528 61.127 -28.747 1.00 8.03 376 ASP A CA 1
ATOM 2652 C C . ASP A 1 352 ? 3.422 62.282 -28.337 1.00 7.63 376 ASP A C 1
ATOM 2653 O O . ASP A 1 352 ? 3.767 62.470 -27.178 1.00 7.83 376 ASP A O 1
ATOM 2658 N N . GLU A 1 353 ? 3.712 63.144 -29.319 1.00 9.03 377 GLU A N 1
ATOM 2659 C CA . GLU A 1 353 ? 4.503 64.338 -29.085 1.00 9.46 377 GLU A CA 1
ATOM 2660 C C . GLU A 1 353 ? 3.874 65.209 -27.999 1.00 8.56 377 GLU A C 1
ATOM 2661 O O . GLU A 1 353 ? 4.626 65.786 -27.228 1.00 9.35 377 GLU A O 1
ATOM 2667 N N . GLU A 1 354 ? 2.549 65.293 -27.905 1.00 8.77 378 GLU A N 1
ATOM 2668 C CA . GLU A 1 354 ? 1.969 66.157 -26.879 1.00 9.31 378 GLU A CA 1
ATOM 2669 C C . GLU A 1 354 ? 2.426 65.731 -25.504 1.00 7.39 378 GLU A C 1
ATOM 2670 O O . GLU A 1 354 ? 2.657 66.591 -24.632 1.00 8.43 378 GLU A O 1
ATOM 2676 N N . TYR A 1 355 ? 2.495 64.437 -25.231 1.00 6.83 379 TYR A N 1
ATOM 2677 C CA . TYR A 1 355 ? 2.881 63.992 -23.903 1.00 6.65 379 TYR A CA 1
ATOM 2678 C C . TYR A 1 355 ? 4.336 64.227 -23.641 1.00 6.63 379 TYR A C 1
ATOM 2679 O O . TYR A 1 355 ? 4.731 64.627 -22.547 1.00 6.65 379 TYR A O 1
ATOM 2688 N N . LEU A 1 356 ? 5.180 63.994 -24.642 1.00 6.83 380 LEU A N 1
ATOM 2689 C CA . LEU A 1 356 ? 6.613 64.288 -24.531 1.00 6.59 380 LEU A CA 1
ATOM 2690 C C . LEU A 1 356 ? 6.800 65.760 -24.215 1.00 6.54 380 LEU A C 1
ATOM 2691 O O . LEU A 1 356 ? 7.649 66.100 -23.372 1.00 7.60 380 LEU A O 1
ATOM 2696 N N . ARG A 1 357 ? 6.112 66.642 -24.925 1.00 7.33 381 ARG A N 1
ATOM 2697 C CA . ARG A 1 357 ? 6.287 68.058 -24.761 1.00 7.91 381 ARG A CA 1
ATOM 2698 C C . ARG A 1 357 ? 5.884 68.475 -23.359 1.00 7.32 381 ARG A C 1
ATOM 2699 O O . ARG A 1 357 ? 6.537 69.302 -22.727 1.00 7.86 381 ARG A O 1
ATOM 2707 N N . ASP A 1 358 ? 4.759 67.932 -22.866 1.00 7.14 382 ASP A N 1
ATOM 2708 C CA . ASP A 1 358 ? 4.346 68.208 -21.486 1.00 6.88 382 ASP A CA 1
ATOM 2709 C C . ASP A 1 358 ? 5.386 67.807 -20.504 1.00 7.01 382 ASP A C 1
ATOM 2710 O O . ASP A 1 358 ? 5.847 68.597 -19.668 1.00 7.50 382 ASP A O 1
ATOM 2715 N N . PHE A 1 359 ? 5.874 66.554 -20.614 1.00 6.63 383 PHE A N 1
ATOM 2716 C CA . PHE A 1 359 ? 6.903 66.087 -19.729 1.00 5.91 383 PHE A CA 1
ATOM 2717 C C . PHE A 1 359 ? 8.138 66.970 -19.789 1.00 6.43 383 PHE A C 1
ATOM 2718 O O . PHE A 1 359 ? 8.680 67.345 -18.748 1.00 6.55 383 PHE A O 1
ATOM 2726 N N . GLU A 1 360 ? 8.692 67.198 -20.982 1.00 6.43 384 GLU A N 1
ATOM 2727 C CA . GLU A 1 360 ? 9.971 67.862 -21.090 1.00 6.80 384 GLU A CA 1
ATOM 2728 C C . GLU A 1 360 ? 9.879 69.281 -20.586 1.00 8.12 384 GLU A C 1
ATOM 2729 O O . GLU A 1 360 ? 10.770 69.808 -19.948 1.00 9.14 384 GLU A O 1
ATOM 2735 N N . ASN A 1 361 ? 8.784 69.967 -20.869 1.00 7.88 385 ASN A N 1
ATOM 2736 C CA . ASN A 1 361 ? 8.585 71.334 -20.386 1.00 8.91 385 ASN A CA 1
ATOM 2737 C C . ASN A 1 361 ? 8.536 71.324 -18.861 1.00 8.55 385 ASN A C 1
ATOM 2738 O O . ASN A 1 361 ? 9.046 72.234 -18.218 1.00 11.34 385 ASN A O 1
ATOM 2743 N N . ARG A 1 362 ? 7.878 70.365 -18.247 1.00 8.59 386 ARG A N 1
ATOM 2744 C CA . ARG A 1 362 ? 7.822 70.289 -16.795 1.00 8.42 386 ARG A CA 1
ATOM 2745 C C . ARG A 1 362 ? 9.156 69.928 -16.197 1.00 9.27 386 ARG A C 1
ATOM 2746 O O . ARG A 1 362 ? 9.606 70.516 -15.225 1.00 10.77 386 ARG A O 1
ATOM 2754 N N . ALA A 1 363 ? 9.824 68.944 -16.778 1.00 8.46 387 ALA A N 1
ATOM 2755 C CA . ALA A 1 363 ? 11.093 68.475 -16.209 1.00 8.13 387 ALA A CA 1
ATOM 2756 C C . ALA A 1 363 ? 12.194 69.475 -16.233 1.00 10.05 387 ALA A C 1
ATOM 2757 O O . ALA A 1 363 ? 13.032 69.585 -15.331 1.00 11.82 387 ALA A O 1
ATOM 2759 N N . ALA A 1 364 ? 12.204 70.285 -17.311 1.00 12.32 388 ALA A N 1
ATOM 2760 C CA . ALA A 1 364 ? 13.292 71.228 -17.487 1.00 13.85 388 ALA A CA 1
ATOM 2761 C C . ALA A 1 364 ? 13.276 72.255 -16.440 1.00 15.78 388 ALA A C 1
ATOM 2762 O O . ALA A 1 364 ? 14.311 72.926 -16.175 1.00 19.53 388 ALA A O 1
ATOM 2764 N N . GLN A 1 365 ? 12.136 7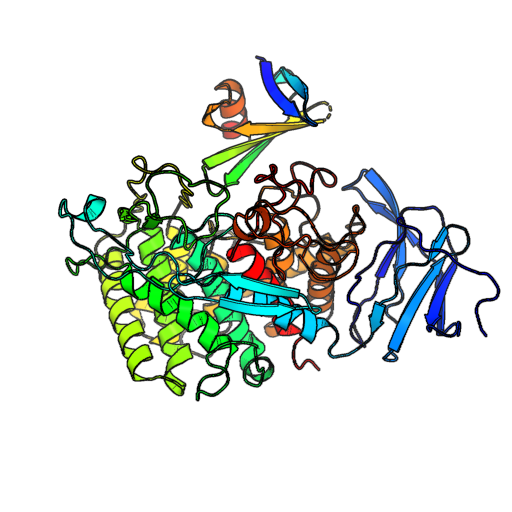2.510 -15.788 1.00 13.33 389 GLN A N 1
ATOM 2765 C CA . GLN A 1 365 ? 12.013 73.433 -14.733 1.00 18.68 389 GLN A CA 1
ATOM 2766 C C . GLN A 1 365 ? 12.412 72.955 -13.327 1.00 18.78 389 GLN A C 1
ATOM 2767 O O . GLN A 1 365 ? 12.494 73.769 -12.410 1.00 26.02 389 GLN A O 1
ATOM 2773 N N . PHE A 1 366 ? 12.595 71.681 -13.119 1.00 16.15 390 PHE A N 1
ATOM 2774 C CA . PHE A 1 366 ? 13.103 71.148 -11.843 1.00 16.14 390 PHE A CA 1
ATOM 2775 C C . PHE A 1 366 ? 14.548 71.553 -11.758 1.00 17.10 390 PHE A C 1
ATOM 2776 O O . PHE A 1 366 ? 15.389 71.151 -12.543 1.00 23.80 390 PHE A O 1
ATOM 2784 N N . SER A 1 367 ? 14.876 72.268 -10.691 1.00 14.36 391 SER A N 1
ATOM 2785 C CA . SER A 1 367 ? 16.216 72.663 -10.441 1.00 16.96 391 SER A CA 1
ATOM 2786 C C . SER A 1 367 ? 17.127 71.475 -10.118 1.00 16.09 391 SER A C 1
ATOM 2787 O O . SER A 1 367 ? 18.312 71.360 -10.541 1.00 23.96 391 SER A O 1
ATOM 2790 N N . LYS A 1 368 ? 16.586 70.545 -9.364 1.00 11.73 392 LYS A N 1
ATOM 2791 C CA . LYS A 1 368 ? 17.259 69.292 -9.050 1.00 11.44 392 LYS A CA 1
ATOM 2792 C C . LYS A 1 368 ? 16.452 68.161 -9.684 1.00 9.45 392 LYS A C 1
ATOM 2793 O O . LYS A 1 368 ? 15.295 67.986 -9.301 1.00 11.18 392 LYS A O 1
ATOM 2799 N N . LYS A 1 369 ? 17.005 67.509 -10.687 1.00 8.12 393 LYS A N 1
ATOM 2800 C CA . LYS A 1 369 ? 16.163 66.582 -11.446 1.00 7.31 393 LYS A CA 1
ATOM 2801 C C . LYS A 1 369 ? 15.800 65.309 -10.671 1.00 6.91 393 LYS A C 1
ATOM 2802 O O . LYS A 1 369 ? 14.720 64.799 -10.888 1.00 8.07 393 LYS A O 1
ATOM 2808 N N . ILE A 1 370 ? 16.704 64.848 -9.852 1.00 6.87 394 ILE A N 1
ATOM 2809 C CA . ILE A 1 370 ? 16.520 63.638 -9.037 1.00 6.96 394 ILE A CA 1
ATOM 2810 C C . ILE A 1 370 ? 16.703 64.017 -7.569 1.00 7.21 394 ILE A C 1
ATOM 2811 O O . ILE A 1 370 ? 17.626 64.728 -7.230 1.00 9.45 394 ILE A O 1
ATOM 2816 N N . GLU A 1 371 ? 15.780 63.515 -6.719 1.00 6.62 395 GLU A N 1
ATOM 2817 C CA . GLU A 1 371 ? 15.830 63.727 -5.280 1.00 6.99 395 GLU A CA 1
ATOM 2818 C C . GLU A 1 371 ? 16.144 62.425 -4.565 1.00 6.18 395 GLU A C 1
ATOM 2819 O O . GLU A 1 371 ? 15.510 61.423 -4.791 1.00 7.77 395 GLU A O 1
ATOM 2825 N N . ALA A 1 372 ? 17.080 62.484 -3.617 1.00 6.15 396 ALA A N 1
ATOM 2826 C CA . ALA A 1 372 ? 17.457 61.317 -2.853 1.00 6.43 396 ALA A CA 1
ATOM 2827 C C . ALA A 1 372 ? 16.371 60.827 -1.920 1.00 5.81 396 ALA A C 1
ATOM 2828 O O . ALA A 1 372 ? 16.299 59.641 -1.619 1.00 8.12 396 ALA A O 1
ATOM 2830 N N . ASP A 1 373 ? 15.584 61.728 -1.355 1.00 5.71 397 ASP A N 1
ATOM 2831 C CA . ASP A 1 373 ? 14.636 61.475 -0.296 1.00 5.71 397 ASP A CA 1
ATOM 2832 C C . ASP A 1 373 ? 13.230 61.677 -0.847 1.00 5.74 397 ASP A C 1
ATOM 2833 O O . ASP A 1 373 ? 12.841 62.825 -1.049 1.00 7.56 397 ASP A O 1
ATOM 2838 N N . PHE A 1 374 ? 12.536 60.620 -1.216 1.00 5.55 398 PHE A N 1
ATOM 2839 C CA . PHE A 1 374 ? 11.276 60.728 -1.940 1.00 5.32 398 PHE A CA 1
ATOM 2840 C C . PHE A 1 374 ? 10.336 59.633 -1.502 1.00 4.88 398 PHE A C 1
ATOM 2841 O O . PHE A 1 374 ? 10.742 58.581 -1.010 1.00 5.22 398 PHE A O 1
ATOM 2849 N N . ASP A 1 375 ? 9.045 59.921 -1.721 1.00 5.18 399 ASP A N 1
ATOM 2850 C CA . ASP A 1 375 ? 7.921 59.132 -1.207 1.00 4.86 399 ASP A CA 1
ATOM 2851 C C . ASP A 1 375 ? 6.642 59.681 -1.858 1.00 4.74 399 ASP A C 1
ATOM 2852 O O . ASP A 1 375 ? 6.723 60.410 -2.871 1.00 5.17 399 ASP A O 1
ATOM 2857 N N . TRP A 1 376 ? 5.495 59.377 -1.293 1.00 4.43 400 TRP A N 1
ATOM 2858 C CA . TRP A 1 376 ? 4.232 59.719 -1.931 1.00 4.41 400 TRP A CA 1
ATOM 2859 C C . TRP A 1 376 ? 4.044 61.205 -2.211 1.00 4.17 400 TRP A C 1
ATOM 2860 O O . TRP A 1 376 ? 3.331 61.532 -3.156 1.00 5.20 400 TRP A O 1
ATOM 2871 N N . ASP A 1 377 ? 4.633 62.101 -1.414 1.00 4.76 401 ASP A N 1
ATOM 2872 C CA . ASP A 1 377 ? 4.472 63.512 -1.678 1.00 4.91 401 ASP A CA 1
ATOM 2873 C C . ASP A 1 377 ? 5.225 64.012 -2.889 1.00 4.66 401 ASP A C 1
ATOM 2874 O O . ASP A 1 377 ? 4.844 65.046 -3.462 1.00 5.21 401 ASP A O 1
ATOM 2879 N N . ASN A 1 378 ? 6.321 63.361 -3.252 1.00 4.50 402 ASN A N 1
ATOM 2880 C CA . ASN A 1 378 ? 7.226 63.867 -4.270 1.00 5.06 402 ASN A CA 1
ATOM 2881 C C . ASN A 1 378 ? 7.620 62.742 -5.218 1.00 5.23 402 ASN A C 1
ATOM 2882 O O . ASN A 1 378 ? 8.643 62.076 -5.013 1.00 6.27 402 ASN A O 1
ATOM 2887 N N . VAL A 1 379 ? 6.788 62.544 -6.253 1.00 5.29 403 VAL A N 1
ATOM 2888 C CA . VAL A 1 379 ? 6.869 61.392 -7.130 1.00 5.26 403 VAL A CA 1
ATOM 2889 C C . VAL A 1 379 ? 7.601 61.702 -8.460 1.00 5.17 403 VAL A C 1
ATOM 2890 O O . VAL A 1 379 ? 7.617 60.831 -9.334 1.00 5.81 403 VAL A O 1
ATOM 2894 N N . ALA A 1 380 ? 8.181 62.878 -8.628 1.00 5.02 404 ALA A N 1
ATOM 2895 C CA . ALA A 1 380 ? 8.790 63.192 -9.916 1.00 5.20 404 ALA A CA 1
ATOM 2896 C C . ALA A 1 380 ? 9.847 62.192 -10.302 1.00 4.54 404 ALA A C 1
ATOM 2897 O O . ALA A 1 380 ? 9.997 61.934 -11.516 1.00 5.22 404 ALA A O 1
ATOM 2899 N N . ASN A 1 381 ? 10.591 61.619 -9.385 1.00 4.72 405 ASN A N 1
ATOM 2900 C CA . ASN A 1 381 ? 11.591 60.667 -9.750 1.00 4.54 405 ASN A CA 1
ATOM 2901 C C . ASN A 1 381 ? 11.032 59.534 -10.626 1.00 4.69 405 ASN A C 1
ATOM 2902 O O . ASN A 1 381 ? 11.731 59.041 -11.480 1.00 5.11 405 ASN A O 1
ATOM 2907 N N . LEU A 1 382 ? 9.793 59.109 -10.346 1.00 4.99 406 LEU A N 1
ATOM 2908 C CA . LEU A 1 382 ? 9.228 58.018 -11.139 1.00 5.00 406 LEU A CA 1
ATOM 2909 C C . LEU A 1 382 ? 9.150 58.403 -12.625 1.00 4.88 406 LEU A C 1
ATOM 2910 O O . LEU A 1 382 ? 9.468 57.600 -13.486 1.00 5.81 406 LEU A O 1
ATOM 2915 N N . GLY A 1 383 ? 8.719 59.636 -12.901 1.00 4.91 407 GLY A N 1
ATOM 2916 C CA . GLY A 1 383 ? 8.685 60.087 -14.279 1.00 5.20 407 GLY A CA 1
ATOM 2917 C C . GLY A 1 383 ? 10.025 60.258 -14.887 1.00 4.97 407 GLY A C 1
ATOM 2918 O O . GLY A 1 383 ? 10.246 59.921 -16.067 1.00 5.66 407 GLY A O 1
ATOM 2919 N N . MET A 1 384 ? 10.990 60.769 -14.112 1.00 5.07 408 MET A N 1
ATOM 2920 C CA . MET A 1 384 ? 12.380 60.872 -14.578 1.00 5.21 408 MET A CA 1
ATOM 2921 C C . MET A 1 384 ? 12.920 59.519 -14.951 1.00 4.81 408 MET A C 1
ATOM 2922 O O . MET A 1 384 ? 13.592 59.394 -15.981 1.00 6.14 408 MET A O 1
ATOM 2927 N N . PHE A 1 385 ? 12.677 58.496 -14.141 1.00 5.20 409 PHE A N 1
ATOM 2928 C CA . PHE A 1 385 ? 13.148 57.163 -14.410 1.00 5.00 409 PHE A CA 1
ATOM 2929 C C . PHE A 1 385 ? 12.544 56.623 -15.703 1.00 5.13 409 PHE A C 1
ATOM 2930 O O . PHE A 1 385 ? 13.256 56.051 -16.539 1.00 6.70 409 PHE A O 1
ATOM 2938 N N . THR A 1 386 ? 11.230 56.748 -15.851 1.00 4.92 410 THR A N 1
ATOM 2939 C CA . THR A 1 386 ? 10.562 56.249 -17.045 1.00 5.37 410 THR A CA 1
ATOM 2940 C C . THR A 1 386 ? 11.112 56.911 -18.267 1.00 5.16 410 THR A C 1
ATOM 2941 O O . THR A 1 386 ? 11.402 56.278 -19.303 1.00 5.43 410 THR A O 1
ATOM 2945 N N . TYR A 1 387 ? 11.240 58.243 -18.237 1.00 5.25 411 TYR A N 1
ATOM 2946 C CA . TYR A 1 387 ? 11.777 58.994 -19.362 1.00 5.75 411 TYR A CA 1
ATOM 2947 C C . TYR A 1 387 ? 13.184 58.558 -19.686 1.00 5.70 411 TYR A C 1
ATOM 2948 O O . TYR A 1 387 ? 13.505 58.297 -20.863 1.00 6.39 411 TYR A O 1
ATOM 2957 N N . LEU A 1 388 ? 14.081 58.500 -18.685 1.00 6.37 412 LEU A N 1
ATOM 2958 C CA . LEU A 1 388 ? 15.449 58.198 -18.956 1.00 6.89 412 LEU A CA 1
ATOM 2959 C C . LEU A 1 388 ? 15.625 56.819 -19.558 1.00 6.54 412 LEU A C 1
ATOM 2960 O O . LEU A 1 388 ? 16.431 56.640 -20.472 1.00 8.22 412 LEU A O 1
ATOM 2965 N N . LEU A 1 389 ? 14.900 55.818 -19.074 1.00 6.07 413 LEU A N 1
ATOM 2966 C CA . LEU A 1 389 ? 15.087 54.475 -19.527 1.00 6.60 413 LEU A CA 1
ATOM 2967 C C . LEU A 1 389 ? 14.279 54.104 -20.790 1.00 6.76 413 LEU A C 1
ATOM 2968 O O . LEU A 1 389 ? 14.507 53.069 -21.374 1.00 8.65 413 LEU A O 1
ATOM 2973 N N . SER A 1 390 ? 13.406 54.997 -21.253 1.00 6.61 414 SER A N 1
ATOM 2974 C CA . SER A 1 390 ? 12.654 54.692 -22.455 1.00 6.82 414 SER A CA 1
ATOM 2975 C C . SER A 1 390 ? 13.522 54.449 -23.626 1.00 7.21 414 SER A C 1
ATOM 2976 O O . SER A 1 390 ? 14.513 55.180 -23.834 1.00 7.67 414 SER A O 1
ATOM 2979 N N . GLU A 1 391 ? 13.152 53.474 -24.456 1.00 7.61 415 GLU A N 1
ATOM 2980 C CA . GLU A 1 391 ? 13.801 53.236 -25.735 1.00 7.31 415 GLU A CA 1
ATOM 2981 C C . GLU A 1 391 ? 13.246 54.095 -26.846 1.00 7.17 415 GLU A C 1
ATOM 2982 O O . GLU A 1 391 ? 13.732 53.997 -27.978 1.00 8.74 415 GLU A O 1
ATOM 2988 N N . ARG A 1 392 ? 12.241 54.920 -26.606 1.00 6.52 416 ARG A N 1
ATOM 2989 C CA . ARG A 1 392 ? 11.675 55.731 -27.643 1.00 6.61 416 ARG A CA 1
ATOM 2990 C C . ARG A 1 392 ? 12.643 56.792 -28.128 1.00 7.35 416 ARG A C 1
ATOM 2991 O O . ARG A 1 392 ? 13.409 57.337 -27.359 1.00 8.06 416 ARG A O 1
ATOM 2999 N N . PRO A 1 393 ? 12.587 57.105 -29.436 1.00 7.86 417 PRO A N 1
ATOM 3000 C CA . PRO A 1 393 ? 13.356 58.245 -29.980 1.00 8.54 417 PRO A CA 1
ATOM 3001 C C . PRO A 1 393 ? 12.734 59.551 -29.630 1.00 8.24 417 PRO A C 1
ATOM 3002 O O . PRO A 1 393 ? 11.596 59.635 -29.104 1.00 9.39 417 PRO A O 1
ATOM 3006 N N . GLY A 1 394 ? 13.421 60.622 -29.961 1.00 8.59 418 GLY A N 1
ATOM 3007 C CA . GLY A 1 394 ? 12.865 61.960 -29.904 1.00 9.51 418 GLY A CA 1
ATOM 3008 C C . GLY A 1 394 ? 13.106 62.741 -28.612 1.00 7.34 418 GLY A C 1
ATOM 3009 O O . GLY A 1 394 ? 12.638 63.896 -28.534 1.00 8.32 418 GLY A O 1
ATOM 3010 N N . LYS A 1 395 ? 13.757 62.176 -27.631 1.00 7.19 419 LYS A N 1
ATOM 3011 C CA . LYS A 1 395 ? 13.999 62.886 -26.395 1.00 7.08 419 LYS A CA 1
ATOM 3012 C C . LYS A 1 395 ? 15.012 64.006 -26.638 1.00 7.11 419 LYS A C 1
ATOM 3013 O O . LYS A 1 395 ? 15.991 63.836 -27.397 1.00 8.72 419 LYS A O 1
ATOM 3019 N N . ASN A 1 396 ? 14.852 65.126 -25.976 1.00 6.40 420 ASN A N 1
ATOM 3020 C CA . ASN A 1 396 ? 15.841 66.213 -26.091 1.00 6.43 420 ASN A CA 1
ATOM 3021 C C . ASN A 1 396 ? 17.162 65.766 -25.524 1.00 6.35 420 ASN A C 1
ATOM 3022 O O . ASN A 1 396 ? 17.228 65.398 -24.335 1.00 6.45 420 ASN A O 1
ATOM 3027 N N . PRO A 1 397 ? 18.272 65.846 -26.287 1.00 5.99 421 PRO A N 1
ATOM 3028 C CA . PRO A 1 397 ? 19.507 65.315 -25.749 1.00 6.73 421 PRO A CA 1
ATOM 3029 C C . PRO A 1 397 ? 19.976 66.001 -24.518 1.00 6.19 421 PRO A C 1
ATOM 3030 O O . PRO A 1 397 ? 20.505 65.364 -23.588 1.00 6.47 421 PRO A O 1
ATOM 3034 N N . ALA A 1 398 ? 19.866 67.328 -24.453 1.00 6.09 422 ALA A N 1
ATOM 3035 C CA . ALA A 1 398 ? 20.348 68.075 -23.311 1.00 5.81 422 ALA A CA 1
ATOM 3036 C C . ALA A 1 398 ? 19.543 67.722 -22.069 1.00 5.61 422 ALA A C 1
ATOM 3037 O O . ALA A 1 398 ? 20.128 67.615 -20.976 1.00 6.39 422 ALA A O 1
ATOM 3039 N N . LEU A 1 399 ? 18.241 67.593 -22.157 1.00 5.89 423 LEU A N 1
ATOM 3040 C CA . LEU A 1 399 ? 17.449 67.242 -20.961 1.00 6.34 423 LEU A CA 1
ATOM 3041 C C . LEU A 1 399 ? 17.813 65.857 -20.505 1.00 6.65 423 LEU A C 1
ATOM 3042 O O . LEU A 1 399 ? 17.954 65.634 -19.277 1.00 7.00 423 LEU A O 1
ATOM 3047 N N . VAL A 1 400 ? 17.984 64.899 -21.394 1.00 5.96 424 VAL A N 1
ATOM 3048 C CA . VAL A 1 400 ? 18.433 63.591 -20.999 1.00 6.06 424 VAL A CA 1
ATOM 3049 C C . VAL A 1 400 ? 19.729 63.677 -20.194 1.00 6.38 424 VAL A C 1
ATOM 3050 O O . VAL A 1 400 ? 19.869 63.062 -19.144 1.00 6.64 424 VAL A O 1
ATOM 3054 N N . GLN A 1 401 ? 20.691 64.464 -20.702 1.00 6.11 425 GLN A N 1
ATOM 3055 C CA . GLN A 1 401 ? 21.943 64.568 -20.016 1.00 6.16 425 GLN A CA 1
ATOM 3056 C C . GLN A 1 401 ? 21.831 65.221 -18.661 1.00 6.06 425 GLN A C 1
ATOM 3057 O O . GLN A 1 401 ? 22.554 64.851 -17.720 1.00 6.69 425 GLN A O 1
ATOM 3063 N N . SER A 1 402 ? 20.971 66.214 -18.509 1.00 5.67 426 SER A N 1
ATOM 3064 C CA . SER A 1 402 ? 20.839 66.851 -17.211 1.00 6.26 426 SER A CA 1
ATOM 3065 C C . SER A 1 402 ? 20.191 65.919 -16.215 1.00 6.00 426 SER A C 1
ATOM 3066 O O . SER A 1 402 ? 20.596 65.895 -15.033 1.00 6.53 426 SER A O 1
ATOM 3069 N N . ILE A 1 403 ? 19.200 65.135 -16.640 1.00 6.42 427 ILE A N 1
ATOM 3070 C CA . ILE A 1 403 ? 18.614 64.150 -15.739 1.00 6.21 427 ILE A CA 1
ATOM 3071 C C . ILE A 1 403 ? 19.620 63.086 -15.366 1.00 6.08 427 ILE A C 1
ATOM 3072 O O . ILE A 1 403 ? 19.737 62.695 -14.196 1.00 6.56 427 ILE A O 1
ATOM 3077 N N . LYS A 1 404 ? 20.352 62.578 -16.355 1.00 6.40 428 LYS A N 1
ATOM 3078 C CA . LYS A 1 404 ? 21.374 61.596 -16.144 1.00 6.47 428 LYS A CA 1
ATOM 3079 C C . LYS A 1 404 ? 22.412 62.064 -15.113 1.00 6.32 428 LYS A C 1
ATOM 3080 O O . LYS A 1 404 ? 22.790 61.366 -14.194 1.00 6.85 428 LYS A O 1
ATOM 3086 N N . ASP A 1 405 ? 22.900 63.319 -15.272 1.00 6.70 429 ASP A N 1
ATOM 3087 C CA . ASP A 1 405 ? 23.897 63.825 -14.372 1.00 6.93 429 ASP A CA 1
ATOM 3088 C C . ASP A 1 405 ? 23.359 63.933 -12.948 1.00 6.86 429 ASP A C 1
ATOM 3089 O O . ASP A 1 405 ? 24.064 63.604 -11.996 1.00 7.56 429 ASP A O 1
ATOM 3094 N N . SER A 1 406 ? 22.119 64.373 -12.822 1.00 6.20 430 SER A N 1
ATOM 3095 C CA . SER A 1 406 ? 21.506 64.427 -11.509 1.00 6.48 430 SER A CA 1
ATOM 3096 C C . SER A 1 406 ? 21.330 63.047 -10.889 1.00 6.08 430 SER A C 1
ATOM 3097 O O . SER A 1 406 ? 21.609 62.850 -9.691 1.00 6.77 430 SER A O 1
ATOM 3100 N N . LEU A 1 407 ? 20.907 62.084 -11.683 1.00 6.04 431 LEU A N 1
ATOM 3101 C CA . LEU A 1 407 ? 20.777 60.711 -11.225 1.00 5.94 431 LEU A CA 1
ATOM 3102 C C . LEU A 1 407 ? 22.082 60.177 -10.693 1.00 6.12 431 LEU A C 1
ATOM 3103 O O . LEU A 1 407 ? 22.131 59.631 -9.581 1.00 6.50 431 LEU A O 1
ATOM 3108 N N . LEU A 1 408 ? 23.161 60.301 -11.468 1.00 6.57 432 LEU A N 1
ATOM 3109 C CA . LEU A 1 408 ? 24.421 59.741 -11.091 1.00 6.68 432 LEU A CA 1
ATOM 3110 C C . LEU A 1 408 ? 25.016 60.488 -9.920 1.00 6.78 432 LEU A C 1
ATOM 3111 O O . LEU A 1 408 ? 25.596 59.864 -8.997 1.00 7.97 432 LEU A O 1
ATOM 3116 N N . SER A 1 409 ? 24.904 61.810 -9.857 1.00 6.98 433 SER A N 1
ATOM 3117 C CA A SER A 1 409 ? 25.327 62.602 -8.710 0.50 7.15 433 SER A CA 1
ATOM 3118 C CA B SER A 1 409 ? 25.393 62.517 -8.690 0.50 7.71 433 SER A CA 1
ATOM 3119 C C . SER A 1 409 ? 24.626 62.181 -7.439 1.00 6.86 433 SER A C 1
ATOM 3120 O O . SER A 1 409 ? 25.230 62.056 -6.378 1.00 7.86 433 SER A O 1
ATOM 3125 N N . THR A 1 410 ? 23.322 61.992 -7.527 1.00 6.68 434 THR A N 1
ATOM 3126 C CA . THR A 1 410 ? 22.535 61.614 -6.378 1.00 6.23 434 THR A CA 1
ATOM 3127 C C . THR A 1 410 ? 22.906 60.190 -5.943 1.00 5.76 434 THR A C 1
ATOM 3128 O O . THR A 1 410 ? 23.071 59.949 -4.735 1.00 6.76 434 THR A O 1
ATOM 3132 N N . ALA A 1 411 ? 23.015 59.259 -6.861 1.00 6.05 435 ALA A N 1
ATOM 3133 C CA . ALA A 1 411 ? 23.425 57.910 -6.537 1.00 5.78 435 ALA A CA 1
ATOM 3134 C C . ALA A 1 411 ? 24.790 57.943 -5.869 1.00 6.10 435 ALA A C 1
ATOM 3135 O O . ALA A 1 411 ? 25.015 57.243 -4.877 1.00 6.48 435 ALA A O 1
ATOM 3137 N N . ASP A 1 412 ? 25.728 58.722 -6.404 1.00 6.39 436 ASP A N 1
ATOM 3138 C CA . ASP A 1 412 ? 27.081 58.799 -5.805 1.00 7.30 436 ASP A CA 1
ATOM 3139 C C . ASP A 1 412 ? 27.005 59.315 -4.365 1.00 7.85 436 ASP A C 1
ATOM 3140 O O . ASP A 1 412 ? 27.716 58.876 -3.487 1.00 8.13 436 ASP A O 1
ATOM 3145 N N . SER A 1 413 ? 26.116 60.298 -4.105 1.00 7.13 437 SER A N 1
ATOM 3146 C CA . SER A 1 413 ? 25.899 60.829 -2.757 1.00 7.58 437 SER A CA 1
ATOM 3147 C C . SER A 1 413 ? 25.351 59.776 -1.827 1.00 7.06 437 SER A C 1
ATOM 3148 O O . SER A 1 413 ? 25.783 59.704 -0.663 1.00 7.62 437 SER A O 1
ATOM 3151 N N . ILE A 1 414 ? 24.432 58.929 -2.304 1.00 6.94 438 ILE A N 1
ATOM 3152 C CA . ILE A 1 414 ? 23.890 57.858 -1.484 1.00 6.39 438 ILE A CA 1
ATOM 3153 C C . ILE A 1 414 ? 24.963 56.835 -1.158 1.00 6.68 438 ILE A C 1
ATOM 3154 O O . ILE A 1 414 ? 25.024 56.337 -0.036 1.00 7.25 438 ILE A O 1
ATOM 3159 N N . VAL A 1 415 ? 25.781 56.498 -2.134 1.00 6.90 439 VAL A N 1
ATOM 3160 C CA . VAL A 1 415 ? 26.920 55.624 -1.857 1.00 6.75 439 VAL A CA 1
ATOM 3161 C C . VAL A 1 415 ? 27.786 56.214 -0.776 1.00 7.10 439 VAL A C 1
ATOM 3162 O O . VAL A 1 415 ? 28.157 55.499 0.175 1.00 7.86 439 VAL A O 1
ATOM 3166 N N . ARG A 1 416 ? 28.152 57.483 -0.852 1.00 7.40 440 ARG A N 1
ATOM 3167 C CA . ARG A 1 416 ? 28.984 58.089 0.195 1.00 7.53 440 ARG A CA 1
ATOM 3168 C C . ARG A 1 416 ? 28.299 58.056 1.527 1.00 7.99 440 ARG A C 1
ATOM 3169 O O . ARG A 1 416 ? 28.955 57.764 2.544 1.00 9.06 440 ARG A O 1
ATOM 3177 N N . THR A 1 417 ? 27.014 58.351 1.566 1.00 7.09 441 THR A N 1
ATOM 3178 C CA . THR A 1 417 ? 26.282 58.385 2.834 1.00 7.38 441 THR A CA 1
ATOM 3179 C C . THR A 1 417 ? 26.362 57.011 3.475 1.00 7.35 441 THR A C 1
ATOM 3180 O O . THR A 1 417 ? 26.637 56.852 4.665 1.00 7.98 441 THR A O 1
ATOM 3184 N N . SER A 1 418 ? 26.067 55.957 2.715 1.00 6.89 442 SER A N 1
ATOM 3185 C CA . SER A 1 418 ? 26.077 54.594 3.261 1.00 6.53 442 SER A CA 1
ATOM 3186 C C . SER A 1 418 ? 27.442 54.156 3.662 1.00 8.14 442 SER A C 1
ATOM 3187 O O . SER A 1 418 ? 27.618 53.478 4.694 1.00 11.34 442 SER A O 1
ATOM 3190 N N . GLN A 1 419 ? 28.474 54.523 2.926 1.00 8.04 443 GLN A N 1
ATOM 3191 C CA . GLN A 1 419 ? 29.849 54.178 3.318 1.00 9.10 443 GLN A CA 1
ATOM 3192 C C . GLN A 1 419 ? 30.303 54.834 4.573 1.00 9.83 443 GLN A C 1
ATOM 3193 O O . GLN A 1 419 ? 31.143 54.308 5.273 1.00 12.88 443 GLN A O 1
ATOM 3199 N N . ASN A 1 420 ? 29.792 56.027 4.848 1.00 9.31 444 ASN A N 1
ATOM 3200 C CA . ASN A 1 420 ? 30.182 56.823 5.996 1.00 10.38 444 ASN A CA 1
ATOM 3201 C C . ASN A 1 420 ? 29.319 56.653 7.204 1.00 8.45 444 ASN A C 1
ATOM 3202 O O . ASN A 1 420 ? 29.621 57.235 8.225 1.00 10.94 444 ASN A O 1
ATOM 3207 N N . HIS A 1 421 ? 28.261 55.859 7.112 1.00 7.13 445 HIS A N 1
ATOM 3208 C CA . HIS A 1 421 ? 27.342 55.565 8.216 1.00 6.84 445 HIS A CA 1
ATOM 3209 C C . HIS A 1 421 ? 27.788 54.267 8.834 1.00 6.64 445 HIS A C 1
ATOM 3210 O O . HIS A 1 421 ? 28.088 53.306 8.157 1.00 7.57 445 HIS A O 1
ATOM 3217 N N . GLY A 1 422 ? 27.791 54.206 10.186 1.00 6.67 446 GLY A N 1
ATOM 3218 C CA . GLY A 1 422 ? 28.244 53.043 10.885 1.00 7.89 446 GLY A CA 1
ATOM 3219 C C . GLY A 1 422 ? 27.448 51.783 10.703 1.00 6.39 446 GLY A C 1
ATOM 3220 O O . GLY A 1 422 ? 27.967 50.736 11.045 1.00 7.39 446 GLY A O 1
ATOM 3221 N N . TYR A 1 423 ? 26.251 51.874 10.137 1.00 5.87 447 TYR A N 1
ATOM 3222 C CA . TYR A 1 423 ? 25.381 50.754 9.863 1.00 6.02 447 TYR A CA 1
ATOM 3223 C C . TYR A 1 423 ? 25.004 50.694 8.389 1.00 6.16 447 TYR A C 1
ATOM 3224 O O . TYR A 1 423 ? 24.060 49.993 8.037 1.00 6.96 447 TYR A O 1
ATOM 3233 N N . GLY A 1 424 ? 25.690 51.436 7.528 1.00 5.74 448 GLY A N 1
ATOM 3234 C CA . GLY A 1 424 ? 25.397 51.397 6.127 1.00 6.06 448 GLY A CA 1
ATOM 3235 C C . GLY A 1 424 ? 24.056 52.009 5.734 1.00 6.13 448 GLY A C 1
ATOM 3236 O O . GLY A 1 424 ? 23.565 51.730 4.650 1.00 7.74 448 GLY A O 1
ATOM 3237 N N . ARG A 1 425 ? 23.501 52.897 6.545 1.00 5.89 449 ARG A N 1
ATOM 3238 C CA . ARG A 1 425 ? 22.199 53.437 6.283 1.00 5.43 449 ARG A CA 1
ATOM 3239 C C . ARG A 1 425 ? 22.291 54.475 5.157 1.00 5.64 449 ARG A C 1
ATOM 3240 O O . ARG A 1 425 ? 22.924 55.507 5.272 1.00 6.48 449 ARG A O 1
ATOM 3248 N N . THR A 1 426 ? 21.596 54.202 4.035 1.00 6.08 450 THR A N 1
ATOM 3249 C CA . THR A 1 426 ? 21.633 55.041 2.829 1.00 6.44 450 THR A CA 1
ATOM 3250 C C . THR A 1 426 ? 21.057 56.425 3.083 1.00 6.79 450 THR A C 1
ATOM 3251 O O . THR A 1 426 ? 21.472 57.368 2.426 1.00 7.59 450 THR A O 1
ATOM 3255 N N . LEU A 1 427 ? 20.128 56.541 4.029 1.00 6.18 451 LEU A N 1
ATOM 3256 C CA . LEU A 1 427 ? 19.435 57.768 4.372 1.00 6.56 451 LEU A CA 1
ATOM 3257 C C . LEU A 1 427 ? 20.173 58.518 5.508 1.00 6.49 451 LEU A C 1
ATOM 3258 O O . LEU A 1 427 ? 19.733 59.589 5.925 1.00 7.70 451 LEU A O 1
ATOM 3263 N N . GLY A 1 428 ? 21.335 58.041 5.914 1.00 6.71 452 GLY A N 1
ATOM 3264 C CA . GLY A 1 428 ? 22.200 58.824 6.780 1.00 7.16 452 GLY A CA 1
ATOM 3265 C C . GLY A 1 428 ? 21.588 59.058 8.158 1.00 6.39 452 GLY A C 1
ATOM 3266 O O . GLY A 1 428 ? 21.160 58.113 8.826 1.00 7.20 452 GLY A O 1
ATOM 3267 N N . THR A 1 429 ? 21.572 60.325 8.539 1.00 6.51 453 THR A N 1
ATOM 3268 C CA . THR A 1 429 ? 21.028 60.737 9.817 1.00 6.76 453 THR A CA 1
ATOM 3269 C C . THR A 1 429 ? 19.599 61.308 9.744 1.00 6.79 453 THR A C 1
ATOM 3270 O O . THR A 1 429 ? 19.101 61.853 10.712 1.00 8.23 453 THR A O 1
ATOM 3274 N N . THR A 1 430 ? 18.929 61.095 8.619 1.00 6.57 454 THR A N 1
ATOM 3275 C CA . THR A 1 430 ? 17.590 61.649 8.443 1.00 6.32 454 THR A CA 1
ATOM 3276 C C . THR A 1 430 ? 16.544 60.660 8.961 1.00 5.81 454 THR A C 1
ATOM 3277 O O . THR A 1 430 ? 16.489 59.517 8.465 1.00 6.20 454 THR A O 1
ATOM 3281 N N . TYR A 1 431 ? 15.702 61.109 9.888 1.00 5.78 455 TYR A N 1
ATOM 3282 C CA . TYR A 1 431 ? 14.647 60.292 10.484 1.00 5.48 455 TYR A CA 1
ATOM 3283 C C . TYR A 1 431 ? 13.369 61.072 10.537 1.00 5.40 455 TYR A C 1
ATOM 3284 O O . TYR A 1 431 ? 13.337 62.229 10.991 1.00 6.80 455 TYR A O 1
ATOM 3293 N N . TYR A 1 432 ? 12.283 60.439 10.112 1.00 5.23 456 TYR A N 1
ATOM 3294 C CA . TYR A 1 432 ? 10.969 60.995 10.077 1.00 5.36 456 TYR A CA 1
ATOM 3295 C C . TYR A 1 432 ? 9.985 59.821 9.943 1.00 5.30 456 TYR A C 1
ATOM 3296 O O . TYR A 1 432 ? 10.363 58.696 9.728 1.00 5.34 456 TYR A O 1
ATOM 3305 N N . TRP A 1 433 ? 8.678 60.150 10.095 1.00 4.90 457 TRP A N 1
ATOM 3306 C CA . TRP A 1 433 ? 7.631 59.150 10.015 1.00 4.98 457 TRP A CA 1
ATOM 3307 C C . TRP A 1 433 ? 7.682 58.470 8.640 1.00 5.02 457 TRP A C 1
ATOM 3308 O O . TRP A 1 433 ? 7.506 59.146 7.611 1.00 5.39 457 TRP A O 1
ATOM 3319 N N . GLY A 1 434 ? 7.880 57.160 8.613 1.00 4.51 458 GLY A N 1
ATOM 3320 C CA . GLY A 1 434 ? 7.952 56.452 7.380 1.00 4.87 458 GLY A CA 1
ATOM 3321 C C . GLY A 1 434 ? 9.336 56.299 6.765 1.00 4.72 458 GLY A C 1
ATOM 3322 O O . GLY A 1 434 ? 9.484 55.743 5.670 1.00 4.98 458 GLY A O 1
ATOM 3323 N N . CYS A 1 435 ? 10.363 56.761 7.458 1.00 4.54 459 CYS A N 1
ATOM 3324 C CA . CYS A 1 435 ? 11.683 56.779 6.870 1.00 4.90 459 CYS A CA 1
ATOM 3325 C C . CYS A 1 435 ? 12.261 55.396 6.536 1.00 4.46 459 CYS A C 1
ATOM 3326 O O . CYS A 1 435 ? 13.095 55.320 5.646 1.00 4.59 459 CYS A O 1
ATOM 3329 N N . ASN A 1 436 ? 11.820 54.316 7.197 1.00 4.26 460 ASN A N 1
ATOM 3330 C CA . ASN A 1 436 ? 12.311 53.020 6.803 1.00 4.11 460 ASN A CA 1
ATOM 3331 C C . ASN A 1 436 ? 11.960 52.715 5.345 1.00 4.01 460 ASN A C 1
ATOM 3332 O O . ASN A 1 436 ? 12.700 52.068 4.619 1.00 4.55 460 ASN A O 1
ATOM 3337 N N . GLY A 1 437 ? 10.741 53.135 4.930 1.00 4.13 461 GLY A N 1
ATOM 3338 C CA . GLY A 1 437 ? 10.369 52.945 3.546 1.00 4.31 461 GLY A CA 1
ATOM 3339 C C . GLY A 1 437 ? 11.288 53.654 2.599 1.00 3.99 461 GLY A C 1
ATOM 3340 O O . GLY A 1 437 ? 11.667 53.118 1.548 1.00 4.81 461 GLY A O 1
ATOM 3341 N N . THR A 1 438 ? 11.709 54.858 2.947 1.00 4.12 462 THR A N 1
ATOM 3342 C CA . THR A 1 438 ? 12.613 55.618 2.084 1.00 4.52 462 THR A CA 1
ATOM 3343 C C . THR A 1 438 ? 13.985 54.972 2.018 1.00 4.40 462 THR A C 1
ATOM 3344 O O . THR A 1 438 ? 14.583 54.981 0.943 1.00 5.10 462 THR A O 1
ATOM 3348 N N . VAL A 1 439 ? 14.490 54.412 3.116 1.00 4.25 463 VAL A N 1
ATOM 3349 C CA . VAL A 1 439 ? 15.778 53.726 3.076 1.00 4.52 463 VAL A CA 1
ATOM 3350 C C . VAL A 1 439 ? 15.799 52.738 1.908 1.00 4.25 463 VAL A C 1
ATOM 3351 O O . VAL A 1 439 ? 16.745 52.740 1.108 1.00 5.49 463 VAL A O 1
ATOM 3355 N N . VAL A 1 440 ? 14.800 51.852 1.838 1.00 4.19 464 VAL A N 1
ATOM 3356 C CA . VAL A 1 440 ? 14.762 50.893 0.744 1.00 4.47 464 VAL A CA 1
ATOM 3357 C C . VAL A 1 440 ? 14.292 51.494 -0.577 1.00 3.90 464 VAL A C 1
ATOM 3358 O O . VAL A 1 440 ? 14.702 51.022 -1.628 1.00 4.71 464 VAL A O 1
ATOM 3362 N N . ARG A 1 441 ? 13.481 52.537 -0.568 1.00 4.09 465 ARG A N 1
ATOM 3363 C CA . ARG A 1 441 ? 13.065 53.179 -1.811 1.00 4.10 465 ARG A CA 1
ATOM 3364 C C . ARG A 1 441 ? 14.254 53.766 -2.549 1.00 4.29 465 ARG A C 1
ATOM 3365 O O . ARG A 1 441 ? 14.241 53.886 -3.786 1.00 4.70 465 ARG A O 1
ATOM 3373 N N . GLN A 1 442 ? 15.313 54.132 -1.820 1.00 4.62 466 GLN A N 1
ATOM 3374 C CA . GLN A 1 442 ? 16.504 54.678 -2.452 1.00 4.86 466 GLN A CA 1
ATOM 3375 C C . GLN A 1 442 ? 17.163 53.677 -3.372 1.00 4.53 466 GLN A C 1
ATOM 3376 O O . GLN A 1 442 ? 17.938 54.092 -4.261 1.00 5.03 466 GLN A O 1
ATOM 3382 N N . THR A 1 443 ? 16.888 52.374 -3.230 1.00 4.48 467 THR A N 1
ATOM 3383 C CA . THR A 1 443 ? 17.380 51.410 -4.169 1.00 4.29 467 THR A CA 1
ATOM 3384 C C . THR A 1 443 ? 16.916 51.678 -5.593 1.00 4.42 467 THR A C 1
ATOM 3385 O O . THR A 1 443 ? 17.577 51.252 -6.529 1.00 4.76 467 THR A O 1
ATOM 3389 N N . MET A 1 444 ? 15.793 52.384 -5.781 1.00 4.06 468 MET A N 1
ATOM 3390 C CA . MET A 1 444 ? 15.393 52.730 -7.138 1.00 4.42 468 MET A CA 1
ATOM 3391 C C . MET A 1 444 ? 16.419 53.633 -7.816 1.00 4.33 468 MET A C 1
ATOM 3392 O O . MET A 1 444 ? 16.751 53.476 -8.978 1.00 5.14 468 MET A O 1
ATOM 3397 N N . ILE A 1 445 ? 16.883 54.657 -7.075 1.00 4.55 469 ILE A N 1
ATOM 3398 C CA . ILE A 1 445 ? 17.880 55.564 -7.629 1.00 4.63 469 ILE A CA 1
ATOM 3399 C C . ILE A 1 445 ? 19.136 54.790 -7.984 1.00 4.87 469 ILE A C 1
ATOM 3400 O O . ILE A 1 445 ? 19.739 54.945 -9.037 1.00 5.32 469 ILE A O 1
ATOM 3405 N N . LEU A 1 446 ? 19.563 53.918 -7.036 1.00 4.53 470 LEU A N 1
ATOM 3406 C CA . LEU A 1 446 ? 20.804 53.159 -7.221 1.00 4.87 470 LEU A CA 1
ATOM 3407 C C . LEU A 1 446 ? 20.707 52.192 -8.380 1.00 4.72 470 LEU A C 1
ATOM 3408 O O . LEU A 1 446 ? 21.665 52.049 -9.142 1.00 5.61 470 LEU A O 1
ATOM 3413 N N . GLN A 1 447 ? 19.554 51.500 -8.517 1.00 4.70 471 GLN A N 1
ATOM 3414 C CA . GLN A 1 447 ? 19.406 50.543 -9.577 1.00 4.67 471 GLN A CA 1
ATOM 3415 C C . GLN A 1 447 ? 19.268 51.186 -10.928 1.00 4.85 471 GLN A C 1
ATOM 3416 O O . GLN A 1 447 ? 19.810 50.685 -11.927 1.00 5.83 471 GLN A O 1
ATOM 3422 N N . VAL A 1 448 ? 18.563 52.313 -11.011 1.00 5.02 472 VAL A N 1
ATOM 3423 C CA . VAL A 1 448 ? 18.481 53.045 -12.281 1.00 5.31 472 VAL A CA 1
ATOM 3424 C C . VAL A 1 448 ? 19.868 53.589 -12.630 1.00 5.55 472 VAL A C 1
ATOM 3425 O O . VAL A 1 448 ? 20.283 53.506 -13.803 1.00 6.16 472 VAL A O 1
ATOM 3429 N N . ALA A 1 449 ? 20.593 54.129 -11.673 1.00 5.90 473 ALA A N 1
ATOM 3430 C CA . ALA A 1 449 ? 21.962 54.590 -11.932 1.00 6.07 473 ALA A CA 1
ATOM 3431 C C . ALA A 1 449 ? 22.787 53.464 -12.482 1.00 6.63 473 ALA A C 1
ATOM 3432 O O . ALA A 1 449 ? 23.586 53.663 -13.398 1.00 7.27 473 ALA A O 1
ATOM 3434 N N . ASN A 1 450 ? 22.680 52.259 -11.899 1.00 6.20 474 ASN A N 1
ATOM 3435 C CA . ASN A 1 450 ? 23.457 51.131 -12.372 1.00 6.43 474 ASN A CA 1
ATOM 3436 C C . ASN A 1 450 ? 23.090 50.666 -13.774 1.00 6.06 474 ASN A C 1
ATOM 3437 O O . ASN A 1 450 ? 23.936 50.176 -14.492 1.00 7.59 474 ASN A O 1
ATOM 3442 N N . LYS A 1 451 ? 21.840 50.854 -14.187 1.00 5.99 475 LYS A N 1
ATOM 3443 C CA . LYS A 1 451 ? 21.475 50.600 -15.577 1.00 6.89 475 LYS A CA 1
ATOM 3444 C C . LYS A 1 451 ? 22.148 51.587 -16.535 1.00 8.08 475 LYS A C 1
ATOM 3445 O O . LYS A 1 451 ? 22.605 51.179 -17.601 1.00 10.66 475 LYS A O 1
ATOM 3451 N N . ILE A 1 452 ? 22.226 52.818 -16.148 1.00 8.06 476 ILE A N 1
ATOM 3452 C CA . ILE A 1 452 ? 22.756 53.914 -16.993 1.00 9.65 476 ILE A CA 1
ATOM 3453 C C . ILE A 1 452 ? 24.261 53.879 -16.990 1.00 10.03 476 ILE A C 1
ATOM 3454 O O . ILE A 1 452 ? 24.867 54.131 -18.050 1.00 13.12 476 ILE A O 1
ATOM 3459 N N . SER A 1 453 ? 24.864 53.619 -15.874 1.00 8.96 477 SER A N 1
ATOM 3460 C CA . SER A 1 453 ? 26.324 53.617 -15.705 1.00 9.75 477 SER A CA 1
ATOM 3461 C C . SER A 1 453 ? 26.709 52.519 -14.749 1.00 8.93 477 SER A C 1
ATOM 3462 O O . SER A 1 453 ? 26.792 52.739 -13.518 1.00 10.88 477 SER A O 1
ATOM 3465 N N . PRO A 1 454 ? 26.890 51.302 -15.250 1.00 9.31 478 PRO A N 1
ATOM 3466 C CA . PRO A 1 454 ? 27.144 50.172 -14.400 1.00 10.59 478 PRO A CA 1
ATOM 3467 C C . PRO A 1 454 ? 28.235 50.425 -13.383 1.00 10.24 478 PRO A C 1
ATOM 3468 O O . PRO A 1 454 ? 29.336 50.860 -13.760 1.00 12.25 478 PRO A O 1
ATOM 3472 N N . ASN A 1 455 ? 27.983 50.150 -12.118 1.00 10.00 479 ASN A N 1
ATOM 3473 C CA . ASN A 1 455 ? 28.935 50.432 -11.073 1.00 10.34 479 ASN A CA 1
ATOM 3474 C C . ASN A 1 455 ? 28.547 49.581 -9.876 1.00 9.44 479 ASN A C 1
ATOM 3475 O O . ASN A 1 455 ? 27.474 49.733 -9.295 1.00 8.69 479 ASN A O 1
ATOM 3480 N N . ASN A 1 456 ? 29.423 48.654 -9.490 1.00 10.19 480 ASN A N 1
ATOM 3481 C CA . ASN A 1 456 ? 29.177 47.811 -8.400 1.00 11.06 480 ASN A CA 1
ATOM 3482 C C . ASN A 1 456 ? 28.925 48.539 -7.076 1.00 7.91 480 ASN A C 1
ATOM 3483 O O . ASN A 1 456 ? 28.261 48.014 -6.192 1.00 8.69 480 ASN A O 1
ATOM 3488 N N . ASP A 1 457 ? 29.460 49.753 -6.950 1.00 7.90 481 ASP A N 1
ATOM 3489 C CA . ASP A 1 457 ? 29.184 50.519 -5.747 1.00 7.85 481 ASP A CA 1
ATOM 3490 C C . ASP A 1 457 ? 27.720 50.816 -5.588 1.00 6.94 481 ASP A C 1
ATOM 3491 O O . ASP A 1 457 ? 27.202 50.901 -4.471 1.00 6.43 481 ASP A O 1
ATOM 3496 N N . TYR A 1 458 ? 26.981 51.057 -6.706 1.00 6.52 482 TYR A N 1
ATOM 3497 C CA . TYR A 1 458 ? 25.573 51.323 -6.615 1.00 5.83 482 TYR A CA 1
ATOM 3498 C C . TYR A 1 458 ? 24.809 50.104 -6.115 1.00 6.00 482 TYR A C 1
ATOM 3499 O O . TYR A 1 458 ? 23.902 50.220 -5.285 1.00 6.31 482 TYR A O 1
ATOM 3508 N N . VAL A 1 459 ? 25.136 48.941 -6.658 1.00 6.29 483 VAL A N 1
ATOM 3509 C CA . VAL A 1 459 ? 24.462 47.705 -6.280 1.00 6.46 483 VAL A CA 1
ATOM 3510 C C . VAL A 1 459 ? 24.764 47.371 -4.817 1.00 6.11 483 VAL A C 1
ATOM 3511 O O . VAL A 1 459 ? 23.879 46.973 -4.072 1.00 5.86 483 VAL A O 1
ATOM 3515 N N . ASN A 1 460 ? 26.026 47.490 -4.407 1.00 5.89 484 ASN A N 1
ATOM 3516 C CA . ASN A 1 460 ? 26.389 47.256 -3.016 1.00 5.35 484 ASN A CA 1
ATOM 3517 C C . ASN A 1 460 ? 25.692 48.235 -2.089 1.00 5.40 484 ASN A C 1
ATOM 3518 O O . ASN A 1 460 ? 25.298 47.849 -0.981 1.00 6.19 484 ASN A O 1
ATOM 3523 N N . ALA A 1 461 ? 25.500 49.493 -2.493 1.00 5.50 485 ALA A N 1
ATOM 3524 C CA . ALA A 1 461 ? 24.768 50.454 -1.647 1.00 5.23 485 ALA A CA 1
ATOM 3525 C C . ALA A 1 461 ? 23.316 50.061 -1.549 1.00 4.89 485 ALA A C 1
ATOM 3526 O O . ALA A 1 461 ? 22.710 50.224 -0.486 1.00 5.34 485 ALA A O 1
ATOM 3528 N N . ALA A 1 462 ? 22.731 49.501 -2.621 1.00 5.31 486 ALA A N 1
ATOM 3529 C CA . ALA A 1 462 ? 21.371 48.997 -2.520 1.00 5.23 486 ALA A CA 1
ATOM 3530 C C . ALA A 1 462 ? 21.264 47.882 -1.480 1.00 4.76 486 ALA A C 1
ATOM 3531 O O . ALA A 1 462 ? 20.326 47.807 -0.692 1.00 5.31 486 ALA A O 1
ATOM 3533 N N . LEU A 1 463 ? 22.266 46.996 -1.490 1.00 5.06 487 LEU A N 1
ATOM 3534 C CA . LEU A 1 463 ? 22.357 45.929 -0.533 1.00 5.34 487 LEU A CA 1
ATOM 3535 C C . LEU A 1 463 ? 22.640 46.437 0.882 1.00 5.00 487 LEU A C 1
ATOM 3536 O O . LEU A 1 463 ? 22.227 45.779 1.845 1.00 5.99 487 LEU A O 1
ATOM 3541 N N . ASP A 1 464 ? 23.240 47.599 1.034 1.00 5.18 488 ASP A N 1
ATOM 3542 C CA . ASP A 1 464 ? 23.370 48.248 2.344 1.00 5.28 488 ASP A CA 1
ATOM 3543 C C . ASP A 1 464 ? 22.010 48.703 2.871 1.00 4.80 488 ASP A C 1
ATOM 3544 O O . ASP A 1 464 ? 21.718 48.559 4.051 1.00 5.24 488 ASP A O 1
ATOM 3549 N N . ALA A 1 465 ? 21.170 49.267 1.989 1.00 5.26 489 ALA A N 1
ATOM 3550 C CA . ALA A 1 465 ? 19.830 49.653 2.411 1.00 5.29 489 ALA A CA 1
ATOM 3551 C C . ALA A 1 465 ? 19.055 48.465 2.912 1.00 4.92 489 ALA A C 1
ATOM 3552 O O . ALA A 1 465 ? 18.409 48.479 3.965 1.00 5.72 489 ALA A O 1
ATOM 3554 N N . ILE A 1 466 ? 19.106 47.359 2.123 1.00 5.05 490 ILE A N 1
ATOM 3555 C CA . ILE A 1 466 ? 18.428 46.125 2.501 1.00 5.12 490 ILE A CA 1
ATOM 3556 C C . ILE A 1 466 ? 18.963 45.582 3.823 1.00 4.84 490 ILE A C 1
ATOM 3557 O O . ILE A 1 466 ? 18.209 45.200 4.723 1.00 5.53 490 ILE A O 1
ATOM 3562 N N . SER A 1 467 ? 20.302 45.510 3.925 1.00 4.85 491 SER A N 1
ATOM 3563 C CA . SER A 1 467 ? 20.884 45.033 5.159 1.00 4.72 491 SER A CA 1
ATOM 3564 C C . SER A 1 467 ? 20.485 45.827 6.350 1.00 4.75 491 SER A C 1
ATOM 3565 O O . SER A 1 467 ? 20.333 45.277 7.461 1.00 5.45 491 SER A O 1
ATOM 3568 N N . HIS A 1 468 ? 20.330 47.132 6.200 1.00 4.83 492 HIS A N 1
ATOM 3569 C CA . HIS A 1 468 ? 19.975 47.987 7.305 1.00 5.00 492 HIS A CA 1
ATOM 3570 C C . HIS A 1 468 ? 18.628 47.635 7.882 1.00 5.23 492 HIS A C 1
ATOM 3571 O O . HIS A 1 468 ? 18.455 47.592 9.102 1.00 6.94 492 HIS A O 1
ATOM 3578 N N . VAL A 1 469 ? 17.643 47.332 7.031 1.00 4.94 493 VAL A N 1
ATOM 3579 C CA . VAL A 1 469 ? 16.289 46.974 7.511 1.00 5.40 493 VAL A CA 1
ATOM 3580 C C . VAL A 1 469 ? 16.161 45.543 7.950 1.00 5.48 493 VAL A C 1
ATOM 3581 O O . VAL A 1 469 ? 15.133 45.185 8.524 1.00 6.17 493 VAL A O 1
ATOM 3585 N N . PHE A 1 470 ? 17.205 44.734 7.765 1.00 5.49 494 PHE A N 1
ATOM 3586 C CA . PHE A 1 470 ? 17.201 43.310 8.160 1.00 5.42 494 PHE A CA 1
ATOM 3587 C C . PHE A 1 470 ? 18.157 43.019 9.301 1.00 5.14 494 PHE A C 1
ATOM 3588 O O . PHE A 1 470 ? 18.377 41.842 9.604 1.00 6.08 494 PHE A O 1
ATOM 3596 N N . GLY A 1 471 ? 18.690 44.035 9.967 1.00 5.20 495 GLY A N 1
ATOM 3597 C CA . GLY A 1 471 ? 19.394 43.810 11.220 1.00 6.00 495 GLY A CA 1
ATOM 3598 C C . GLY A 1 471 ? 20.712 44.525 11.370 1.00 5.56 495 GLY A C 1
ATOM 3599 O O . GLY A 1 471 ? 21.205 44.605 12.510 1.00 6.01 495 GLY A O 1
ATOM 3600 N N . ARG A 1 472 ? 21.313 45.056 10.288 1.00 5.44 496 ARG A N 1
ATOM 3601 C CA . ARG A 1 472 ? 22.504 45.869 10.444 1.00 4.94 496 ARG A CA 1
ATOM 3602 C C . ARG A 1 472 ? 22.066 47.265 10.840 1.00 5.06 496 ARG A C 1
ATOM 3603 O O . ARG A 1 472 ? 22.059 48.199 10.036 1.00 5.45 496 ARG A O 1
ATOM 3611 N N . ASN A 1 473 ? 21.667 47.407 12.110 1.00 5.49 497 ASN A N 1
ATOM 3612 C CA . ASN A 1 473 ? 21.119 48.659 12.608 1.00 5.30 497 ASN A CA 1
ATOM 3613 C C . ASN A 1 473 ? 21.345 48.648 14.133 1.00 5.26 497 ASN A C 1
ATOM 3614 O O . ASN A 1 473 ? 21.649 47.626 14.745 1.00 5.76 497 ASN A O 1
ATOM 3619 N N . TYR A 1 474 ? 21.164 49.813 14.725 1.00 5.50 498 TYR A N 1
ATOM 3620 C CA . TYR A 1 474 ? 21.354 49.983 16.169 1.00 6.11 498 TYR A CA 1
ATOM 3621 C C . TYR A 1 474 ? 20.608 48.988 17.019 1.00 5.65 498 TYR A C 1
ATOM 3622 O O . TYR A 1 474 ? 21.093 48.574 18.062 1.00 6.81 498 TYR A O 1
ATOM 3631 N N . TYR A 1 475 ? 19.395 48.687 16.598 1.00 5.49 499 TYR A N 1
ATOM 3632 C CA . TYR A 1 475 ? 18.504 47.837 17.373 1.00 5.42 499 TYR A CA 1
ATOM 3633 C C . TYR A 1 475 ? 18.876 46.360 17.321 1.00 5.84 499 TYR A C 1
ATOM 3634 O O . TYR A 1 475 ? 18.393 45.560 18.133 1.00 6.43 499 TYR A O 1
ATOM 3643 N N . ASN A 1 476 ? 19.635 45.955 16.287 1.00 5.47 500 ASN A N 1
ATOM 3644 C CA . ASN A 1 476 ? 19.864 44.568 15.975 1.00 5.33 500 ASN A CA 1
ATOM 3645 C C . ASN A 1 476 ? 18.564 43.805 15.734 1.00 5.57 500 ASN A C 1
ATOM 3646 O O . ASN A 1 476 ? 18.346 42.715 16.238 1.00 6.42 500 ASN A O 1
ATOM 3651 N N . ARG A 1 477 ? 17.687 44.422 14.932 1.00 5.12 501 ARG A N 1
ATOM 3652 C CA . ARG A 1 477 ? 16.386 43.827 14.652 1.00 5.45 501 ARG A CA 1
ATOM 3653 C C . ARG A 1 477 ? 16.015 43.979 13.189 1.00 5.14 501 ARG A C 1
ATOM 3654 O O . ARG A 1 477 ? 16.214 45.035 12.602 1.00 6.07 501 ARG A O 1
ATOM 3662 N N . SER A 1 478 ? 15.393 42.956 12.623 1.00 4.96 502 SER A N 1
ATOM 3663 C CA . SER A 1 478 ? 14.642 43.134 11.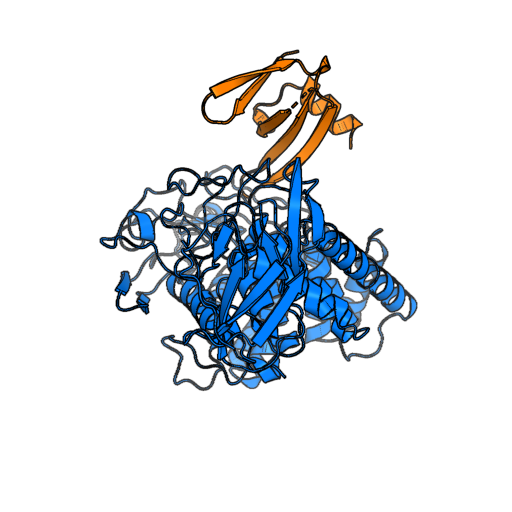411 1.00 4.76 502 SER A CA 1
ATOM 3664 C C . SER A 1 478 ? 13.478 44.100 11.653 1.00 4.61 502 SER A C 1
ATOM 3665 O O . SER A 1 478 ? 12.842 44.063 12.700 1.00 5.21 502 SER A O 1
ATOM 3668 N N . TYR A 1 479 ? 13.228 44.940 10.635 1.00 4.30 503 TYR A N 1
ATOM 3669 C CA . TYR A 1 479 ? 12.101 45.854 10.645 1.00 4.12 503 TYR A CA 1
ATOM 3670 C C . TYR A 1 479 ? 10.908 45.284 9.899 1.00 3.94 503 TYR A C 1
ATOM 3671 O O . TYR A 1 479 ? 9.921 46.035 9.678 1.00 4.56 503 TYR A O 1
ATOM 3680 N N . VAL A 1 480 ? 10.947 44.027 9.510 1.00 4.00 504 VAL A N 1
ATOM 3681 C CA . VAL A 1 480 ? 9.911 43.414 8.667 1.00 3.87 504 VAL A CA 1
ATOM 3682 C C . VAL A 1 480 ? 9.276 42.260 9.434 1.00 4.35 504 VAL A C 1
ATOM 3683 O O . VAL A 1 480 ? 9.936 41.307 9.806 1.00 4.99 504 VAL A O 1
ATOM 3687 N N . THR A 1 481 ? 7.954 42.371 9.656 1.00 4.36 505 THR A N 1
ATOM 3688 C CA . THR A 1 481 ? 7.266 41.320 10.413 1.00 4.57 505 THR A CA 1
ATOM 3689 C C . THR A 1 481 ? 7.503 39.963 9.790 1.00 4.71 505 THR A C 1
ATOM 3690 O O . THR A 1 481 ? 7.476 39.784 8.567 1.00 5.20 505 THR A O 1
ATOM 3694 N N . GLY A 1 482 ? 7.753 38.982 10.648 1.00 5.18 506 GLY A N 1
ATOM 3695 C CA . GLY A 1 482 ? 7.845 37.611 10.222 1.00 5.98 506 GLY A CA 1
ATOM 3696 C C . GLY A 1 482 ? 9.196 37.204 9.601 1.00 5.52 506 GLY A C 1
ATOM 3697 O O . GLY A 1 482 ? 9.314 36.050 9.200 1.00 7.18 506 GLY A O 1
ATOM 3698 N N . LEU A 1 483 ? 10.159 38.109 9.520 1.00 5.49 507 LEU A N 1
ATOM 3699 C CA . LEU A 1 483 ? 11.403 37.828 8.830 1.00 5.55 507 LEU A CA 1
ATOM 3700 C C . LEU A 1 483 ? 12.585 38.213 9.696 1.00 5.65 507 LEU A C 1
ATOM 3701 O O . LEU A 1 483 ? 12.589 39.258 10.342 1.00 6.16 507 LEU A O 1
ATOM 3706 N N . GLY A 1 484 ? 13.644 37.427 9.624 1.00 5.94 508 GLY A N 1
ATOM 3707 C CA . GLY A 1 484 ? 14.911 37.819 10.205 1.00 6.33 508 GLY A CA 1
ATOM 3708 C C . GLY A 1 484 ? 14.933 37.798 11.712 1.00 6.39 508 GLY A C 1
ATOM 3709 O O . GLY A 1 484 ? 14.127 37.177 12.396 1.00 7.47 508 GLY A O 1
ATOM 3710 N N . ILE A 1 485 ? 15.913 38.507 12.271 1.00 5.80 509 ILE A N 1
ATOM 3711 C CA . ILE A 1 485 ? 16.180 38.484 13.701 1.00 6.01 509 ILE A CA 1
ATOM 3712 C C . ILE A 1 485 ? 15.212 39.378 14.420 1.00 5.67 509 ILE A C 1
ATOM 3713 O O . ILE A 1 485 ? 15.036 40.561 14.123 1.00 6.18 509 ILE A O 1
ATOM 3718 N N . ASN A 1 486 ? 14.532 38.832 15.453 1.00 6.42 510 ASN A N 1
ATOM 3719 C CA . ASN A 1 486 ? 13.696 39.586 16.384 1.00 6.16 510 ASN A CA 1
ATOM 3720 C C . ASN A 1 486 ? 12.846 40.626 15.643 1.00 5.67 510 ASN A C 1
ATOM 3721 O O . ASN A 1 486 ? 12.931 41.817 15.934 1.00 5.85 510 ASN A O 1
ATOM 3726 N N . PRO A 1 487 ? 11.979 40.185 14.740 1.00 5.51 511 PRO A N 1
ATOM 3727 C CA . PRO A 1 487 ? 11.176 41.141 13.951 1.00 5.56 511 PRO A CA 1
ATOM 3728 C C . PRO A 1 487 ? 10.176 41.851 14.811 1.00 5.14 511 PRO A C 1
ATOM 3729 O O . PRO A 1 487 ? 9.896 41.514 15.987 1.00 5.74 511 PRO A O 1
ATOM 3733 N N . PRO A 1 488 ? 9.552 42.913 14.265 1.00 4.97 512 PRO A N 1
ATOM 3734 C CA . PRO A 1 488 ? 8.505 43.608 15.021 1.00 4.82 512 PRO A CA 1
ATOM 3735 C C . PRO A 1 488 ? 7.380 42.679 15.367 1.00 4.57 512 PRO A C 1
ATOM 3736 O O . PRO A 1 488 ? 6.913 41.892 14.530 1.00 5.59 512 PRO A O 1
ATOM 3740 N N . MET A 1 489 ? 6.928 42.762 16.626 1.00 4.94 513 MET A N 1
ATOM 3741 C CA . MET A 1 489 ? 5.853 41.928 17.110 1.00 5.03 513 MET A CA 1
ATOM 3742 C C . MET A 1 489 ? 4.547 42.633 17.304 1.00 4.95 513 MET A C 1
ATOM 3743 O O . MET A 1 489 ? 3.520 41.986 17.399 1.00 5.69 513 MET A O 1
ATOM 3748 N N . ASN A 1 490 ? 4.579 43.954 17.410 1.00 5.05 514 ASN A N 1
ATOM 3749 C CA . ASN A 1 490 ? 3.425 44.772 17.867 1.00 5.16 514 ASN A CA 1
ATOM 3750 C C . ASN A 1 490 ? 3.130 45.911 16.936 1.00 4.81 514 ASN A C 1
ATOM 3751 O O . ASN A 1 490 ? 2.958 47.058 17.409 1.00 5.25 514 ASN A O 1
ATOM 3756 N N . PRO A 1 491 ? 3.049 45.698 15.607 1.00 4.59 515 PRO A N 1
ATOM 3757 C CA . PRO A 1 491 ? 2.746 46.836 14.713 1.00 4.80 515 PRO A CA 1
ATOM 3758 C C . PRO A 1 491 ? 1.408 47.443 15.056 1.00 4.60 515 PRO A C 1
ATOM 3759 O O . PRO A 1 491 ? 0.469 46.775 15.527 1.00 5.09 515 PRO A O 1
ATOM 3763 N N . HIS A 1 492 ? 1.271 48.719 14.715 1.00 4.55 516 HIS A N 1
ATOM 3764 C CA . HIS A 1 492 ? -0.001 49.408 14.752 1.00 4.76 516 HIS A CA 1
ATOM 3765 C C . HIS A 1 492 ? -0.812 48.973 13.523 1.00 4.58 516 HIS A C 1
ATOM 3766 O O . HIS A 1 492 ? -0.763 49.565 12.456 1.00 5.59 516 HIS A O 1
ATOM 3773 N N . ASP A 1 493 ? -1.497 47.831 13.699 1.00 4.85 517 ASP A N 1
ATOM 3774 C CA . ASP A 1 493 ? -2.111 47.089 12.616 1.00 5.06 517 ASP A CA 1
ATOM 3775 C C . ASP A 1 493 ? -3.349 46.414 13.156 1.00 5.14 517 ASP A C 1
ATOM 3776 O O . ASP A 1 493 ? -3.252 45.619 14.115 1.00 5.92 517 ASP A O 1
ATOM 3781 N N . ARG A 1 494 ? -4.523 46.731 12.623 1.00 5.05 518 ARG A N 1
ATOM 3782 C CA . ARG A 1 494 ? -5.769 46.258 13.181 1.00 5.09 518 ARG A CA 1
ATOM 3783 C C . ARG A 1 494 ? -5.916 44.732 13.082 1.00 5.18 518 ARG A C 1
ATOM 3784 O O . ARG A 1 494 ? -6.357 44.124 14.072 1.00 5.93 518 ARG A O 1
ATOM 3792 N N . ARG A 1 495 ? -5.559 44.105 11.979 1.00 5.03 519 ARG A N 1
ATOM 3793 C CA . ARG A 1 495 ? -5.655 42.633 11.907 1.00 5.73 519 ARG A CA 1
ATOM 3794 C C . ARG A 1 495 ? -4.826 41.991 12.979 1.00 5.80 519 ARG A C 1
ATOM 3795 O O . ARG A 1 495 ? -5.250 41.060 13.661 1.00 6.58 519 ARG A O 1
ATOM 3803 N N . SER A 1 496 ? -3.576 42.468 13.138 1.00 5.24 520 SER A N 1
ATOM 3804 C CA . SER A 1 496 ? -2.699 41.908 14.129 1.00 5.89 520 SER A CA 1
ATOM 3805 C C . SER A 1 496 ? -3.217 42.080 15.510 1.00 5.71 520 SER A C 1
ATOM 3806 O O . SER A 1 496 ? -3.010 41.233 16.381 1.00 7.12 520 SER A O 1
ATOM 3809 N N . GLY A 1 497 ? -3.830 43.233 15.817 1.00 6.12 521 GLY A N 1
ATOM 3810 C CA . GLY A 1 497 ? -4.367 43.453 17.141 1.00 6.85 521 GLY A CA 1
ATOM 3811 C C . GLY A 1 497 ? -5.667 42.780 17.420 1.00 6.96 521 GLY A C 1
ATOM 3812 O O . GLY A 1 497 ? -6.004 42.672 18.596 1.00 12.68 521 GLY A O 1
ATOM 3813 N N . ALA A 1 498 ? -6.427 42.376 16.419 1.00 6.94 522 ALA A N 1
ATOM 3814 C CA . ALA A 1 498 ? -7.782 41.909 16.593 1.00 7.59 522 ALA A CA 1
ATOM 3815 C C . ALA A 1 498 ? -7.963 40.388 16.425 1.00 7.64 522 ALA A C 1
ATOM 3816 O O . ALA A 1 498 ? -9.045 39.899 16.685 1.00 9.83 522 ALA A O 1
ATOM 3818 N N . ASP A 1 499 ? -6.962 39.695 15.978 1.00 6.78 523 ASP A N 1
ATOM 3819 C CA . ASP A 1 499 ? -7.047 38.294 15.659 1.00 7.19 523 ASP A CA 1
ATOM 3820 C C . ASP A 1 499 ? -6.739 37.443 16.869 1.00 8.78 523 ASP A C 1
ATOM 3821 O O . ASP A 1 499 ? -6.635 37.989 18.018 1.00 10.61 523 ASP A O 1
ATOM 3826 N N . GLY A 1 500 ? -6.653 36.125 16.647 1.00 9.55 524 GLY A N 1
ATOM 3827 C CA . GLY A 1 500 ? -6.250 35.278 17.821 1.00 10.67 524 GLY A CA 1
ATOM 3828 C C . GLY A 1 500 ? -4.825 34.780 17.847 1.00 10.57 524 GLY A C 1
ATOM 3829 O O . GLY A 1 500 ? -4.607 33.767 18.440 1.00 13.01 524 GLY A O 1
ATOM 3830 N N . ILE A 1 501 ? -3.916 35.496 17.183 1.00 7.73 525 ILE A N 1
ATOM 3831 C CA . ILE A 1 501 ? -2.592 34.961 16.869 1.00 6.50 525 ILE A CA 1
ATOM 3832 C C . ILE A 1 501 ? -1.537 35.804 17.549 1.00 5.80 525 ILE A C 1
ATOM 3833 O O . ILE A 1 501 ? -1.588 37.029 17.476 1.00 6.45 525 ILE A O 1
ATOM 3838 N N . TRP A 1 502 ? -0.563 35.191 18.213 1.00 5.91 526 TRP A N 1
ATOM 3839 C CA . TRP A 1 502 ? 0.472 35.963 18.923 1.00 5.63 526 TRP A CA 1
ATOM 3840 C C . TRP A 1 502 ? 1.328 36.769 17.984 1.00 5.29 526 TRP A C 1
ATOM 3841 O O . TRP A 1 502 ? 1.530 37.960 18.184 1.00 6.09 526 TRP A O 1
ATOM 3852 N N . GLU A 1 503 ? 1.836 36.134 16.945 1.00 5.41 527 GLU A N 1
ATOM 3853 C CA . GLU A 1 503 ? 2.700 36.814 15.948 1.00 5.20 527 GLU A CA 1
ATOM 3854 C C . GLU A 1 503 ? 1.831 37.695 15.075 1.00 5.38 527 GLU A C 1
ATOM 3855 O O . GLU A 1 503 ? 0.735 37.306 14.680 1.00 6.13 527 GLU A O 1
ATOM 3861 N N . PRO A 1 504 ? 2.307 38.891 14.731 1.00 5.18 528 PRO A N 1
ATOM 3862 C CA . PRO A 1 504 ? 1.533 39.778 13.847 1.00 5.21 528 PRO A CA 1
ATOM 3863 C C . PRO A 1 504 ? 1.482 39.229 12.424 1.00 4.91 528 PRO A C 1
ATOM 3864 O O . PRO A 1 504 ? 2.171 38.284 12.057 1.00 5.39 528 PRO A O 1
ATOM 3868 N N . TRP A 1 505 ? 0.635 39.850 11.615 1.00 4.73 529 TRP A N 1
ATOM 3869 C CA . TRP A 1 505 ? 0.554 39.440 10.213 1.00 4.97 529 TRP A CA 1
ATOM 3870 C C . TRP A 1 505 ? 1.902 39.684 9.536 1.00 4.64 529 TRP A C 1
ATOM 3871 O O . TRP A 1 505 ? 2.608 40.658 9.865 1.00 5.10 529 TRP A O 1
ATOM 3882 N N . PRO A 1 506 ? 2.297 38.787 8.649 1.00 4.91 530 PRO A N 1
ATOM 3883 C CA . PRO A 1 506 ? 3.699 38.735 8.163 1.00 5.07 530 PRO A CA 1
ATOM 3884 C C . PRO A 1 506 ? 3.927 39.581 6.903 1.00 5.13 530 PRO A C 1
ATOM 3885 O O . PRO A 1 506 ? 3.077 39.802 6.077 1.00 5.69 530 PRO A O 1
ATOM 3889 N N . GLY A 1 507 ? 5.215 39.958 6.792 1.00 4.73 531 GLY A N 1
ATOM 3890 C CA . GLY A 1 507 ? 5.741 40.558 5.568 1.00 4.79 531 GLY A CA 1
ATOM 3891 C C . GLY A 1 507 ? 5.679 42.081 5.503 1.00 4.44 531 GLY A C 1
ATOM 3892 O O . GLY A 1 507 ? 5.859 42.589 4.386 1.00 6.28 531 GLY A O 1
ATOM 3893 N N . TYR A 1 508 ? 5.529 42.786 6.611 1.00 3.79 532 TYR A N 1
ATOM 3894 C CA . TYR A 1 508 ? 5.397 44.226 6.607 1.00 3.82 532 TYR A CA 1
ATOM 3895 C C . TYR A 1 508 ? 6.571 44.948 7.173 1.00 4.01 532 TYR A C 1
ATOM 3896 O O . TYR A 1 508 ? 6.990 44.713 8.308 1.00 4.47 532 TYR A O 1
ATOM 3905 N N . LEU A 1 509 ? 7.085 45.905 6.381 1.00 3.94 533 LEU A N 1
ATOM 3906 C CA . LEU A 1 509 ? 8.118 46.848 6.846 1.00 4.20 533 LEU A CA 1
ATOM 3907 C C . LEU A 1 509 ? 7.466 47.941 7.689 1.00 3.88 533 LEU A C 1
ATOM 3908 O O . LEU A 1 509 ? 6.616 48.685 7.200 1.00 4.61 533 LEU A O 1
ATOM 3913 N N . VAL A 1 510 ? 7.847 48.055 8.970 1.00 3.76 534 VAL A N 1
ATOM 3914 C CA . VAL A 1 510 ? 7.292 49.080 9.798 1.00 4.05 534 VAL A CA 1
ATOM 3915 C C . VAL A 1 510 ? 7.900 50.436 9.454 1.00 4.03 534 VAL A C 1
ATOM 3916 O O . VAL A 1 510 ? 8.980 50.545 8.884 1.00 4.44 534 VAL A O 1
ATOM 3920 N N . GLY A 1 511 ? 7.212 51.516 9.842 1.00 4.37 535 GLY A N 1
ATOM 3921 C CA . GLY A 1 511 ? 7.596 52.819 9.353 1.00 4.38 535 GLY A CA 1
ATOM 3922 C C . GLY A 1 511 ? 8.920 53.343 9.817 1.00 4.49 535 GLY A C 1
ATOM 3923 O O . GLY A 1 511 ? 9.615 54.016 9.068 1.00 5.24 535 GLY A O 1
ATOM 3924 N N . GLY A 1 512 ? 9.256 53.079 11.095 1.00 4.84 536 GLY A N 1
ATOM 3925 C CA . GLY A 1 512 ? 10.526 53.414 11.650 1.00 5.77 536 GLY A CA 1
ATOM 3926 C C . GLY A 1 512 ? 10.517 54.488 12.686 1.00 5.32 536 GLY A C 1
ATOM 3927 O O . GLY A 1 512 ? 9.622 55.352 12.730 1.00 5.07 536 GLY A O 1
ATOM 3928 N N . GLY A 1 513 ? 11.536 54.462 13.541 1.00 5.89 537 GLY A N 1
ATOM 3929 C CA . GLY A 1 513 ? 11.712 55.453 14.541 1.00 5.65 537 GLY A CA 1
ATOM 3930 C C . GLY A 1 513 ? 12.135 56.811 14.029 1.00 5.36 537 GLY A C 1
ATOM 3931 O O . GLY A 1 513 ? 12.789 56.946 12.993 1.00 6.87 537 GLY A O 1
ATOM 3932 N N . TRP A 1 514 ? 11.810 57.817 14.831 1.00 5.57 538 TRP A N 1
ATOM 3933 C CA . TRP A 1 514 ? 12.146 59.200 14.626 1.00 6.14 538 TRP A CA 1
ATOM 3934 C C . TRP A 1 514 ? 11.702 59.930 15.885 1.00 6.43 538 TRP A C 1
ATOM 3935 O O . TRP A 1 514 ? 10.836 59.435 16.584 1.00 7.13 538 TRP A O 1
ATOM 3946 N N . PRO A 1 515 ? 12.242 61.136 16.171 1.00 7.44 539 PRO A N 1
ATOM 3947 C CA . PRO A 1 515 ? 13.244 61.852 15.444 1.00 7.71 539 PRO A CA 1
ATOM 3948 C C . PRO A 1 515 ? 14.654 61.342 15.449 1.00 7.74 539 PRO A C 1
ATOM 3949 O O . PRO A 1 515 ? 15.460 61.796 14.612 1.00 7.99 539 PRO A O 1
ATOM 3953 N N . GLY A 1 516 ? 14.985 60.437 16.369 1.00 7.84 540 GLY A N 1
ATOM 3954 C CA . GLY A 1 516 ? 16.360 59.944 16.488 1.00 8.98 540 GLY A CA 1
ATOM 3955 C C . GLY A 1 516 ? 16.484 58.507 16.063 1.00 6.93 540 GLY A C 1
ATOM 3956 O O . GLY A 1 516 ? 15.525 57.785 15.849 1.00 7.11 540 GLY A O 1
ATOM 3957 N N . PRO A 1 517 ? 17.760 58.083 16.004 1.00 6.84 541 PRO A N 1
ATOM 3958 C CA . PRO A 1 517 ? 18.121 56.747 15.531 1.00 6.51 541 PRO A CA 1
ATOM 3959 C C . PRO A 1 517 ? 17.807 55.619 16.489 1.00 6.51 541 PRO A C 1
ATOM 3960 O O . PRO A 1 517 ? 17.974 54.449 16.137 1.00 7.19 541 PRO A O 1
ATOM 3964 N N . LYS A 1 518 ? 17.362 55.964 17.723 1.00 6.37 542 LYS A N 1
ATOM 3965 C CA . LYS A 1 518 ? 17.031 55.001 18.756 1.00 6.69 542 LYS A CA 1
ATOM 3966 C C . LYS A 1 518 ? 15.564 55.073 19.137 1.00 6.25 542 LYS A C 1
ATOM 3967 O O . LYS A 1 518 ? 15.175 54.430 20.111 1.00 8.61 542 LYS A O 1
ATOM 3973 N N . ASP A 1 519 ? 14.736 55.831 18.419 1.00 6.29 543 ASP A N 1
ATOM 3974 C CA . ASP A 1 519 ? 13.383 56.155 18.834 1.00 6.34 543 ASP A CA 1
ATOM 3975 C C . ASP A 1 519 ? 12.275 55.213 18.334 1.00 5.67 543 ASP A C 1
ATOM 3976 O O . ASP A 1 519 ? 11.102 55.452 18.577 1.00 7.50 543 ASP A O 1
ATOM 3981 N N . TRP A 1 520 ? 12.611 54.119 17.641 1.00 5.71 544 TRP A N 1
ATOM 3982 C CA . TRP A 1 520 ? 11.587 53.128 17.273 1.00 5.28 544 TRP A CA 1
ATOM 3983 C C . TRP A 1 520 ? 11.092 52.478 18.518 1.00 5.50 544 TRP A C 1
ATOM 3984 O O . TRP A 1 520 ? 11.885 52.028 19.368 1.00 7.20 544 TRP A O 1
ATOM 3995 N N . VAL A 1 521 ? 9.773 52.302 18.647 1.00 5.35 545 VAL A N 1
ATOM 3996 C CA A VAL A 1 521 ? 9.196 51.512 19.763 0.50 6.49 545 VAL A CA 1
ATOM 3997 C CA B VAL A 1 521 ? 9.152 51.542 19.759 0.50 5.71 545 VAL A CA 1
ATOM 3998 C C . VAL A 1 521 ? 8.221 50.502 19.158 1.00 5.76 545 VAL A C 1
ATOM 3999 O O . VAL A 1 521 ? 7.241 50.842 18.486 1.00 5.96 545 VAL A O 1
ATOM 4006 N N . ASP A 1 522 ? 8.509 49.222 19.412 1.00 5.48 546 ASP A N 1
ATOM 4007 C CA . ASP A 1 522 ? 7.689 48.109 18.918 1.00 5.39 546 ASP A CA 1
ATOM 4008 C C . ASP A 1 522 ? 6.553 47.879 19.858 1.00 4.79 546 ASP A C 1
ATOM 4009 O O . ASP A 1 522 ? 6.521 46.918 20.649 1.00 5.93 546 ASP A O 1
ATOM 4014 N N . ILE A 1 523 ? 5.570 48.769 19.809 1.00 5.24 547 ILE A N 1
ATOM 4015 C CA . ILE A 1 523 ? 4.379 48.744 20.682 1.00 5.26 547 ILE A CA 1
ATOM 4016 C C . ILE A 1 523 ? 3.193 49.121 19.787 1.00 5.22 547 ILE A C 1
ATOM 4017 O O . ILE A 1 523 ? 3.329 49.954 18.880 1.00 5.38 547 ILE A O 1
ATOM 4022 N N . GLN A 1 524 ? 2.026 48.523 20.039 1.00 5.23 548 GLN A N 1
ATOM 4023 C CA . GLN A 1 524 ? 0.901 48.707 19.114 1.00 5.27 548 GLN A CA 1
ATOM 4024 C C . GLN A 1 524 ? 0.444 50.127 19.073 1.00 5.48 548 GLN A C 1
ATOM 4025 O O . GLN A 1 524 ? -0.022 50.601 18.019 1.00 6.52 548 GLN A O 1
ATOM 4031 N N . ASP A 1 525 ? 0.516 50.869 20.174 1.00 5.54 549 ASP A N 1
ATOM 4032 C CA A ASP A 1 525 ? 0.099 52.246 20.275 0.50 5.77 549 ASP A CA 1
ATOM 4033 C CA B ASP A 1 525 ? 0.010 52.202 20.143 0.50 6.85 549 ASP A CA 1
ATOM 4034 C C . ASP A 1 525 ? 0.931 53.205 19.429 1.00 6.28 549 ASP A C 1
ATOM 4035 O O . ASP A 1 525 ? 0.535 54.333 19.195 1.00 7.85 549 ASP A O 1
ATOM 4044 N N . SER A 1 526 ? 2.147 52.787 19.025 1.00 6.02 550 SER A N 1
ATOM 4045 C CA . SER A 1 526 ? 3.032 53.701 18.310 1.00 5.78 550 SER A CA 1
ATOM 4046 C C . SER A 1 526 ? 2.725 53.685 16.815 1.00 5.32 550 SER A C 1
ATOM 4047 O O . SER A 1 526 ? 3.420 53.078 16.003 1.00 6.22 550 SER A O 1
ATOM 4050 N N . TYR A 1 527 ? 1.671 54.397 16.425 1.00 5.67 551 TYR A N 1
ATOM 4051 C CA . TYR A 1 527 ? 1.440 54.601 14.998 1.00 5.46 551 TYR A CA 1
ATOM 4052 C C . TYR A 1 527 ? 2.520 55.466 14.394 1.00 5.62 551 TYR A C 1
ATOM 4053 O O . TYR A 1 527 ? 2.767 55.414 13.192 1.00 6.09 551 TYR A O 1
ATOM 4062 N N . GLN A 1 528 ? 3.202 56.265 15.217 1.00 5.71 552 GLN A N 1
ATOM 4063 C CA . GLN A 1 528 ? 4.197 57.154 14.721 1.00 5.86 552 GLN A CA 1
ATOM 4064 C C . GLN A 1 528 ? 5.456 56.448 14.240 1.00 5.24 552 GLN A C 1
ATOM 4065 O O . GLN A 1 528 ? 6.147 56.934 13.353 1.00 5.66 552 GLN A O 1
ATOM 4071 N N . THR A 1 529 ? 5.817 55.297 14.887 1.00 4.99 553 THR A N 1
ATOM 4072 C CA . THR A 1 529 ? 7.017 54.593 14.549 1.00 4.75 553 THR A CA 1
ATOM 4073 C C . THR A 1 529 ? 6.823 53.148 14.096 1.00 4.71 553 THR A C 1
ATOM 4074 O O . THR A 1 529 ? 7.777 52.557 13.565 1.00 5.01 553 THR A O 1
ATOM 4078 N N . ASN A 1 530 ? 5.622 52.597 14.280 1.00 4.33 554 ASN A N 1
ATOM 4079 C CA . ASN A 1 530 ? 5.422 51.162 14.194 1.00 4.34 554 ASN A CA 1
ATOM 4080 C C . ASN A 1 530 ? 4.173 50.799 13.442 1.00 4.64 554 ASN A C 1
ATOM 4081 O O . ASN A 1 530 ? 3.686 49.678 13.617 1.00 4.63 554 ASN A O 1
ATOM 4086 N N . GLU A 1 531 ? 3.672 51.663 12.570 1.00 3.88 555 GLU A N 1
ATOM 4087 C CA . GLU A 1 531 ? 2.615 51.301 11.648 1.00 4.32 555 GLU A CA 1
ATOM 4088 C C . GLU A 1 531 ? 3.213 50.503 10.490 1.00 4.07 555 GLU A C 1
ATOM 4089 O O . GLU A 1 531 ? 4.442 50.374 10.381 1.00 4.78 555 GLU A O 1
ATOM 4095 N N . ILE A 1 532 ? 2.353 49.983 9.623 1.00 4.26 556 ILE A N 1
ATOM 4096 C CA . ILE A 1 532 ? 2.679 49.373 8.334 1.00 4.20 556 ILE A CA 1
ATOM 4097 C C . ILE A 1 532 ? 2.107 50.247 7.245 1.00 4.18 556 ILE A C 1
ATOM 4098 O O . ILE A 1 532 ? 1.302 51.153 7.512 1.00 5.48 556 ILE A O 1
ATOM 4103 N N . ALA A 1 533 ? 2.470 49.999 5.985 1.00 4.12 557 ALA A N 1
ATOM 4104 C CA . ALA A 1 533 ? 1.926 50.785 4.906 1.00 3.83 557 ALA A CA 1
ATOM 4105 C C . ALA A 1 533 ? 2.253 50.166 3.569 1.00 3.95 557 ALA A C 1
ATOM 4106 O O . ALA A 1 533 ? 3.373 49.701 3.333 1.00 4.38 557 ALA A O 1
ATOM 4108 N N . ILE A 1 534 ? 1.338 50.286 2.610 1.00 3.95 558 ILE A N 1
ATOM 4109 C CA . ILE A 1 534 ? 1.589 49.806 1.273 1.00 3.64 558 ILE A CA 1
ATOM 4110 C C . ILE A 1 534 ? 2.813 50.501 0.628 1.00 3.95 558 ILE A C 1
ATOM 4111 O O . ILE A 1 534 ? 3.510 49.847 -0.145 1.00 4.05 558 ILE A O 1
ATOM 4116 N N . ASN A 1 535 ? 3.039 51.785 0.901 1.00 3.51 559 ASN A N 1
ATOM 4117 C CA . ASN A 1 535 ? 4.134 52.436 0.257 1.00 3.75 559 ASN A CA 1
ATOM 4118 C C . ASN A 1 535 ? 5.482 51.989 0.779 1.00 3.83 559 ASN A C 1
ATOM 4119 O O . ASN A 1 535 ? 6.515 52.072 0.093 1.00 4.26 559 ASN A O 1
ATOM 4124 N N . TRP A 1 536 ? 5.516 51.548 2.046 1.00 3.84 560 TRP A N 1
ATOM 4125 C CA . TRP A 1 536 ? 6.725 51.015 2.649 1.00 3.92 560 TRP A CA 1
ATOM 4126 C C . TRP A 1 536 ? 7.006 49.619 2.107 1.00 3.94 560 TRP A C 1
ATOM 4127 O O . TRP A 1 536 ? 8.122 49.296 1.713 1.00 4.23 560 TRP A O 1
ATOM 4138 N N . ASN A 1 537 ? 5.949 48.790 2.060 1.00 4.12 561 ASN A N 1
ATOM 4139 C CA . ASN A 1 537 ? 6.129 47.484 1.453 1.00 3.90 561 ASN A CA 1
ATOM 4140 C C . ASN A 1 537 ? 6.511 47.573 -0.010 1.00 3.60 561 ASN A C 1
ATOM 4141 O O . ASN A 1 537 ? 7.360 46.779 -0.446 1.00 4.13 561 ASN A O 1
ATOM 4146 N N . ALA A 1 538 ? 5.941 48.501 -0.771 1.00 3.51 562 ALA A N 1
ATOM 4147 C CA . ALA A 1 538 ? 6.317 48.614 -2.172 1.00 3.89 562 ALA A CA 1
ATOM 4148 C C . ALA A 1 538 ? 7.778 48.897 -2.349 1.00 3.83 562 ALA A C 1
ATOM 4149 O O . ALA A 1 538 ? 8.420 48.414 -3.279 1.00 4.20 562 ALA A O 1
ATOM 4151 N N . ALA A 1 539 ? 8.330 49.785 -1.499 1.00 3.78 563 ALA A N 1
ATOM 4152 C CA . ALA A 1 539 ? 9.741 50.097 -1.551 1.00 3.81 563 ALA A CA 1
ATOM 4153 C C . ALA A 1 539 ? 10.594 48.883 -1.248 1.00 3.73 563 ALA A C 1
ATOM 4154 O O . ALA A 1 539 ? 11.602 48.642 -1.900 1.00 4.29 563 ALA A O 1
ATOM 4156 N N . LEU A 1 540 ? 10.201 48.109 -0.236 1.00 3.52 564 LEU A N 1
ATOM 4157 C CA . LEU A 1 540 ? 10.895 46.893 0.079 1.00 4.14 564 LEU A CA 1
ATOM 4158 C C . LEU A 1 540 ? 10.834 45.891 -1.081 1.00 3.70 564 LEU A C 1
ATOM 4159 O O . LEU A 1 540 ? 11.808 45.227 -1.386 1.00 4.19 564 LEU A O 1
ATOM 4164 N N . ILE A 1 541 ? 9.660 45.775 -1.694 1.00 3.61 565 ILE A N 1
ATOM 4165 C CA . ILE A 1 541 ? 9.454 44.899 -2.831 1.00 3.83 565 ILE A CA 1
ATOM 4166 C C . ILE A 1 541 ? 10.359 45.288 -3.987 1.00 3.53 565 ILE A C 1
ATOM 4167 O O . ILE A 1 541 ? 10.990 44.409 -4.587 1.00 4.39 565 ILE A O 1
ATOM 4172 N N . TYR A 1 542 ? 10.456 46.578 -4.299 1.00 3.66 566 TYR A N 1
ATOM 4173 C CA . TYR A 1 542 ? 11.377 47.000 -5.348 1.00 3.93 566 TYR A CA 1
ATOM 4174 C C . TYR A 1 542 ? 12.810 46.617 -5.000 1.00 3.85 566 TYR A C 1
ATOM 4175 O O . TYR A 1 542 ? 13.561 46.083 -5.821 1.00 4.38 566 TYR A O 1
ATOM 4184 N N . ALA A 1 543 ? 13.209 46.909 -3.751 1.00 3.53 567 ALA A N 1
ATOM 4185 C CA . ALA A 1 543 ? 14.559 46.655 -3.331 1.00 3.77 567 ALA A CA 1
ATOM 4186 C C . ALA A 1 543 ? 14.906 45.173 -3.479 1.00 4.13 567 ALA A C 1
ATOM 4187 O O . ALA A 1 543 ? 15.979 44.820 -3.992 1.00 4.63 567 ALA A O 1
ATOM 4189 N N . LEU A 1 544 ? 14.022 44.304 -3.022 1.00 4.06 568 LEU A N 1
ATOM 4190 C CA . LEU A 1 544 ? 14.287 42.865 -3.097 1.00 4.53 568 LEU A CA 1
ATOM 4191 C C . LEU A 1 544 ? 14.136 42.310 -4.506 1.00 4.30 568 LEU A C 1
ATOM 4192 O O . LEU A 1 544 ? 14.845 41.364 -4.864 1.00 4.84 568 LEU A O 1
ATOM 4197 N N . ALA A 1 545 ? 13.253 42.885 -5.302 1.00 4.42 569 ALA A N 1
ATOM 4198 C CA . ALA A 1 545 ? 12.965 42.386 -6.670 1.00 4.74 569 ALA A CA 1
ATOM 4199 C C . ALA A 1 545 ? 14.235 42.304 -7.511 1.00 4.99 569 ALA A C 1
ATOM 4200 O O . ALA A 1 545 ? 14.409 41.387 -8.293 1.00 5.43 569 ALA A O 1
ATOM 4202 N N . GLY A 1 546 ? 15.129 43.304 -7.325 1.00 5.20 570 GLY A N 1
ATOM 4203 C CA . GLY A 1 546 ? 16.349 43.286 -8.142 1.00 6.04 570 GLY A CA 1
ATOM 4204 C C . GLY A 1 546 ? 17.259 42.117 -7.865 1.00 5.59 570 GLY A C 1
ATOM 4205 O O . GLY A 1 546 ? 18.161 41.841 -8.625 1.00 6.79 570 GLY A O 1
ATOM 4206 N N . PHE A 1 547 ? 17.020 41.422 -6.736 1.00 5.43 571 PHE A N 1
ATOM 4207 C CA . PHE A 1 547 ? 17.833 40.313 -6.310 1.00 5.62 571 PHE A CA 1
ATOM 4208 C C . PHE A 1 547 ? 17.081 38.976 -6.403 1.00 5.94 571 PHE A C 1
ATOM 4209 O O . PHE A 1 547 ? 17.555 37.969 -5.873 1.00 7.44 571 PHE A O 1
ATOM 4217 N N . VAL A 1 548 ? 15.960 38.951 -7.116 1.00 5.88 572 VAL A N 1
ATOM 4218 C CA . VAL A 1 548 ? 15.238 37.724 -7.399 1.00 6.21 572 VAL A CA 1
ATOM 4219 C C . VAL A 1 548 ? 15.724 37.159 -8.714 1.00 6.72 572 VAL A C 1
ATOM 4220 O O . VAL A 1 548 ? 15.914 37.893 -9.675 1.00 6.49 572 VAL A O 1
ATOM 4224 N N . ASN A 1 549 ? 15.952 35.846 -8.797 1.00 7.66 573 ASN A N 1
ATOM 4225 C CA . ASN A 1 549 ? 16.462 35.250 -10.053 1.00 8.76 573 ASN A CA 1
ATOM 4226 C C . ASN A 1 549 ? 17.701 36.040 -10.547 1.00 8.41 573 ASN A C 1
ATOM 4227 O O . ASN A 1 549 ? 17.819 36.326 -11.732 1.00 9.56 573 ASN A O 1
ATOM 4232 N N . TYR A 1 550 ? 18.563 36.332 -9.602 1.00 8.89 574 TYR A N 1
ATOM 4233 C CA . TYR A 1 550 ? 19.698 37.214 -9.844 1.00 9.08 574 TYR A CA 1
ATOM 4234 C C . TYR A 1 550 ? 20.910 36.483 -10.290 1.00 12.07 574 TYR A C 1
ATOM 4235 O O . TYR A 1 550 ? 21.214 35.444 -9.745 1.00 19.49 574 TYR A O 1
ATOM 4244 N N . ASN A 1 551 ? 21.631 37.084 -11.212 1.00 15.33 575 ASN A N 1
ATOM 4245 C CA . ASN A 1 551 ? 23.111 36.701 -11.487 1.00 26.28 575 ASN A CA 1
ATOM 4246 C C . ASN A 1 551 ? 24.285 37.779 -11.434 1.00 35.62 575 ASN A C 1
ATOM 4247 O O . ASN A 1 551 ? 23.955 38.991 -11.784 1.00 26.84 575 ASN A O 1
ATOM 4252 N N . VAL B 2 13 ? 9.887 82.481 23.598 1.00 91.11 2 VAL B N 1
ATOM 4253 C CA . VAL B 2 13 ? 8.740 81.684 24.197 1.00 86.77 2 VAL B CA 1
ATOM 4254 C C . VAL B 2 13 ? 8.984 80.187 24.390 1.00 74.95 2 VAL B C 1
ATOM 4255 O O . VAL B 2 13 ? 9.865 79.665 23.755 1.00 42.94 2 VAL B O 1
ATOM 4259 N N . LYS B 2 14 ? 8.135 79.512 25.181 1.00 96.10 3 LYS B N 1
ATOM 4260 C CA . LYS B 2 14 ? 8.229 78.049 25.453 1.00 92.79 3 LYS B CA 1
ATOM 4261 C C . LYS B 2 14 ? 7.519 77.169 24.412 1.00 68.84 3 LYS B C 1
ATOM 4262 O O . LYS B 2 14 ? 6.374 77.387 24.050 1.00 92.03 3 LYS B O 1
ATOM 4264 N N . VAL B 2 15 ? 8.286 76.213 23.903 1.00 36.46 4 VAL B N 1
ATOM 4265 C CA . VAL B 2 15 ? 7.741 75.079 23.104 1.00 31.26 4 VAL B CA 1
ATOM 4266 C C . VAL B 2 15 ? 7.551 73.851 23.987 1.00 32.43 4 VAL B C 1
ATOM 4267 O O . VAL B 2 15 ? 8.488 73.328 24.562 1.00 33.57 4 VAL B O 1
ATOM 4271 N N . LYS B 2 16 ? 6.298 73.446 24.150 1.00 32.17 5 LYS B N 1
ATOM 4272 C CA . LYS B 2 16 ? 5.950 72.246 24.888 1.00 28.76 5 LYS B CA 1
ATOM 4273 C C . LYS B 2 16 ? 5.888 71.069 23.912 1.00 32.06 5 LYS B C 1
ATOM 4274 O O . LYS B 2 16 ? 5.305 71.167 22.798 1.00 31.89 5 LYS B O 1
ATOM 4280 N N . PHE B 2 17 ? 6.474 69.961 24.322 1.00 27.95 6 PHE B N 1
ATOM 4281 C CA . PHE B 2 17 ? 6.581 68.782 23.441 1.00 28.95 6 PHE B CA 1
ATOM 4282 C C . PHE B 2 17 ? 6.756 67.575 24.329 1.00 27.98 6 PHE B C 1
ATOM 4283 O O . PHE B 2 17 ? 7.035 67.707 25.567 1.00 35.17 6 PHE B O 1
ATOM 4291 N N . VAL B 2 18 ? 6.406 66.419 23.801 1.00 30.87 7 VAL B N 1
ATOM 4292 C CA . VAL B 2 18 ? 6.458 65.169 24.541 1.00 28.86 7 VAL B CA 1
ATOM 4293 C C . VAL B 2 18 ? 7.679 64.379 24.004 1.00 26.08 7 VAL B C 1
ATOM 4294 O O . VAL B 2 18 ? 7.894 64.217 22.769 1.00 31.22 7 VAL B O 1
ATOM 4298 N N . SER B 2 19 ? 8.496 63.865 24.910 1.00 30.25 8 SER B N 1
ATOM 4299 C CA . SER B 2 19 ? 9.660 63.038 24.529 1.00 30.88 8 SER B CA 1
ATOM 4300 C C . SER B 2 19 ? 9.911 61.911 25.544 1.00 31.65 8 SER B C 1
ATOM 4301 O O . SER B 2 19 ? 9.992 62.175 26.770 1.00 46.38 8 SER B O 1
ATOM 4304 N N . SER B 2 20 ? 10.089 60.642 25.092 1.00 39.00 9 SER B N 1
ATOM 4305 C CA . SER B 2 20 ? 10.375 59.520 25.939 1.00 48.95 9 SER B CA 1
ATOM 4306 C C . SER B 2 20 ? 9.302 59.423 27.057 1.00 51.16 9 SER B C 1
ATOM 4307 O O . SER B 2 20 ? 9.628 59.156 28.235 1.00 74.68 9 SER B O 1
ATOM 4309 N N . GLY B 2 21 ? 8.048 59.688 26.664 1.00 52.12 10 GLY B N 1
ATOM 4310 C CA . GLY B 2 21 ? 6.891 59.749 27.583 1.00 53.00 10 GLY B CA 1
ATOM 4311 C C . GLY B 2 21 ? 6.781 60.841 28.650 1.00 66.48 10 GLY B C 1
ATOM 4312 O O . GLY B 2 21 ? 5.975 60.713 29.582 1.00 97.43 10 GLY B O 1
ATOM 4313 N N . GLU B 2 22 ? 7.577 61.898 28.532 1.00 51.78 11 GLU B N 1
ATOM 4314 C CA . GLU B 2 22 ? 7.595 63.017 29.516 1.00 58.14 11 GLU B CA 1
ATOM 4315 C C . GLU B 2 22 ? 7.226 64.354 28.854 1.00 72.04 11 GLU B C 1
ATOM 4316 O O . GLU B 2 22 ? 7.736 64.653 27.791 1.00 53.11 11 GLU B O 1
ATOM 4318 N N . GLU B 2 23 ? 6.288 65.127 29.380 1.00 90.83 12 GLU B N 1
ATOM 4319 C CA . GLU B 2 23 ? 6.075 66.498 28.916 1.00 116.92 12 GLU B CA 1
ATOM 4320 C C . GLU B 2 23 ? 7.387 67.294 29.192 1.00 48.21 12 GLU B C 1
ATOM 4321 O O . GLU B 2 23 ? 7.984 67.198 30.261 1.00 63.18 12 GLU B O 1
ATOM 4323 N N . LYS B 2 24 ? 7.862 68.041 28.213 1.00 71.78 13 LYS B N 1
ATOM 4324 C CA . LYS B 2 24 ? 9.150 68.716 28.225 1.00 48.85 13 LYS B CA 1
ATOM 4325 C C . LYS B 2 24 ? 8.837 70.080 27.722 1.00 61.87 13 LYS B C 1
ATOM 4326 O O . LYS B 2 24 ? 7.847 70.301 26.985 1.00 34.94 13 LYS B O 1
ATOM 4332 N N . GLU B 2 25 ? 9.720 71.023 28.014 1.00 70.62 14 GLU B N 1
ATOM 4333 C CA . GLU B 2 25 ? 9.595 72.373 27.429 1.00 49.62 14 GLU B CA 1
ATOM 4334 C C . GLU B 2 25 ? 10.962 72.886 27.093 1.00 41.86 14 GLU B C 1
ATOM 4335 O O . GLU B 2 25 ? 11.921 72.629 27.875 1.00 59.46 14 GLU B O 1
ATOM 4341 N N . VAL B 2 26 ? 11.042 73.750 26.099 1.00 32.17 15 VAL B N 1
ATOM 4342 C CA . VAL B 2 26 ? 12.323 74.341 25.655 1.00 46.63 15 VAL B CA 1
ATOM 4343 C C . VAL B 2 26 ? 11.982 75.729 25.182 1.00 50.83 15 VAL B C 1
ATOM 4344 O O . VAL B 2 26 ? 10.938 75.982 24.640 1.00 41.26 15 VAL B O 1
ATOM 4348 N N . ASP B 2 27 ? 12.806 76.693 25.545 1.00 45.56 16 ASP B N 1
ATOM 4349 C CA . ASP B 2 27 ? 12.531 77.992 25.040 1.00 56.98 16 ASP B CA 1
ATOM 4350 C C . ASP B 2 27 ? 13.057 78.033 23.575 1.00 74.85 16 ASP B C 1
ATOM 4351 O O . ASP B 2 27 ? 14.177 77.613 23.344 1.00 61.15 16 ASP B O 1
ATOM 4353 N N . THR B 2 28 ? 12.398 78.742 22.645 1.00 89.52 17 THR B N 1
ATOM 4354 C CA . THR B 2 28 ? 12.935 78.798 21.241 1.00 77.47 17 THR B CA 1
ATOM 4355 C C . THR B 2 28 ? 14.289 79.477 21.192 1.00 85.19 17 THR B C 1
ATOM 4356 O O . THR B 2 28 ? 14.966 79.329 20.223 1.00 60.38 17 THR B O 1
ATOM 4360 N N . SER B 2 29 ? 14.718 80.337 22.176 1.00 92.60 18 SER B N 1
ATOM 4361 C CA . SER B 2 29 ? 16.069 80.945 22.104 1.00 156.88 18 SER B CA 1
ATOM 4362 C C . SER B 2 29 ? 17.144 79.814 22.003 1.00 118.57 18 SER B C 1
ATOM 4363 O O . SER B 2 29 ? 18.283 80.023 21.562 1.00 107.04 18 SER B O 1
ATOM 4366 N N . LYS B 2 30 ? 16.847 78.608 22.719 1.00 80.41 19 LYS B N 1
ATOM 4367 C CA . LYS B 2 30 ? 17.836 77.550 22.837 1.00 74.97 19 LYS B CA 1
ATOM 4368 C C . LYS B 2 30 ? 17.712 76.520 21.580 1.00 34.91 19 LYS B C 1
ATOM 4369 O O . LYS B 2 30 ? 18.460 75.569 21.400 1.00 117.15 19 LYS B O 1
ATOM 4371 N N . ILE B 2 31 ? 16.692 76.794 20.753 1.00 30.70 20 ILE B N 1
ATOM 4372 C CA . ILE B 2 31 ? 16.427 75.994 19.501 1.00 29.84 20 ILE B CA 1
ATOM 4373 C C . ILE B 2 31 ? 17.419 76.315 18.386 1.00 33.26 20 ILE B C 1
ATOM 4374 O O . ILE B 2 31 ? 17.696 77.507 18.100 1.00 39.69 20 ILE B O 1
ATOM 4379 N N . LYS B 2 32 ? 18.017 75.308 17.778 1.00 33.03 21 LYS B N 1
ATOM 4380 C CA . LYS B 2 32 ? 19.134 75.453 16.864 1.00 31.45 21 LYS B CA 1
ATOM 4381 C C . LYS B 2 32 ? 18.634 75.340 15.418 1.00 40.96 21 LYS B C 1
ATOM 4382 O O . LYS B 2 32 ? 18.714 76.186 14.547 1.00 110.39 21 LYS B O 1
ATOM 4384 N N . LYS B 2 33 ? 18.163 74.116 15.106 1.00 21.99 22 LYS B N 1
ATOM 4385 C CA . LYS B 2 33 ? 17.660 73.773 13.746 1.00 21.14 22 LYS B CA 1
ATOM 4386 C C . LYS B 2 33 ? 16.183 73.569 13.827 1.00 18.36 22 LYS B C 1
ATOM 4387 O O . LYS B 2 33 ? 15.653 73.016 14.792 1.00 19.26 22 LYS B O 1
ATOM 4393 N N . VAL B 2 34 ? 15.499 73.973 12.771 1.00 17.61 23 VAL B N 1
ATOM 4394 C CA . VAL B 2 34 ? 14.039 73.762 12.655 1.00 15.73 23 VAL B CA 1
ATOM 4395 C C . VAL B 2 34 ? 13.707 73.379 11.225 1.00 16.52 23 VAL B C 1
ATOM 4396 O O . VAL B 2 34 ? 14.190 74.039 10.278 1.00 17.15 23 VAL B O 1
ATOM 4400 N N . TRP B 2 35 ? 12.818 72.390 11.047 1.00 13.33 24 TRP B N 1
ATOM 4401 C CA . TRP B 2 35 ? 12.487 71.951 9.671 1.00 11.87 24 TRP B CA 1
ATOM 4402 C C . TRP B 2 35 ? 11.145 71.239 9.729 1.00 10.59 24 TRP B C 1
ATOM 4403 O O . TRP B 2 35 ? 10.628 70.924 10.797 1.00 12.49 24 TRP B O 1
ATOM 4414 N N . ARG B 2 36 ? 10.590 70.965 8.550 1.00 11.70 25 ARG B N 1
ATOM 4415 C CA . ARG B 2 36 ? 9.307 70.334 8.480 1.00 11.68 25 ARG B CA 1
ATOM 4416 C C . ARG B 2 36 ? 9.319 68.975 7.793 1.00 9.10 25 ARG B C 1
ATOM 4417 O O . ARG B 2 36 ? 10.187 68.688 6.947 1.00 10.75 25 ARG B O 1
ATOM 4425 N N . ASN B 2 37 ? 8.337 68.128 8.173 1.00 8.51 26 ASN B N 1
ATOM 4426 C CA . ASN B 2 37 ? 7.983 66.939 7.460 1.00 7.40 26 ASN B CA 1
ATOM 4427 C C . ASN B 2 37 ? 6.501 66.990 7.156 1.00 8.30 26 ASN B C 1
ATOM 4428 O O . ASN B 2 37 ? 5.710 67.501 7.948 1.00 10.88 26 ASN B O 1
ATOM 4433 N N . LEU B 2 38 ? 6.093 66.429 6.020 1.00 7.48 27 LEU B N 1
ATOM 4434 C CA . LEU B 2 38 ? 4.700 66.184 5.710 1.00 7.08 27 LEU B CA 1
ATOM 4435 C C . LEU B 2 38 ? 4.446 64.688 6.050 1.00 7.88 27 LEU B C 1
ATOM 4436 O O . LEU B 2 38 ? 5.131 63.821 5.501 1.00 11.16 27 LEU B O 1
ATOM 4441 N N . THR B 2 39 ? 3.464 64.427 6.878 1.00 6.85 28 THR B N 1
ATOM 4442 C CA . THR B 2 39 ? 3.018 63.088 7.186 1.00 6.53 28 THR B CA 1
ATOM 4443 C C . THR B 2 39 ? 1.696 62.820 6.442 1.00 6.17 28 THR B C 1
ATOM 4444 O O . THR B 2 39 ? 1.146 63.730 5.831 1.00 6.70 28 THR B O 1
ATOM 4448 N N . LYS B 2 40 ? 1.165 61.606 6.606 1.00 6.18 29 LYS B N 1
ATOM 4449 C CA . LYS B 2 40 ? -0.121 61.308 6.023 1.00 5.91 29 LYS B CA 1
ATOM 4450 C C . LYS B 2 40 ? -1.242 62.106 6.669 1.00 6.31 29 LYS B C 1
ATOM 4451 O O . LYS B 2 40 ? -2.361 62.085 6.139 1.00 6.83 29 LYS B O 1
ATOM 4457 N N . TYR B 2 41 ? -1.006 62.805 7.777 1.00 6.24 30 TYR B N 1
ATOM 4458 C CA . TYR B 2 41 ? -2.022 63.594 8.463 1.00 6.61 30 TYR B CA 1
ATOM 4459 C C . TYR B 2 41 ? -1.792 65.090 8.355 1.00 7.76 30 TYR B C 1
ATOM 4460 O O . TYR B 2 41 ? -2.771 65.821 8.537 1.00 11.41 30 TYR B O 1
ATOM 4469 N N . GLY B 2 42 ? -0.620 65.577 8.154 1.00 8.60 31 GLY B N 1
ATOM 4470 C CA . GLY B 2 42 ? -0.331 67.002 8.211 1.00 9.13 31 GLY B CA 1
ATOM 4471 C C . GLY B 2 42 ? 1.141 67.263 8.432 1.00 8.42 31 GLY B C 1
ATOM 4472 O O . GLY B 2 42 ? 1.971 66.380 8.242 1.00 9.24 31 GLY B O 1
ATOM 4473 N N . THR B 2 43 ? 1.469 68.484 8.823 1.00 9.82 32 THR B N 1
ATOM 4474 C CA . THR B 2 43 ? 2.823 68.871 8.978 1.00 9.68 32 THR B CA 1
ATOM 4475 C C . THR B 2 43 ? 3.315 68.676 10.390 1.00 9.58 32 THR B C 1
ATOM 4476 O O . THR B 2 43 ? 2.632 69.030 11.356 1.00 11.08 32 THR B O 1
ATOM 4480 N N . ILE B 2 44 ? 4.540 68.170 10.503 1.00 9.39 33 ILE B N 1
ATOM 4481 C CA . ILE B 2 44 ? 5.324 68.101 11.759 1.00 10.80 33 ILE B CA 1
ATOM 4482 C C . ILE B 2 44 ? 6.455 69.080 11.660 1.00 9.58 33 ILE B C 1
ATOM 4483 O O . ILE B 2 44 ? 7.107 69.155 10.621 1.00 10.81 33 ILE B O 1
ATOM 4488 N N . VAL B 2 45 ? 6.702 69.817 12.725 1.00 9.67 34 VAL B N 1
ATOM 4489 C CA . VAL B 2 45 ? 7.835 70.711 12.848 1.00 10.18 34 VAL B CA 1
ATOM 4490 C C . VAL B 2 45 ? 8.808 70.034 13.795 1.00 10.12 34 VAL B C 1
ATOM 4491 O O . VAL B 2 45 ? 8.564 69.876 14.978 1.00 12.79 34 VAL B O 1
ATOM 4495 N N . GLN B 2 46 ? 9.949 69.595 13.189 1.00 10.50 35 GLN B N 1
ATOM 4496 C CA . GLN B 2 46 ? 11.080 69.042 13.955 1.00 10.31 35 GLN B CA 1
ATOM 4497 C C . GLN B 2 46 ? 12.059 70.120 14.343 1.00 11.85 35 GLN B C 1
ATOM 4498 O O . GLN B 2 46 ? 12.175 71.127 13.635 1.00 12.59 35 GLN B O 1
ATOM 4504 N N . PHE B 2 47 ? 12.748 69.911 15.445 1.00 12.11 36 PHE B N 1
ATOM 4505 C CA . PHE B 2 47 ? 13.774 70.836 15.861 1.00 13.10 36 PHE B CA 1
ATOM 4506 C C . PHE B 2 47 ? 14.842 70.125 16.691 1.00 13.73 36 PHE B C 1
ATOM 4507 O O . PHE B 2 47 ? 14.622 69.039 17.229 1.00 14.86 36 PHE B O 1
ATOM 4515 N N . THR B 2 48 ? 15.966 70.818 16.805 1.00 16.54 37 THR B N 1
ATOM 4516 C CA . THR B 2 48 ? 16.996 70.435 17.751 1.00 16.59 37 THR B CA 1
ATOM 4517 C C . THR B 2 48 ? 17.250 71.608 18.656 1.00 20.47 37 THR B C 1
ATOM 4518 O O . THR B 2 48 ? 16.872 72.752 18.339 1.00 20.95 37 THR B O 1
ATOM 4522 N N . TYR B 2 49 ? 17.850 71.331 19.791 1.00 20.65 38 TYR B N 1
ATOM 4523 C CA . TYR B 2 49 ? 18.118 72.401 20.755 1.00 31.34 38 TYR B CA 1
ATOM 4524 C C . TYR B 2 49 ? 19.307 71.977 21.587 1.00 27.76 38 TYR B C 1
ATOM 4525 O O . TYR B 2 49 ? 19.771 70.836 21.604 1.00 24.76 38 TYR B O 1
ATOM 4534 N N . ASP B 2 50 ? 19.822 72.928 22.386 1.00 60.80 39 ASP B N 1
ATOM 4535 C CA . ASP B 2 50 ? 20.975 72.571 23.253 1.00 44.94 39 ASP B CA 1
ATOM 4536 C C . ASP B 2 50 ? 20.623 71.843 24.581 1.00 60.58 39 ASP B C 1
ATOM 4537 O O . ASP B 2 50 ? 19.980 72.431 25.419 1.00 83.36 39 ASP B O 1
ATOM 4542 N N . GLY B 2 56 ? 19.417 68.009 22.190 1.00 23.34 45 GLY B N 1
ATOM 4543 C CA . GLY B 2 56 ? 18.111 67.445 22.220 1.00 20.75 45 GLY B CA 1
ATOM 4544 C C . GLY B 2 56 ? 17.404 67.596 20.887 1.00 16.84 45 GLY B C 1
ATOM 4545 O O . GLY B 2 56 ? 17.704 68.448 20.048 1.00 21.74 45 GLY B O 1
ATOM 4546 N N . ARG B 2 57 ? 16.457 66.677 20.788 1.00 16.67 46 ARG B N 1
ATOM 4547 C CA . ARG B 2 57 ? 15.530 66.617 19.631 1.00 17.43 46 ARG B CA 1
ATOM 4548 C C . ARG B 2 57 ? 14.120 66.723 20.139 1.00 16.14 46 ARG B C 1
ATOM 4549 O O . ARG B 2 57 ? 13.772 66.139 21.177 1.00 17.04 46 ARG B O 1
ATOM 4557 N N . GLY B 2 58 ? 13.255 67.319 19.323 1.00 15.06 47 GLY B N 1
ATOM 4558 C CA . GLY B 2 58 ? 11.843 67.315 19.558 1.00 16.56 47 GLY B CA 1
ATOM 4559 C C . GLY B 2 58 ? 11.082 67.622 18.318 1.00 14.27 47 GLY B C 1
ATOM 4560 O O . GLY B 2 58 ? 11.626 67.889 17.258 1.00 13.19 47 GLY B O 1
ATOM 4561 N N . TYR B 2 59 ? 9.770 67.497 18.443 1.00 13.43 48 TYR B N 1
ATOM 4562 C CA . TYR B 2 59 ? 8.862 67.858 17.401 1.00 11.90 48 TYR B CA 1
ATOM 4563 C C . TYR B 2 59 ? 7.540 68.295 17.991 1.00 13.17 48 TYR B C 1
ATOM 4564 O O . TYR B 2 59 ? 7.147 67.865 19.091 1.00 14.53 48 TYR B O 1
ATOM 4573 N N . VAL B 2 60 ? 6.795 69.059 17.180 1.00 13.19 49 VAL B N 1
ATOM 4574 C CA . VAL B 2 60 ? 5.386 69.349 17.444 1.00 14.88 49 VAL B CA 1
ATOM 4575 C C . VAL B 2 60 ? 4.627 69.259 16.132 1.00 13.73 49 VAL B C 1
ATOM 4576 O O . VAL B 2 60 ? 5.192 69.506 15.061 1.00 14.15 49 VAL B O 1
ATOM 4580 N N . ARG B 2 61 ? 3.352 69.016 16.247 1.00 14.12 50 ARG B N 1
ATOM 4581 C CA . ARG B 2 61 ? 2.462 69.199 15.117 1.00 14.68 50 ARG B CA 1
ATOM 4582 C C . ARG B 2 61 ? 2.410 70.696 14.793 1.00 15.29 50 ARG B C 1
ATOM 4583 O O . ARG B 2 61 ? 2.470 71.531 15.681 1.00 17.55 50 ARG B O 1
ATOM 4591 N N . GLU B 2 62 ? 2.301 71.043 13.490 1.00 14.81 51 GLU B N 1
ATOM 4592 C CA . GLU B 2 62 ? 2.247 72.462 13.101 1.00 15.87 51 GLU B CA 1
ATOM 4593 C C . GLU B 2 62 ? 1.187 73.205 13.848 1.00 21.14 51 GLU B C 1
ATOM 4594 O O . GLU B 2 62 ? 1.404 74.321 14.313 1.00 22.11 51 GLU B O 1
ATOM 4600 N N . LEU B 2 63 ? 0.015 72.578 14.003 1.00 23.09 52 LEU B N 1
ATOM 4601 C CA . LEU B 2 63 ? -1.096 73.272 14.633 1.00 26.84 52 LEU B CA 1
ATOM 4602 C C . LEU B 2 63 ? -0.875 73.513 16.144 1.00 38.02 52 LEU B C 1
ATOM 4603 O O . LEU B 2 63 ? -1.609 74.218 16.699 1.00 48.15 52 LEU B O 1
ATOM 4608 N N . ASP B 2 64 ? 0.095 72.839 16.778 1.00 26.72 53 ASP B N 1
ATOM 4609 C CA . ASP B 2 64 ? 0.523 73.013 18.206 1.00 33.86 53 ASP B CA 1
ATOM 4610 C C . ASP B 2 6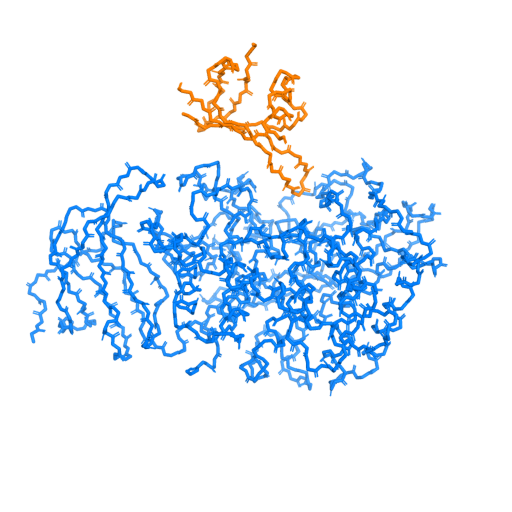4 ? 1.733 73.900 18.354 1.00 33.24 53 ASP B C 1
ATOM 4611 O O . ASP B 2 64 ? 2.160 74.163 19.461 1.00 38.06 53 ASP B O 1
ATOM 4616 N N . ALA B 2 65 ? 2.274 74.400 17.275 1.00 29.19 54 ALA B N 1
ATOM 4617 C CA . ALA B 2 65 ? 3.508 75.226 17.293 1.00 23.15 54 ALA B CA 1
ATOM 4618 C C . ALA B 2 65 ? 3.201 76.707 17.598 1.00 29.36 54 ALA B C 1
ATOM 4619 O O . ALA B 2 65 ? 2.266 77.246 17.027 1.00 40.34 54 ALA B O 1
ATOM 4621 N N . PRO B 2 66 ? 4.027 77.315 18.465 1.00 39.56 55 PRO B N 1
ATOM 4622 C CA . PRO B 2 66 ? 3.791 78.774 18.690 1.00 52.28 55 PRO B CA 1
ATOM 4623 C C . PRO B 2 66 ? 4.278 79.484 17.448 1.00 42.18 55 PRO B C 1
ATOM 4624 O O . PRO B 2 66 ? 5.161 79.031 16.719 1.00 29.91 55 PRO B O 1
ATOM 4628 N N . LYS B 2 67 ? 3.617 80.555 17.100 1.00 64.86 56 LYS B N 1
ATOM 4629 C CA . LYS B 2 67 ? 3.963 81.275 15.866 1.00 111.13 56 LYS B CA 1
ATOM 4630 C C . LYS B 2 67 ? 5.478 81.564 15.753 1.00 116.30 56 LYS B C 1
ATOM 4631 O O . LYS B 2 67 ? 6.078 81.296 14.469 1.00 89.39 56 LYS B O 1
ATOM 4633 N N . GLU B 2 68 ? 6.206 81.524 17.026 1.00 69.99 57 GLU B N 1
ATOM 4634 C CA . GLU B 2 68 ? 7.572 82.024 17.034 1.00 71.00 57 GLU B CA 1
ATOM 4635 C C . GLU B 2 68 ? 8.363 80.894 16.447 1.00 39.04 57 GLU B C 1
ATOM 4636 O O . GLU B 2 68 ? 9.343 81.090 15.725 1.00 33.51 57 GLU B O 1
ATOM 4642 N N . LEU B 2 69 ? 7.936 79.693 16.776 1.00 34.37 58 LEU B N 1
ATOM 4643 C CA . LEU B 2 69 ? 8.583 78.510 16.160 1.00 23.79 58 LEU B CA 1
ATOM 4644 C C . LEU B 2 69 ? 8.326 78.478 14.661 1.00 27.65 58 LEU B C 1
ATOM 4645 O O . LEU B 2 69 ? 9.220 78.160 13.848 1.00 24.04 58 LEU B O 1
ATOM 4650 N N . LEU B 2 70 ? 7.099 78.807 14.289 1.00 25.84 59 LEU B N 1
ATOM 4651 C CA . LEU B 2 70 ? 6.734 78.842 12.854 1.00 26.64 59 LEU B CA 1
ATOM 4652 C C . LEU B 2 70 ? 7.494 79.991 12.130 1.00 26.08 59 LEU B C 1
ATOM 4653 O O . LEU B 2 70 ? 7.887 79.774 10.939 1.00 28.19 59 LEU B O 1
ATOM 4658 N N . ASP B 2 71 ? 7.713 81.124 12.824 1.00 41.61 60 ASP B N 1
ATOM 4659 C CA . ASP B 2 71 ? 8.585 82.119 12.234 1.00 38.09 60 ASP B CA 1
ATOM 4660 C C . ASP B 2 71 ? 10.000 81.583 11.977 1.00 71.15 60 ASP B C 1
ATOM 4661 O O . ASP B 2 71 ? 10.655 81.918 10.925 1.00 71.21 60 ASP B O 1
ATOM 4666 N N . MET B 2 72 ? 10.536 80.926 12.983 1.00 57.53 61 MET B N 1
ATOM 4667 C CA . MET B 2 72 ? 11.862 80.364 12.821 1.00 38.43 61 MET B CA 1
ATOM 4668 C C . MET B 2 72 ? 11.888 79.350 11.652 1.00 29.23 61 MET B C 1
ATOM 4669 O O . MET B 2 72 ? 12.855 79.297 10.924 1.00 29.87 61 MET B O 1
ATOM 4674 N N . LEU B 2 73 ? 10.862 78.502 11.523 1.00 27.36 62 LEU B N 1
ATOM 4675 C CA . LEU B 2 73 ? 10.804 77.608 10.396 1.00 25.84 62 LEU B CA 1
ATOM 4676 C C . LEU B 2 73 ? 10.814 78.394 9.067 1.00 34.35 62 LEU B C 1
ATOM 4677 O O . LEU B 2 73 ? 11.592 78.064 8.189 1.00 29.14 62 LEU B O 1
ATOM 4682 N N . ALA B 2 74 ? 10.044 79.493 8.978 1.00 34.50 63 ALA B N 1
ATOM 4683 C CA . ALA B 2 74 ? 9.945 80.201 7.726 1.00 34.82 63 ALA B CA 1
ATOM 4684 C C . ALA B 2 74 ? 11.312 80.841 7.310 1.00 41.45 63 ALA B C 1
ATOM 4685 O O . ALA B 2 74 ? 11.683 80.879 6.132 1.00 43.26 63 ALA B O 1
ATOM 4687 N N . ARG B 2 75 ? 12.049 81.339 8.322 1.00 46.80 64 ARG B N 1
ATOM 4688 C CA . ARG B 2 75 ? 13.407 81.933 8.110 1.00 46.79 64 ARG B CA 1
ATOM 4689 C C . ARG B 2 75 ? 14.353 80.826 7.724 1.00 44.35 64 ARG B C 1
ATOM 4690 O O . ARG B 2 75 ? 15.165 81.024 6.859 1.00 65.88 64 ARG B O 1
ATOM 4698 N N . ALA B 2 76 ? 14.252 79.645 8.344 1.00 32.98 65 ALA B N 1
ATOM 4699 C CA . ALA B 2 76 ? 15.226 78.590 8.000 1.00 37.72 65 ALA B CA 1
ATOM 4700 C C . ALA B 2 76 ? 14.959 78.181 6.551 1.00 37.82 65 ALA B C 1
ATOM 4701 O O . ALA B 2 76 ? 15.864 77.914 5.783 1.00 43.35 65 ALA B O 1
ATOM 4703 N N . GLU B 2 77 ? 13.680 78.150 6.206 1.00 35.59 66 GLU B N 1
ATOM 4704 C CA . GLU B 2 77 ? 13.274 77.889 4.850 1.00 36.19 66 GLU B CA 1
ATOM 4705 C C . GLU B 2 77 ? 13.531 79.125 4.010 1.00 73.46 66 GLU B C 1
ATOM 4706 O O . GLU B 2 77 ? 13.702 78.945 2.820 1.00 62.84 66 GLU B O 1
#

Organism: Acetivibrio thermocellus (NCBI:txid1515)

CATH classification: 2.60.40.10 (+1 more: 1.50.10.10)

Sequence (594 aa):
AKITENYQFDSRIRLNSIGFIPNNHSSKKATIAANCSSTFYVVKEDGTIVYTGTATSMFDNDTKETVYIADFSSVNEEGTYYLAVPGVGKSVNFKIAMNVYEDAFKTAMLGMYLLRCGTSVSATYNGIHYSHGPCHTNDAYLDYINGQHTKKDSTKGWHDAGDYNKYVVNAGITVGSMFLAWEHFKDQLEEPVALEIPEKNNSIPDFLDELKYEIDWILTMQYPDGSGRVAHKVSTRNFGGFIMPENEHDERFFVPWSSAATADFVAMTAMAARIFRPYDPQYAEKCINAAKVSYEFLKNNPANVFANQSGFSTGEYATVSDADDRLWAAAEMWETLGDEEYLRDFENRAAQFSKKIEADFDWDNVANLGMFTYLLSERPGKNPALVQSIKDSLLSSTADSIVRTSQNHGYGRTLGTTYYWGCNGTVVRQTMILQVANKISPNNDYVNAALDAISHVFGRNYYNRSYVTGLGINPPMNPHDRRSGADGIWEPWPGYLVGGGWPGPKDWVVDIQDDSYQTNEIAINWNAALIYALAGFVNYNVKVKFVSSGEEKEVDTSKIKKVWRNLTKYGTIVQFTYDGRGYVRELDAPKELLDMLARAE

B-factor: mean 14.47, std 15.44, range [3.51, 192.15]

Nearest PDB structures (foldseek):
  4cj0-assembly1_A  TM=1.002E+00  e=8.104E-101  Acetivibrio thermocellus
  3x17-assembly2_A  TM=9.327E-01  e=1.834E-43  uncultured bacterium
  5e2j-assembly2_B  TM=9.161E-01  e=9.235E-41  Alicyclobacillus acidocaldarius subsp. acidocaldarius
  3rx8-assembly1_A  TM=9.184E-01  e=7.226E-40  Alicyclobacillus acidocaldarius subsp. acidocaldarius
  5u0h-assembly1_A  TM=9.361E-01  e=2.191E-38  Thermobacillus composti KWC4

Solvent-accessible surface area: 22052 Å² total; per-residue (Å²): 118,113,39,144,56,100,37,134,91,27,62,94,2,26,2,0,16,28,0,8,2,14,122,18,27,1,38,0,0,0,17,14,128,17,64,46,1,51,0,0,67,119,91,6,40,42,52,67,81,11,98,6,86,70,42,108,1,80,8,11,141,61,68,0,41,16,0,66,0,33,79,10,60,96,99,31,36,2,18,0,0,0,50,85,19,8,56,1,40,70,4,118,1,15,56,87,13,3,43,93,2,1,91,6,0,3,18,0,0,14,0,0,4,0,22,38,58,3,62,13,96,27,118,73,38,103,2,46,8,21,81,1,15,77,84,2,0,35,7,44,80,34,70,56,100,103,69,100,57,91,0,27,72,0,2,1,0,2,1,3,8,5,1,5,0,1,0,0,0,1,0,0,0,0,0,0,2,0,5,64,17,13,94,121,39,0,76,85,13,63,12,126,7,91,44,112,134,74,97,22,14,10,1,0,5,0,0,41,18,1,0,24,1,0,20,24,0,31,19,70,93,55,38,1,65,0,1,3,0,0,0,3,111,92,68,20,43,66,65,22,0,50,88,19,157,99,75,6,1,4,0,18,39,3,1,5,0,0,0,1,0,0,0,0,0,0,0,0,5,47,9,0,165,99,58,41,83,157,19,3,98,119,0,17,74,14,0,100,71,0,17,86,28,7,98,100,60,98,64,62,50,114,15,111,7,105,51,10,62,1,0,45,4,37,6,99,44,8,44,12,0,13,0,0,1,0,0,0,0,4,35,25,67,24,66,102,75,13,8,91,37,0,10,86,67,0,64,146,54,122,108,27,1,86,34,56,2,20,16,38,37,1,9,4,0,0,0,1,7,0,14,52,10,175,81,119,59,36,66,102,73,14,29,100,45,0,68,99,16,0,31,59,4,0,60,39,4,20,141,49,3,98,108,13,0,4,1,2,3,14,9,78,57,25,26,35,0,0,8,0,0,0,0,0,2,0,0,0,0,14,0,0,35,90,49,39,113,54,115,80,7,13,34,3,0,10,13,0,0,12,8,0,0,0,8,0,66,49,8,43,0,11,0,0,28,10,35,26,85,26,0,61,64,2,25,1,20,1,19,37,33,36,85,44,217,70,8,1,1,0,2,0,0,0,2,7,9,20,3,11,96,55,16,75,29,96,65,112,9,70,46,9,0,5,0,2,3,4,15,0,0,0,0,0,0,0,0,0,4,1,4,69,44,165,90,55,0,152,10,102,36,111,79,40,97,80,113,14,50,16,111,42,13,78,135,12,90,108,22,58,11,18,80,30,21,10,0,3,1,33,48,157,56,100,2,55,9,137,56,170,92,15,35,68,78,0,52,74,36,4,70,179,72,117

InterPro domains:
  IPR001701 Glycoside hydrolase family 9 [PF00759] (115-544)
  IPR002105 Dockerin type I repeat [PF00404] (559-616)
  IPR002105 Dockerin type I repeat [PS00448] (597-616)
  IPR004197 Cellulase, Ig-like domain [PF02927] (27-103)
  IPR004197 Cellulase, Ig-like domain [cd02850] (29-110)
  IPR008928 Six-hairpin glycosidase superfamily [SSF48208] (113-549)
  IPR012341 Six-hairpin glycosidase-like superfamily [G3DSA:1.50.10.10] (113-551)
  IPR013783 Immunoglobulin-like fold [G3DSA:2.60.40.10] (18-112)
  IPR014756 Immunoglobulin E-set [SSF81296] (14-110)
  IPR016134 Dockerin domain [PS51766] (555-625)
  IPR018221 Glycoside hydrolase family 9, His active site [PS00592] (468-494)
  IPR018247 EF-Hand 1, calcium-binding site [PS00018] (561-573)
  IPR033126 Glycosyl hydrolases family 9, Asp/Glu active sites [PS00698] (520-538)
  IPR036439 Dockerin domain superfamily [G3DSA:1.10.1330.10] (557-625)
  IPR036439 Dockerin domain superfamily [SSF63446] (556-624)